Protein AF-A0A3C1XW50-F1 (afdb_monomer)

Foldseek 3Di:
DAAALLLLLQDPLNVLLLLLLLLLLLLLLLLVLLPPQLDCQPPCPCLHSVNLVVLLVVLLVLLLVLLVVLQVVQFLVVLLVLLVVLLVLLVVLLVCVPPPPNDPVNSVSSSVSSSSSSSSSNSSLSNSLSLQVVHHNDPLSSVLSVVLSVLSVVCCVVVVPCVPPVNVVCSVVSNSSVSSSVSSVVSSVSSVVSRHGCPDDRDDDADADADDQDQLVVLLVLLCLQVVLVVVVVVCPVVDDPVVVVVLCVPVVSVVVNVVSVVSNVSSLVSNLVLQLNLLRNLCVLFVDSLGHHSVSSSVSCVSRVLCQLVSLLSLVVSLVVSCVVVVNPPCPDPVVLSVCSNPPSSNSSSVSSVSSNVSSVVVVVVVVVVVVVD

Sequence (375 aa):
MRWTFADLASTYRFWALIVVWMLTAFAFAVFMESTPRIRPFPYAMLFSSDSAEQLAQAGTISGFLLGMLIASTRTIPRMILLSAICMAGYLAVWLSVDAPVDNLLEALTLSFMKFSGSMMRTAFLFALTLMVASVAVDRYAFGSAFVVVSVSEMIHYYAGLSQAGFVYEFITAGYGVLVSAIAMGIALVLLLTVRTGFDAPPKARYCPLKPEHRRGKNVRWVGVLLWSAAGVGMALGSIWPPQIFLIALGIPVLFLVLVGLTAAFAVGLIASTRWFYRIFGEMAFVHPSSKLFTPRAGALFFLLAPVSAPLLLWSLGSAVRDASSQRGSSSRRSMKRFNMWCVVFPPIAMGMVQDQLNDLAESRSRSDGVHLQTT

Structure (mmCIF, N/CA/C/O backbone):
data_AF-A0A3C1XW50-F1
#
_entry.id   AF-A0A3C1XW50-F1
#
loop_
_atom_site.group_PDB
_atom_site.id
_atom_site.type_symbol
_atom_site.label_atom_id
_atom_site.label_alt_id
_atom_site.label_comp_id
_atom_site.label_asym_id
_atom_site.label_entity_id
_atom_site.label_seq_id
_atom_site.pdbx_PDB_ins_code
_atom_site.Cartn_x
_atom_site.Cartn_y
_atom_site.Cartn_z
_atom_site.occupancy
_atom_site.B_iso_or_equiv
_atom_site.auth_seq_id
_atom_site.auth_comp_id
_atom_site.auth_asym_id
_atom_site.auth_atom_id
_atom_site.pdbx_PDB_model_num
ATOM 1 N N . MET A 1 1 ? -10.339 22.371 8.915 1.00 64.38 1 MET A N 1
ATOM 2 C CA . MET A 1 1 ? -11.151 21.132 8.888 1.00 64.38 1 MET A CA 1
ATOM 3 C C . MET A 1 1 ? -10.258 19.998 9.345 1.00 64.38 1 MET A C 1
ATOM 5 O O . MET A 1 1 ? -9.089 20.029 8.992 1.00 64.38 1 MET A O 1
ATOM 9 N N . ARG A 1 2 ? -10.738 19.083 10.188 1.00 83.44 2 ARG A N 1
ATOM 10 C CA . ARG A 1 2 ? -9.873 18.077 10.815 1.00 83.44 2 ARG A CA 1
ATOM 11 C C . ARG A 1 2 ? -10.425 16.677 10.526 1.00 83.44 2 ARG A C 1
ATOM 13 O O . ARG A 1 2 ? -11.553 16.385 10.905 1.00 83.44 2 ARG A O 1
ATOM 20 N N . TRP A 1 3 ? -9.635 15.849 9.849 1.00 85.75 3 TRP A N 1
ATOM 21 C CA . TRP A 1 3 ? -9.907 14.449 9.522 1.00 85.75 3 TRP A CA 1
ATOM 22 C C . TRP A 1 3 ? -9.192 13.510 10.494 1.00 85.75 3 TRP A C 1
ATOM 24 O O . TRP A 1 3 ? -7.978 13.609 10.686 1.00 85.75 3 TRP A O 1
ATOM 34 N N . THR A 1 4 ? -9.923 12.589 11.121 1.00 87.25 4 THR A N 1
ATOM 35 C CA . THR A 1 4 ? -9.284 11.517 11.896 1.00 87.25 4 THR A CA 1
ATOM 36 C C . THR A 1 4 ? -8.656 10.486 10.956 1.00 87.25 4 THR A C 1
ATOM 38 O O . THR A 1 4 ? -8.928 10.451 9.754 1.00 87.25 4 THR A O 1
ATOM 41 N N . PHE A 1 5 ? -7.825 9.591 11.489 1.00 85.44 5 PHE A N 1
ATOM 42 C CA . PHE A 1 5 ? -7.286 8.506 10.672 1.00 85.44 5 PHE A CA 1
ATOM 43 C C . PHE A 1 5 ? -8.369 7.575 10.133 1.00 85.44 5 PHE A C 1
ATOM 45 O O . PHE A 1 5 ? -8.352 7.204 8.960 1.00 85.44 5 PHE A O 1
ATOM 52 N N . ALA A 1 6 ? -9.329 7.235 10.996 1.00 84.88 6 ALA A N 1
ATOM 53 C CA . ALA A 1 6 ? -10.491 6.451 10.622 1.00 84.88 6 ALA A CA 1
ATOM 54 C C . ALA A 1 6 ? -11.245 7.136 9.481 1.00 84.88 6 ALA A C 1
ATOM 56 O O . ALA A 1 6 ? -11.671 6.466 8.541 1.00 84.88 6 ALA A O 1
ATOM 57 N N . ASP A 1 7 ? -11.328 8.471 9.507 1.00 87.69 7 ASP A N 1
ATOM 58 C CA . ASP A 1 7 ? -11.945 9.232 8.434 1.00 87.69 7 ASP A CA 1
ATOM 59 C C . ASP A 1 7 ? -11.196 9.107 7.104 1.00 87.69 7 ASP A C 1
ATOM 61 O O . ASP A 1 7 ? -11.828 8.939 6.061 1.00 87.69 7 ASP A O 1
ATOM 65 N N . LEU A 1 8 ? -9.868 9.175 7.118 1.00 87.88 8 LEU A N 1
ATOM 66 C CA . LEU A 1 8 ? -9.053 9.029 5.913 1.00 87.88 8 LEU A CA 1
ATOM 67 C C . LEU A 1 8 ? -9.172 7.611 5.350 1.00 87.88 8 LEU A C 1
ATOM 69 O O . LEU A 1 8 ? -9.637 7.429 4.223 1.00 87.88 8 LEU A O 1
ATOM 73 N N . ALA A 1 9 ? -8.870 6.607 6.174 1.00 86.88 9 ALA A N 1
ATOM 74 C CA . ALA A 1 9 ? -8.838 5.197 5.795 1.00 86.88 9 ALA A CA 1
ATOM 75 C C . ALA A 1 9 ? -10.199 4.629 5.371 1.00 86.88 9 ALA A C 1
ATOM 77 O O . ALA A 1 9 ? -10.267 3.572 4.751 1.00 86.88 9 ALA A O 1
ATOM 78 N N . SER A 1 10 ? -11.308 5.298 5.686 1.00 84.69 10 SER A N 1
ATOM 79 C CA . SER A 1 10 ? -12.630 4.888 5.213 1.00 84.69 10 SER A CA 1
ATOM 80 C C . SER A 1 10 ? -13.052 5.514 3.883 1.00 84.69 10 SER A C 1
ATOM 82 O O . SER A 1 10 ? -14.118 5.163 3.369 1.00 84.69 10 SER A O 1
ATOM 84 N N . THR A 1 11 ? -12.264 6.423 3.316 1.00 88.00 11 THR A N 1
ATOM 85 C CA . THR A 1 11 ? -12.569 6.987 2.001 1.00 88.00 11 THR A CA 1
ATOM 86 C C . THR A 1 11 ? -11.895 6.204 0.891 1.00 88.00 11 THR A C 1
ATOM 88 O O . THR A 1 11 ? -10.723 5.848 0.984 1.00 88.00 11 THR A O 1
ATOM 91 N N . TYR A 1 12 ? -12.620 6.009 -0.213 1.00 87.44 12 TYR A N 1
ATOM 92 C CA . TYR A 1 12 ? -12.018 5.479 -1.436 1.00 87.44 12 TYR A CA 1
ATOM 93 C C . TYR A 1 12 ? -10.884 6.387 -1.937 1.00 87.44 12 TYR A C 1
ATOM 95 O O . TYR A 1 12 ? -9.936 5.890 -2.521 1.00 87.44 12 TYR A O 1
ATOM 103 N N . ARG A 1 13 ? -10.958 7.703 -1.670 1.00 89.62 13 ARG A N 1
ATOM 104 C CA . ARG A 1 13 ? -9.961 8.702 -2.088 1.00 89.62 13 ARG A CA 1
ATOM 105 C C . ARG A 1 13 ? -8.582 8.405 -1.510 1.00 89.62 13 ARG A C 1
ATOM 107 O O . ARG A 1 13 ? -7.607 8.397 -2.247 1.00 89.62 13 ARG A O 1
ATOM 114 N N . PHE A 1 14 ? -8.514 8.126 -0.209 1.00 89.94 14 PHE A N 1
ATOM 115 C CA . PHE A 1 14 ? -7.265 7.776 0.464 1.00 89.94 14 PHE A CA 1
ATOM 116 C C . PHE A 1 14 ? -6.620 6.530 -0.153 1.00 89.94 14 PHE A C 1
ATOM 118 O O . PHE A 1 14 ? -5.454 6.567 -0.536 1.00 89.94 14 PHE A O 1
ATOM 125 N N . TRP A 1 15 ? -7.399 5.461 -0.329 1.00 89.56 15 TRP A N 1
ATOM 126 C CA . TRP A 1 15 ? -6.904 4.222 -0.929 1.00 89.56 15 TRP A CA 1
ATOM 127 C C . TRP A 1 15 ? -6.530 4.372 -2.397 1.00 89.56 15 TRP A C 1
ATOM 129 O O . TRP A 1 15 ? -5.490 3.876 -2.808 1.00 89.56 15 TRP A O 1
ATOM 139 N N . ALA A 1 16 ? -7.334 5.091 -3.176 1.00 91.62 16 ALA A N 1
ATOM 140 C CA . ALA A 1 16 ? -7.037 5.363 -4.572 1.00 91.62 16 ALA A CA 1
ATOM 141 C C . ALA A 1 16 ? -5.723 6.139 -4.715 1.00 91.62 16 ALA A C 1
ATOM 143 O O . ALA A 1 16 ? -4.919 5.783 -5.564 1.00 91.62 16 ALA A O 1
ATOM 144 N N . LEU A 1 17 ? -5.451 7.131 -3.860 1.00 91.94 17 LEU A N 1
ATOM 145 C CA . LEU A 1 17 ? -4.178 7.857 -3.891 1.00 91.94 17 LEU A CA 1
ATOM 146 C C . LEU A 1 17 ? -2.977 6.974 -3.514 1.00 91.94 17 LEU A C 1
ATOM 148 O O . LEU A 1 17 ? -1.924 7.103 -4.134 1.00 91.94 17 LEU A O 1
ATOM 152 N N . ILE A 1 18 ? -3.131 6.058 -2.549 1.00 90.81 18 ILE A N 1
ATOM 153 C CA . ILE A 1 18 ? -2.092 5.062 -2.233 1.00 90.81 18 ILE A CA 1
ATOM 154 C C . ILE A 1 18 ? -1.843 4.156 -3.442 1.00 90.81 18 ILE A C 1
ATOM 156 O O . ILE A 1 18 ? -0.698 3.989 -3.850 1.00 90.81 18 ILE A O 1
ATOM 160 N N . VAL A 1 19 ? -2.902 3.614 -4.051 1.00 91.38 19 VAL A N 1
ATOM 161 C CA . VAL A 1 19 ? -2.796 2.731 -5.223 1.00 91.38 19 VAL A CA 1
ATOM 162 C C . VAL A 1 19 ? -2.178 3.461 -6.414 1.00 91.38 19 VAL A C 1
ATOM 164 O O . VAL A 1 19 ? -1.321 2.903 -7.085 1.00 91.38 19 VAL A O 1
ATOM 167 N N . VAL A 1 20 ? -2.552 4.718 -6.656 1.00 93.44 20 VAL A N 1
ATOM 168 C CA . VAL A 1 20 ? -1.946 5.568 -7.690 1.00 93.44 20 VAL A CA 1
ATOM 169 C C . VAL A 1 20 ? -0.446 5.700 -7.468 1.00 93.44 20 VAL A C 1
ATOM 171 O O . VAL A 1 20 ? 0.331 5.520 -8.399 1.00 93.44 20 VAL A O 1
ATOM 174 N N . TRP A 1 21 ? -0.024 5.994 -6.239 1.00 92.69 21 TRP A N 1
ATOM 175 C CA . TRP A 1 21 ? 1.393 6.088 -5.922 1.00 92.69 21 TRP A CA 1
ATOM 176 C C . TRP A 1 21 ? 2.112 4.735 -6.100 1.00 92.69 21 TRP A C 1
ATOM 178 O O . TRP A 1 21 ? 3.180 4.706 -6.711 1.00 92.69 21 TRP A O 1
ATOM 188 N N . MET A 1 22 ? 1.504 3.619 -5.677 1.00 91.56 22 MET A N 1
ATOM 189 C CA . MET A 1 22 ? 2.055 2.271 -5.889 1.00 91.56 22 MET A CA 1
ATOM 190 C C . MET A 1 22 ? 2.200 1.933 -7.377 1.00 91.56 22 MET A C 1
ATOM 192 O O . MET A 1 22 ? 3.230 1.404 -7.782 1.00 91.56 22 MET A O 1
ATOM 196 N N . LEU A 1 23 ? 1.197 2.256 -8.197 1.00 93.25 23 LEU A N 1
ATOM 197 C CA . LEU A 1 23 ? 1.228 2.047 -9.646 1.00 93.25 23 LEU A CA 1
ATOM 198 C C . LEU A 1 23 ? 2.298 2.907 -10.318 1.00 93.25 23 LEU A C 1
ATOM 200 O O . LEU A 1 23 ? 2.995 2.417 -11.197 1.00 93.25 23 LEU A O 1
ATOM 204 N N . THR A 1 24 ? 2.474 4.155 -9.880 1.00 93.06 24 THR A N 1
ATOM 205 C CA . THR A 1 24 ? 3.562 5.021 -10.350 1.00 93.06 24 THR A CA 1
ATOM 206 C C . THR A 1 24 ? 4.930 4.442 -9.998 1.00 93.06 24 THR A C 1
ATOM 208 O O . THR A 1 24 ? 5.820 4.413 -10.846 1.00 93.06 24 THR A O 1
ATOM 211 N N . ALA A 1 25 ? 5.109 3.969 -8.761 1.00 91.94 25 ALA A N 1
ATOM 212 C CA . ALA A 1 25 ? 6.355 3.347 -8.325 1.00 91.94 25 ALA A CA 1
ATOM 213 C C . ALA A 1 25 ? 6.644 2.061 -9.115 1.00 91.94 25 ALA A C 1
ATOM 215 O O . ALA A 1 25 ? 7.746 1.892 -9.630 1.00 91.94 25 ALA A O 1
ATOM 216 N N . PHE A 1 26 ? 5.631 1.211 -9.301 1.00 92.38 26 PHE A N 1
ATOM 217 C CA . PHE A 1 26 ? 5.703 0.011 -10.132 1.00 92.38 26 PHE A CA 1
ATOM 218 C C . PHE A 1 26 ? 6.049 0.329 -11.592 1.00 92.38 26 PHE A C 1
ATOM 220 O O . PHE A 1 26 ? 6.988 -0.252 -12.128 1.00 92.38 26 PHE A O 1
ATOM 227 N N . ALA A 1 27 ? 5.354 1.284 -12.216 1.00 92.81 27 ALA A N 1
ATOM 228 C CA . ALA A 1 27 ? 5.617 1.703 -13.589 1.00 92.81 27 ALA A CA 1
ATOM 229 C C . ALA A 1 27 ? 7.068 2.164 -13.763 1.00 92.81 27 ALA A C 1
ATOM 231 O O . ALA A 1 27 ? 7.733 1.761 -14.716 1.00 92.81 27 ALA A O 1
ATOM 232 N N . PHE A 1 28 ? 7.575 2.962 -12.820 1.00 92.12 28 PHE A N 1
ATOM 233 C CA . PHE A 1 28 ? 8.959 3.418 -12.837 1.00 92.12 28 PHE A CA 1
ATOM 234 C C . PHE A 1 28 ? 9.959 2.270 -12.640 1.00 92.12 28 PHE A C 1
ATOM 236 O O . PHE A 1 28 ? 10.947 2.207 -13.365 1.00 92.12 28 PHE A O 1
ATOM 243 N N . ALA A 1 29 ? 9.707 1.345 -11.711 1.00 90.62 29 ALA A N 1
ATOM 244 C CA . ALA A 1 29 ? 10.581 0.194 -11.479 1.00 90.62 29 ALA A CA 1
ATOM 245 C C . ALA A 1 29 ? 10.678 -0.710 -12.718 1.00 90.62 29 ALA A C 1
ATOM 247 O O . ALA A 1 29 ? 11.777 -1.002 -13.184 1.00 90.62 29 ALA A O 1
ATOM 248 N N . VAL A 1 30 ? 9.535 -1.068 -13.313 1.00 90.50 30 VAL A N 1
ATOM 249 C CA . VAL A 1 30 ? 9.487 -1.854 -14.557 1.00 90.50 30 VAL A CA 1
ATOM 250 C C . VAL A 1 30 ? 10.167 -1.107 -15.706 1.00 90.50 30 VAL A C 1
ATOM 252 O O . VAL A 1 30 ? 10.869 -1.716 -16.511 1.00 90.50 30 VAL A O 1
ATOM 255 N N . PHE A 1 31 ? 10.028 0.220 -15.769 1.00 89.88 31 PHE A N 1
ATOM 256 C CA . PHE A 1 31 ? 10.698 1.031 -16.783 1.00 89.88 31 PHE A CA 1
ATOM 257 C C . PHE A 1 31 ? 12.219 0.951 -16.616 1.00 89.88 31 PHE A C 1
ATOM 259 O O . PHE A 1 31 ? 12.936 0.662 -17.568 1.00 89.88 31 PHE A O 1
ATOM 266 N N . MET A 1 32 ? 12.716 1.130 -15.391 1.00 87.19 32 MET A N 1
ATOM 267 C CA . MET A 1 32 ? 14.145 1.043 -15.089 1.00 87.19 32 MET A CA 1
ATOM 268 C C . MET A 1 32 ? 14.735 -0.330 -15.432 1.00 87.19 32 MET A C 1
ATOM 270 O O . MET A 1 32 ? 15.839 -0.383 -15.969 1.00 87.19 32 MET A O 1
ATOM 274 N N . GLU A 1 33 ? 14.004 -1.414 -15.161 1.00 86.06 33 GLU A N 1
ATOM 275 C CA . GLU A 1 33 ? 14.441 -2.784 -15.462 1.00 86.06 33 GLU A CA 1
ATOM 276 C C . GLU A 1 33 ? 14.361 -3.142 -16.951 1.00 86.06 33 GLU A C 1
ATOM 278 O O . GLU A 1 33 ? 15.174 -3.927 -17.433 1.00 86.06 33 GLU A O 1
ATOM 283 N N . SER A 1 34 ? 13.400 -2.574 -17.684 1.00 83.75 34 SER A N 1
ATOM 284 C CA . SER A 1 34 ? 13.183 -2.870 -19.106 1.00 83.75 34 SER A CA 1
ATOM 285 C C . SER A 1 34 ? 14.018 -2.025 -20.056 1.00 83.75 34 SER A C 1
ATOM 287 O O . SER A 1 34 ? 14.274 -2.449 -21.181 1.00 83.75 34 SER A O 1
ATOM 289 N N . THR A 1 35 ? 14.478 -0.848 -19.626 1.00 76.12 35 THR A N 1
ATOM 290 C CA . THR A 1 35 ? 15.424 -0.077 -20.434 1.00 76.12 35 THR A CA 1
ATOM 291 C C . THR A 1 35 ? 16.778 -0.787 -20.463 1.00 76.12 35 THR A C 1
ATOM 293 O O . THR A 1 35 ? 17.328 -1.064 -19.390 1.00 76.12 35 THR A O 1
ATOM 296 N N . PRO A 1 36 ? 17.353 -1.071 -21.650 1.00 66.25 36 PRO A N 1
ATOM 297 C CA . PRO A 1 36 ? 18.674 -1.673 -21.728 1.00 66.25 36 PRO A CA 1
ATOM 298 C C . PRO A 1 36 ? 19.662 -0.818 -20.934 1.00 66.25 36 PRO A C 1
ATOM 300 O O . PRO A 1 36 ? 19.581 0.416 -20.930 1.00 66.25 36 PRO A O 1
ATOM 303 N N . ARG A 1 37 ? 20.606 -1.470 -20.240 1.00 61.44 37 ARG A N 1
ATOM 304 C CA . ARG A 1 37 ? 21.750 -0.754 -19.667 1.00 61.44 37 ARG A CA 1
ATOM 305 C C . ARG A 1 37 ? 22.404 -0.026 -20.829 1.00 61.44 37 ARG A C 1
ATOM 307 O O . ARG A 1 37 ? 22.918 -0.691 -21.727 1.00 61.44 37 ARG A O 1
ATOM 314 N N . ILE A 1 38 ? 22.290 1.304 -20.833 1.00 56.38 38 ILE A N 1
ATOM 315 C CA . ILE A 1 38 ? 22.822 2.171 -21.883 1.00 56.38 38 ILE A CA 1
ATOM 316 C C . ILE A 1 38 ? 24.270 1.731 -22.069 1.00 56.38 38 ILE A C 1
ATOM 318 O O . ILE A 1 38 ? 25.074 1.857 -21.141 1.00 56.38 38 ILE A O 1
ATOM 322 N N . ARG A 1 39 ? 24.572 1.093 -23.209 1.00 49.12 39 ARG A N 1
ATOM 323 C CA . ARG A 1 39 ? 25.948 0.693 -23.493 1.00 49.12 39 ARG A CA 1
ATOM 324 C C . ARG A 1 39 ? 26.755 1.985 -23.493 1.00 49.12 39 ARG A C 1
ATOM 326 O O . ARG A 1 39 ? 26.267 2.967 -24.053 1.00 49.12 39 ARG A O 1
ATOM 333 N N . PRO A 1 40 ? 27.938 2.019 -22.859 1.00 51.41 40 PRO A N 1
ATOM 334 C CA . PRO A 1 40 ? 28.776 3.202 -22.912 1.00 51.41 40 PRO A CA 1
ATOM 335 C C . PRO A 1 40 ? 29.010 3.524 -24.386 1.00 51.41 40 PRO A C 1
ATOM 337 O O . PRO A 1 40 ? 29.658 2.762 -25.103 1.00 51.41 40 PRO A O 1
ATOM 340 N N . PHE A 1 41 ? 28.398 4.610 -24.852 1.00 54.34 41 PHE A N 1
ATOM 341 C CA . PHE A 1 41 ? 28.606 5.094 -26.202 1.00 54.34 41 PHE A CA 1
ATOM 342 C C . PHE A 1 41 ? 30.099 5.403 -26.325 1.00 54.34 41 PHE A C 1
ATOM 344 O O . PHE A 1 41 ? 30.595 6.218 -25.540 1.00 54.34 41 PHE A O 1
ATOM 351 N N . PRO A 1 42 ? 30.821 4.820 -27.297 1.00 52.66 42 PRO A N 1
ATOM 352 C CA . PRO A 1 42 ? 32.258 5.052 -27.441 1.00 52.66 42 PRO A CA 1
ATOM 353 C C . PRO A 1 42 ? 32.608 6.537 -27.649 1.00 52.66 42 PRO A C 1
ATOM 355 O O . PRO A 1 42 ? 33.743 6.934 -27.406 1.00 52.66 42 PRO A O 1
ATOM 358 N N . TYR A 1 43 ? 31.626 7.369 -28.023 1.00 52.41 43 TYR A N 1
ATOM 359 C CA . TYR A 1 43 ? 31.786 8.806 -28.261 1.00 52.41 43 TYR A CA 1
ATOM 360 C C . TYR A 1 43 ? 30.954 9.716 -27.341 1.00 52.41 43 TYR A C 1
ATOM 362 O O . TYR A 1 43 ? 31.107 10.932 -27.407 1.00 52.41 43 TYR A O 1
ATOM 370 N N . ALA A 1 44 ? 30.100 9.171 -26.464 1.00 52.41 44 ALA A N 1
ATOM 371 C CA . ALA A 1 44 ? 29.290 9.971 -25.541 1.00 52.41 44 ALA A CA 1
ATOM 372 C C . ALA A 1 44 ? 29.596 9.594 -24.086 1.00 52.41 44 ALA A C 1
ATOM 374 O O . ALA A 1 44 ? 28.785 8.978 -23.398 1.00 52.41 44 ALA A O 1
ATOM 375 N N . MET A 1 45 ? 30.766 10.030 -23.600 1.00 52.66 45 MET A N 1
ATOM 376 C CA . MET A 1 45 ? 31.144 9.937 -22.177 1.00 52.66 45 MET A CA 1
ATOM 377 C C . MET A 1 45 ? 30.095 10.557 -21.232 1.00 52.66 45 MET A C 1
ATOM 379 O O . MET A 1 45 ? 30.043 10.202 -20.060 1.00 52.66 45 MET A O 1
ATOM 383 N N . LEU A 1 46 ? 29.248 11.464 -21.738 1.00 54.59 46 LEU A N 1
ATOM 384 C CA . LEU A 1 46 ? 28.178 12.124 -20.984 1.00 54.59 46 LEU A CA 1
ATOM 385 C C . LEU A 1 46 ? 26.958 11.238 -20.677 1.00 54.59 46 LEU A C 1
ATOM 387 O O . LEU A 1 46 ? 26.198 11.603 -19.788 1.00 54.59 46 LEU A O 1
ATOM 391 N N . PHE A 1 47 ? 26.766 10.109 -21.372 1.00 61.66 47 PHE A N 1
ATOM 392 C CA . PHE A 1 47 ? 25.602 9.225 -21.196 1.00 61.66 47 PHE A CA 1
ATOM 393 C C . PHE A 1 47 ? 26.021 7.808 -20.783 1.00 61.66 47 PHE A C 1
ATOM 395 O O . PHE A 1 47 ? 25.635 6.815 -21.399 1.00 61.66 47 PHE A O 1
ATOM 402 N N . SER A 1 48 ? 26.8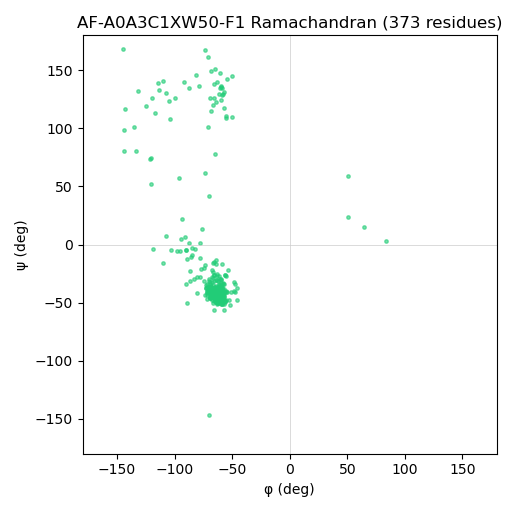42 7.708 -19.735 1.00 69.06 48 SER A N 1
ATOM 403 C CA . SER A 1 48 ? 27.119 6.435 -19.060 1.00 69.06 48 SER A CA 1
ATOM 404 C C . SER A 1 48 ? 25.896 5.944 -18.271 1.00 69.06 48 SER A C 1
ATOM 406 O O . SER A 1 48 ? 25.014 6.733 -17.917 1.00 69.06 48 SER A O 1
ATOM 408 N N . SER A 1 49 ? 25.852 4.652 -17.926 1.00 70.44 49 SER A N 1
ATOM 409 C CA . SER A 1 49 ? 24.882 4.112 -16.956 1.00 70.44 49 SER A CA 1
ATOM 410 C C . SER A 1 49 ? 24.808 4.961 -15.685 1.00 70.44 49 SER A C 1
ATOM 412 O O . SER A 1 49 ? 23.719 5.269 -15.206 1.00 70.44 49 SER A O 1
ATOM 414 N N . ASP A 1 50 ? 25.967 5.412 -15.213 1.00 78.38 50 ASP A N 1
ATOM 415 C CA . ASP A 1 50 ? 26.120 6.166 -13.973 1.00 78.38 50 ASP A CA 1
ATOM 416 C C . ASP A 1 50 ? 25.495 7.558 -14.095 1.00 78.38 50 ASP A C 1
ATOM 418 O O . ASP A 1 50 ? 24.824 8.025 -13.179 1.00 78.38 50 ASP A O 1
ATOM 422 N N . SER A 1 51 ? 25.644 8.214 -15.252 1.00 78.00 51 SER A N 1
ATOM 423 C CA . SER A 1 51 ? 24.998 9.505 -15.519 1.00 78.00 51 SER A CA 1
ATOM 424 C C . SER A 1 51 ? 23.468 9.392 -15.532 1.00 78.00 51 SER A C 1
ATOM 426 O O . SER A 1 51 ? 22.774 10.262 -15.007 1.00 78.00 51 SER A O 1
ATOM 428 N N . ALA A 1 52 ? 22.926 8.291 -16.060 1.00 76.75 52 ALA A N 1
ATOM 429 C CA . ALA A 1 52 ? 21.489 8.042 -16.077 1.00 76.75 52 ALA A CA 1
ATOM 430 C C . ALA A 1 52 ? 20.940 7.772 -14.665 1.00 76.75 52 ALA A C 1
ATOM 432 O O . ALA A 1 52 ? 19.833 8.207 -14.338 1.00 76.75 52 ALA A O 1
ATOM 433 N N . GLU A 1 53 ? 21.714 7.102 -13.810 1.00 82.19 53 GLU A N 1
ATOM 434 C CA . GLU A 1 53 ? 21.392 6.938 -12.389 1.00 82.19 53 GLU A CA 1
ATOM 435 C C . GLU A 1 53 ? 21.468 8.263 -11.624 1.00 82.19 53 GLU A C 1
ATOM 437 O O . GLU A 1 53 ? 20.539 8.596 -10.886 1.00 82.19 53 GLU A O 1
ATOM 442 N N . GLN A 1 54 ? 22.512 9.069 -11.843 1.00 87.38 54 GLN A N 1
ATOM 443 C CA . GLN A 1 54 ? 22.619 10.419 -11.276 1.00 87.38 54 GLN A CA 1
ATOM 444 C C . GLN A 1 54 ? 21.444 11.299 -11.705 1.00 87.38 54 GLN A C 1
ATOM 446 O O . GLN A 1 54 ? 20.895 12.050 -10.898 1.00 87.38 54 GLN A O 1
ATOM 451 N N . LEU A 1 55 ? 20.993 11.172 -12.953 1.00 87.69 55 LEU A N 1
ATOM 452 C CA . LEU A 1 55 ? 19.835 11.904 -13.439 1.00 87.69 55 LEU A CA 1
ATOM 453 C C . LEU A 1 55 ? 18.532 11.402 -12.793 1.00 87.69 55 LEU A C 1
ATOM 455 O O . LEU A 1 55 ? 17.670 12.207 -12.443 1.00 87.69 55 LEU A O 1
ATOM 459 N N . ALA A 1 56 ? 18.391 10.100 -12.533 1.00 89.56 56 ALA A N 1
ATOM 460 C CA . ALA A 1 56 ? 17.281 9.585 -11.731 1.00 89.56 56 ALA A CA 1
ATOM 461 C C . ALA A 1 56 ? 17.320 10.115 -10.281 1.00 89.56 56 ALA A C 1
ATOM 463 O O . ALA A 1 56 ? 16.273 10.448 -9.717 1.00 89.56 56 ALA A O 1
ATOM 464 N N . GLN A 1 57 ? 18.502 10.265 -9.676 1.00 91.69 57 GLN A N 1
ATOM 465 C CA . GLN A 1 57 ? 18.663 10.885 -8.353 1.00 91.69 57 GLN A CA 1
ATOM 466 C C . GLN A 1 57 ? 18.296 12.378 -8.375 1.00 91.69 57 GLN A C 1
ATOM 468 O O . GLN A 1 57 ? 17.534 12.839 -7.522 1.00 91.69 57 GLN A O 1
ATOM 473 N N . ALA A 1 58 ? 18.743 13.124 -9.389 1.00 94.12 58 ALA A N 1
ATOM 474 C CA . ALA A 1 58 ? 18.339 14.514 -9.609 1.00 94.12 58 ALA A CA 1
ATOM 475 C C . ALA A 1 58 ? 16.816 14.637 -9.791 1.00 94.12 58 ALA A C 1
ATOM 477 O O . ALA A 1 58 ? 16.188 15.561 -9.264 1.00 94.12 58 ALA A O 1
ATOM 478 N N . GLY A 1 59 ? 16.210 13.659 -10.472 1.00 94.31 59 GLY A N 1
ATOM 479 C CA . GLY A 1 59 ? 14.765 13.495 -10.571 1.00 94.31 59 GLY A CA 1
ATOM 480 C C . GLY A 1 59 ? 14.116 13.361 -9.196 1.00 94.31 59 GLY A C 1
ATOM 481 O O . GLY A 1 59 ? 13.186 14.100 -8.896 1.00 94.31 59 GLY A O 1
ATOM 482 N N . THR A 1 60 ? 14.648 12.508 -8.315 1.00 94.00 60 THR A N 1
ATOM 483 C CA . THR A 1 60 ? 14.144 12.336 -6.934 1.00 94.00 60 THR A CA 1
ATOM 484 C C . THR A 1 60 ? 14.137 13.663 -6.166 1.00 94.00 60 THR A C 1
ATOM 486 O O . THR A 1 60 ? 13.112 14.043 -5.596 1.00 94.00 60 THR A O 1
ATOM 489 N N . ILE A 1 61 ? 15.246 14.412 -6.199 1.00 95.19 61 ILE A N 1
ATOM 490 C CA . ILE A 1 61 ? 15.369 15.717 -5.522 1.00 95.19 61 ILE A CA 1
ATOM 491 C C . ILE A 1 61 ? 14.355 16.719 -6.089 1.00 95.19 61 ILE A C 1
ATOM 493 O O . ILE A 1 61 ? 13.634 17.381 -5.341 1.00 95.19 61 ILE A O 1
ATOM 497 N N . SER A 1 62 ? 14.247 16.791 -7.415 1.00 94.94 62 SER A N 1
ATOM 498 C CA . SER A 1 62 ? 13.270 17.651 -8.096 1.00 94.94 62 SER A CA 1
ATOM 499 C C . SER A 1 62 ? 11.833 17.257 -7.740 1.00 94.94 62 SER A C 1
ATOM 501 O O . SER A 1 62 ? 10.967 18.110 -7.546 1.00 94.94 62 SER A O 1
ATOM 503 N N . GLY A 1 63 ? 11.589 15.957 -7.584 1.00 94.94 63 GLY A N 1
ATOM 504 C CA . GLY A 1 63 ? 10.302 15.393 -7.210 1.00 94.94 63 GLY A CA 1
ATOM 505 C C . GLY A 1 63 ? 9.857 15.819 -5.819 1.00 94.94 63 GLY A C 1
ATOM 506 O O . GLY A 1 63 ? 8.679 16.099 -5.628 1.00 94.94 63 GLY A O 1
ATOM 507 N N . PHE A 1 64 ? 10.776 15.961 -4.862 1.00 94.31 64 PHE A N 1
ATOM 508 C CA . PHE A 1 64 ? 10.460 16.520 -3.544 1.00 94.31 64 PHE A CA 1
ATOM 509 C C . PHE A 1 64 ? 9.882 17.941 -3.651 1.00 94.31 64 PHE A C 1
ATOM 511 O O . PHE A 1 64 ? 8.795 18.214 -3.134 1.00 94.31 64 PHE A O 1
ATOM 518 N N . LEU A 1 65 ? 10.572 18.828 -4.379 1.00 94.94 65 LEU A N 1
ATOM 519 C CA . LEU A 1 65 ? 10.131 20.210 -4.599 1.00 94.94 65 LEU A CA 1
ATOM 520 C C . LEU A 1 65 ? 8.778 20.254 -5.317 1.00 94.94 65 LEU A C 1
ATOM 522 O O . LEU A 1 65 ? 7.861 20.960 -4.892 1.00 94.94 65 LEU A O 1
ATOM 526 N N . LEU A 1 66 ? 8.626 19.448 -6.368 1.00 94.06 66 LEU A N 1
ATOM 527 C CA . LEU A 1 66 ? 7.385 19.356 -7.126 1.00 94.06 66 LEU A CA 1
ATOM 528 C C . LEU A 1 66 ? 6.231 18.816 -6.269 1.00 94.06 66 LEU A C 1
ATOM 530 O O . LEU A 1 66 ? 5.127 19.355 -6.316 1.00 94.06 66 LEU A O 1
ATOM 534 N N . GLY A 1 67 ? 6.479 17.805 -5.437 1.00 93.00 67 GLY A N 1
ATOM 535 C CA . GLY A 1 67 ? 5.501 17.254 -4.501 1.00 93.00 67 GLY A CA 1
ATOM 536 C C . GLY A 1 67 ? 5.001 18.294 -3.498 1.00 93.00 67 GLY A C 1
ATOM 537 O O . GLY A 1 67 ? 3.795 18.388 -3.262 1.00 93.00 67 GLY A O 1
ATOM 538 N N . MET A 1 68 ? 5.897 19.136 -2.971 1.00 93.69 68 MET A N 1
ATOM 539 C CA . MET A 1 68 ? 5.520 20.267 -2.115 1.00 93.69 68 MET A CA 1
ATOM 540 C C . MET A 1 68 ? 4.651 21.293 -2.852 1.00 93.69 68 MET A C 1
ATOM 542 O O . MET A 1 68 ? 3.649 21.750 -2.302 1.00 93.69 68 MET A O 1
ATOM 546 N N . LEU A 1 69 ? 4.992 21.631 -4.100 1.00 93.06 69 LEU A N 1
ATOM 547 C CA . LEU A 1 69 ? 4.208 22.556 -4.929 1.00 93.06 69 LEU A CA 1
ATOM 548 C C . LEU A 1 69 ? 2.821 22.000 -5.278 1.00 93.06 69 LEU A C 1
ATOM 550 O O . LEU A 1 69 ? 1.835 22.736 -5.305 1.00 93.06 69 LEU A O 1
ATOM 554 N N . ILE A 1 70 ? 2.710 20.698 -5.536 1.00 91.62 70 ILE A N 1
ATOM 555 C CA . ILE A 1 70 ? 1.413 20.047 -5.746 1.00 91.62 70 ILE A CA 1
ATOM 556 C C . ILE A 1 70 ? 0.592 20.126 -4.456 1.00 91.62 70 ILE A C 1
ATOM 558 O O . ILE A 1 70 ? -0.554 20.580 -4.485 1.00 91.62 70 ILE A O 1
ATOM 562 N N . ALA A 1 71 ? 1.187 19.747 -3.322 1.00 89.44 71 ALA A N 1
ATOM 563 C CA . ALA A 1 71 ? 0.512 19.746 -2.030 1.00 89.44 71 ALA A CA 1
ATOM 564 C C . ALA A 1 71 ? 0.029 21.140 -1.606 1.00 89.44 71 ALA A C 1
ATOM 566 O O . ALA A 1 71 ? -1.089 21.269 -1.104 1.00 89.44 71 ALA A O 1
ATOM 567 N N . SER A 1 72 ? 0.830 22.187 -1.839 1.00 88.62 72 SER A N 1
ATOM 568 C CA . SER A 1 72 ? 0.480 23.565 -1.464 1.00 88.62 72 SER A CA 1
ATOM 569 C C . SER A 1 72 ? -0.773 24.061 -2.181 1.00 88.62 72 SER A C 1
ATOM 571 O O . SER A 1 72 ? -1.564 24.814 -1.618 1.00 88.62 72 SER A O 1
ATOM 573 N N . THR A 1 73 ? -0.996 23.584 -3.402 1.00 85.25 73 THR A N 1
ATOM 574 C CA . THR A 1 73 ? -2.139 23.996 -4.221 1.00 85.25 73 THR A CA 1
ATOM 575 C C . THR A 1 73 ? -3.380 23.145 -4.040 1.00 85.25 73 THR A C 1
ATOM 577 O O . THR A 1 73 ? -4.408 23.478 -4.621 1.00 85.25 73 THR A O 1
ATOM 580 N N . ARG A 1 74 ? -3.303 22.069 -3.242 1.00 80.31 74 ARG A N 1
ATOM 581 C CA . ARG A 1 74 ? -4.432 21.200 -2.856 1.00 80.31 74 ARG A CA 1
ATOM 582 C C . ARG A 1 74 ? -5.287 20.699 -4.031 1.00 80.31 74 ARG A C 1
ATOM 584 O O . ARG A 1 74 ? -6.446 20.341 -3.851 1.00 80.31 74 ARG A O 1
ATOM 591 N N . THR A 1 75 ? -4.733 20.656 -5.243 1.00 82.00 75 THR A N 1
ATOM 592 C CA . THR A 1 75 ? -5.483 20.349 -6.468 1.00 82.00 75 THR A CA 1
ATOM 593 C C . THR A 1 75 ? -4.971 19.069 -7.121 1.00 82.00 75 THR A C 1
ATOM 595 O O . THR A 1 75 ? -3.874 19.012 -7.674 1.00 82.00 75 THR A O 1
ATOM 598 N N . ILE A 1 76 ? -5.821 18.038 -7.121 1.00 87.75 76 ILE A N 1
ATOM 599 C CA . ILE A 1 76 ? -5.579 16.762 -7.815 1.00 87.75 76 ILE A CA 1
ATOM 600 C C . ILE A 1 76 ? -5.380 16.913 -9.341 1.00 87.75 76 ILE A C 1
ATOM 602 O O . ILE A 1 76 ? -4.569 16.163 -9.888 1.00 87.75 76 ILE A O 1
ATOM 606 N N . PRO A 1 77 ? -5.989 17.894 -10.048 1.00 91.06 77 PRO A N 1
ATOM 607 C CA . PRO A 1 77 ? -5.710 18.139 -11.469 1.00 91.06 77 PRO A CA 1
ATOM 608 C C . PRO A 1 77 ? -4.226 18.207 -11.855 1.00 91.06 77 PRO A C 1
ATOM 610 O O . PRO A 1 77 ? -3.859 17.768 -12.941 1.00 91.06 77 PRO A O 1
ATOM 613 N N . ARG A 1 78 ? -3.347 18.691 -10.969 1.00 89.50 78 ARG A N 1
ATOM 614 C CA . ARG A 1 78 ? -1.903 18.754 -11.247 1.00 89.50 78 ARG A CA 1
ATOM 615 C C . ARG A 1 78 ? -1.243 17.378 -11.240 1.00 89.50 78 ARG A C 1
ATOM 617 O O . ARG A 1 78 ? -0.376 17.116 -12.066 1.00 89.50 78 ARG A O 1
ATOM 624 N N . MET A 1 79 ? -1.683 16.485 -10.353 1.00 90.50 79 MET A N 1
ATOM 625 C CA . MET A 1 79 ? -1.234 15.089 -10.354 1.00 90.50 79 MET A CA 1
ATOM 626 C C . MET A 1 79 ? -1.718 14.357 -11.608 1.00 90.50 79 MET A C 1
ATOM 628 O O . MET A 1 79 ? -0.955 13.598 -12.194 1.00 90.50 79 MET A O 1
ATOM 632 N N . ILE A 1 80 ? -2.954 14.630 -12.050 1.00 92.81 80 ILE A N 1
ATOM 633 C CA . ILE A 1 80 ? -3.507 14.093 -13.305 1.00 92.81 80 ILE A CA 1
ATOM 634 C C . ILE A 1 80 ? -2.635 14.518 -14.492 1.00 92.81 80 ILE A C 1
ATOM 636 O O . ILE A 1 80 ? -2.213 13.667 -15.269 1.00 92.81 80 ILE A O 1
ATOM 640 N N . LEU A 1 81 ? -2.321 15.813 -14.603 1.00 92.44 81 LEU A N 1
ATOM 641 C CA . LEU A 1 81 ? -1.480 16.336 -15.683 1.00 92.44 81 LEU A CA 1
ATOM 642 C C . LEU A 1 81 ? -0.095 15.673 -15.701 1.00 92.44 81 LEU A C 1
ATOM 644 O O . LEU A 1 81 ? 0.361 15.240 -16.754 1.00 92.44 81 LEU A O 1
ATOM 648 N N . LEU A 1 82 ? 0.556 15.550 -14.542 1.00 90.31 82 LEU A N 1
ATOM 649 C CA . LEU A 1 82 ? 1.874 14.914 -14.443 1.00 90.31 82 LEU A CA 1
ATOM 650 C C . LEU A 1 82 ? 1.842 13.431 -14.825 1.00 90.31 82 LEU A C 1
ATOM 652 O O . LEU A 1 82 ? 2.720 12.972 -15.553 1.00 90.31 82 LEU A O 1
ATOM 656 N N . SER A 1 83 ? 0.813 12.702 -14.382 1.00 91.44 83 SER A N 1
ATOM 657 C CA . SER A 1 83 ? 0.612 11.301 -14.760 1.00 91.44 83 SER A CA 1
ATOM 658 C C . SER A 1 83 ? 0.372 11.149 -16.263 1.00 91.44 83 SER A C 1
ATOM 660 O O . SER A 1 83 ? 0.956 10.260 -16.877 1.00 91.44 83 SER A O 1
ATOM 662 N N . ALA A 1 84 ? -0.396 12.053 -16.882 1.00 93.50 84 ALA A N 1
ATOM 663 C CA . ALA A 1 84 ? -0.620 12.059 -18.326 1.00 93.50 84 ALA A CA 1
ATOM 664 C C . ALA A 1 84 ? 0.669 12.337 -19.120 1.00 93.50 84 ALA A C 1
ATOM 666 O O . ALA A 1 84 ? 0.938 11.640 -20.096 1.00 93.50 84 ALA A O 1
ATOM 667 N N . ILE A 1 85 ? 1.490 13.300 -18.679 1.00 92.06 85 ILE A N 1
ATOM 668 C CA . ILE A 1 85 ? 2.790 13.604 -19.301 1.00 92.06 85 ILE A CA 1
ATOM 669 C C . ILE A 1 85 ? 3.723 12.389 -19.222 1.00 92.06 85 ILE A C 1
ATOM 671 O O . ILE A 1 85 ? 4.315 12.013 -20.231 1.00 92.06 85 ILE A O 1
ATOM 675 N N . CYS A 1 86 ? 3.831 11.739 -18.059 1.00 89.94 86 CYS A N 1
ATOM 676 C CA . CYS A 1 86 ? 4.696 10.564 -17.912 1.00 89.94 86 CYS A CA 1
ATOM 677 C C . CYS A 1 86 ? 4.178 9.358 -18.702 1.00 89.94 86 CYS A C 1
ATOM 679 O O . CYS A 1 86 ? 4.969 8.656 -19.323 1.00 89.94 86 CYS A O 1
ATOM 681 N N . MET A 1 87 ? 2.859 9.138 -18.739 1.00 93.06 87 MET A N 1
ATOM 682 C CA . MET A 1 87 ? 2.251 8.096 -19.572 1.00 93.06 87 MET A CA 1
ATOM 683 C C . MET A 1 87 ? 2.579 8.311 -21.053 1.00 93.06 87 MET A C 1
ATOM 685 O O . MET A 1 87 ? 3.011 7.378 -21.726 1.00 93.06 87 MET A O 1
ATOM 689 N N . ALA A 1 88 ? 2.411 9.540 -21.552 1.00 92.56 88 ALA A N 1
ATOM 690 C CA . ALA A 1 88 ? 2.756 9.895 -22.925 1.00 92.56 88 ALA A CA 1
ATOM 691 C C . ALA A 1 88 ? 4.254 9.700 -23.199 1.00 92.56 88 ALA A C 1
ATOM 693 O O . ALA A 1 88 ? 4.618 9.183 -24.250 1.00 92.56 88 ALA A O 1
ATOM 694 N N . GLY A 1 89 ? 5.111 10.043 -22.235 1.00 88.81 89 GLY A N 1
ATOM 695 C CA . GLY A 1 89 ? 6.550 9.807 -22.304 1.00 88.81 89 GLY A CA 1
ATOM 696 C C . GLY A 1 89 ? 6.919 8.324 -22.416 1.00 88.81 89 GLY A C 1
ATOM 697 O O . GLY A 1 89 ? 7.687 7.954 -23.299 1.00 88.81 89 GLY A O 1
ATOM 698 N N . TYR A 1 90 ? 6.327 7.455 -21.590 1.00 90.00 90 TYR A N 1
ATOM 699 C CA . TYR A 1 90 ? 6.548 6.006 -21.681 1.00 90.00 90 TYR A CA 1
ATOM 700 C C . TYR A 1 90 ? 6.046 5.416 -22.999 1.00 90.00 90 TYR A C 1
ATOM 702 O O . TYR A 1 90 ? 6.733 4.588 -23.590 1.00 90.00 90 TYR A O 1
ATOM 710 N N . LEU A 1 91 ? 4.894 5.871 -23.499 1.00 90.06 91 LEU A N 1
ATOM 711 C CA . LEU A 1 91 ? 4.395 5.463 -24.814 1.00 90.06 91 LEU A CA 1
ATOM 712 C C . LEU A 1 91 ? 5.322 5.922 -25.943 1.00 90.06 91 LEU A C 1
ATOM 714 O O . LEU A 1 91 ? 5.591 5.145 -26.852 1.00 90.06 91 LEU A O 1
ATOM 718 N N . ALA A 1 92 ? 5.841 7.150 -25.874 1.00 87.56 92 ALA A N 1
ATOM 719 C CA . ALA A 1 92 ? 6.783 7.667 -26.860 1.00 87.56 92 ALA A CA 1
ATOM 720 C C . ALA A 1 92 ? 8.088 6.860 -26.880 1.00 87.56 92 ALA A C 1
ATOM 722 O O . ALA A 1 92 ? 8.565 6.515 -27.959 1.00 87.56 92 ALA A O 1
ATOM 723 N N . VAL A 1 93 ? 8.630 6.504 -25.704 1.00 85.75 93 VAL A N 1
ATOM 724 C CA . VAL A 1 93 ? 9.786 5.597 -25.619 1.00 85.75 93 VAL A CA 1
ATOM 725 C C . VAL A 1 93 ? 9.446 4.257 -26.240 1.00 85.75 93 VAL A C 1
ATOM 727 O O . VAL A 1 93 ? 10.181 3.815 -27.109 1.00 85.75 93 VAL A O 1
ATOM 730 N N . TRP A 1 94 ? 8.332 3.636 -25.841 1.00 86.19 94 TRP A N 1
ATOM 731 C CA . TRP A 1 94 ? 7.938 2.318 -26.338 1.00 86.19 94 TRP A CA 1
ATOM 732 C C . TRP A 1 94 ? 7.813 2.278 -27.867 1.00 86.19 94 TRP A C 1
ATOM 734 O O . TRP A 1 94 ? 8.360 1.379 -28.494 1.00 86.19 94 TRP A O 1
ATOM 744 N N . LEU A 1 95 ? 7.176 3.286 -28.471 1.00 84.94 95 LEU A N 1
ATOM 745 C CA . LEU A 1 95 ? 7.049 3.413 -29.929 1.00 84.94 95 LEU A CA 1
ATOM 746 C C . LEU A 1 95 ? 8.389 3.640 -30.648 1.00 84.94 95 LEU A C 1
ATOM 748 O O . LEU A 1 95 ? 8.452 3.500 -31.866 1.00 84.94 95 LEU A O 1
ATOM 752 N N . SER A 1 96 ? 9.439 4.005 -29.911 1.00 79.44 96 SER A N 1
ATOM 753 C CA . SER A 1 96 ? 10.775 4.283 -30.443 1.00 79.44 96 SER A CA 1
ATOM 754 C C . SER A 1 96 ? 11.773 3.139 -30.209 1.00 79.44 96 SER A C 1
ATOM 756 O O . SER A 1 96 ? 12.889 3.234 -30.703 1.00 79.44 96 SER A O 1
ATOM 758 N N . VAL A 1 97 ? 11.396 2.071 -29.486 1.00 69.56 97 VAL A N 1
ATOM 759 C CA . VAL A 1 97 ? 12.303 0.969 -29.076 1.00 69.56 97 VAL A CA 1
ATOM 760 C C . VAL A 1 97 ? 12.880 0.180 -30.260 1.00 69.56 97 VAL A C 1
ATOM 762 O O . VAL A 1 97 ? 13.977 -0.359 -30.146 1.00 69.56 97 VAL A O 1
ATOM 765 N N . ASP A 1 98 ? 12.187 0.130 -31.401 1.00 64.06 98 ASP A N 1
ATOM 766 C CA . ASP A 1 98 ? 12.664 -0.589 -32.594 1.00 64.06 98 ASP A CA 1
ATOM 767 C C . ASP A 1 98 ? 13.658 0.225 -33.447 1.00 64.06 98 ASP A C 1
ATOM 769 O O . ASP A 1 98 ? 14.194 -0.280 -34.437 1.00 64.06 98 ASP A O 1
ATOM 773 N N . ALA A 1 99 ? 13.926 1.485 -33.089 1.00 60.19 99 ALA A N 1
ATOM 774 C CA . ALA A 1 99 ? 14.981 2.258 -33.728 1.00 60.19 99 ALA A CA 1
ATOM 775 C C . ALA A 1 99 ? 16.349 1.836 -33.155 1.00 60.19 99 ALA A C 1
ATOM 777 O O . ALA A 1 99 ? 16.480 1.667 -31.945 1.00 60.19 99 ALA A O 1
ATOM 778 N N . PRO A 1 100 ? 17.392 1.650 -33.984 1.00 58.62 100 PRO A N 1
ATOM 779 C CA . PRO A 1 100 ? 18.721 1.340 -33.472 1.00 58.62 100 PRO A CA 1
ATOM 780 C C . PRO A 1 100 ? 19.216 2.453 -32.532 1.00 58.62 100 PRO A C 1
ATOM 782 O O . PRO A 1 100 ? 19.231 3.629 -32.912 1.00 58.62 100 PRO A O 1
ATOM 785 N N . VAL A 1 101 ? 19.658 2.049 -31.331 1.00 57.56 101 VAL A N 1
ATOM 786 C CA . VAL A 1 101 ? 20.170 2.882 -30.216 1.00 57.56 101 VAL A CA 1
ATOM 787 C C . VAL A 1 101 ? 21.535 3.503 -30.512 1.00 57.56 101 VAL A C 1
ATOM 789 O O . VAL A 1 101 ? 22.428 3.548 -29.672 1.00 57.56 101 VAL A O 1
ATOM 792 N N . ASP A 1 102 ? 21.714 3.998 -31.728 1.00 62.12 102 ASP A N 1
ATOM 793 C CA . ASP A 1 102 ? 22.955 4.616 -32.185 1.00 62.12 102 ASP A CA 1
ATOM 794 C C . ASP A 1 102 ? 22.885 6.150 -32.096 1.00 62.12 102 ASP A C 1
ATOM 796 O O . ASP A 1 102 ? 23.882 6.847 -32.290 1.00 62.12 102 ASP A O 1
ATOM 800 N N . ASN A 1 103 ? 21.714 6.696 -31.748 1.00 69.00 103 ASN A N 1
ATOM 801 C CA . ASN A 1 103 ? 21.433 8.124 -31.811 1.00 69.00 103 ASN A CA 1
ATOM 802 C C . ASN A 1 103 ? 21.372 8.772 -30.419 1.00 69.00 103 ASN A C 1
ATOM 804 O O . ASN A 1 103 ? 20.617 8.355 -29.542 1.00 69.00 103 ASN A O 1
ATOM 808 N N . LEU A 1 104 ? 22.098 9.886 -30.254 1.00 75.62 104 LEU A N 1
ATOM 809 C CA . LEU A 1 104 ? 22.098 10.749 -29.059 1.00 75.62 104 LEU A CA 1
ATOM 810 C C . LEU A 1 104 ? 20.682 11.089 -28.554 1.00 75.62 104 LEU A C 1
ATOM 812 O O . LEU A 1 104 ? 20.457 11.208 -27.350 1.00 75.62 104 LEU A O 1
ATOM 816 N N . LEU A 1 105 ? 19.727 11.234 -29.476 1.00 78.50 105 LEU A N 1
ATOM 817 C CA . LEU A 1 105 ? 18.332 11.541 -29.172 1.00 78.50 105 LEU A CA 1
ATOM 818 C C . LEU A 1 105 ? 17.662 10.458 -28.314 1.00 78.50 105 LEU A C 1
ATOM 820 O O . LEU A 1 105 ? 16.886 10.788 -27.419 1.00 78.50 105 LEU A O 1
ATOM 824 N N . GLU A 1 106 ? 17.973 9.182 -28.535 1.00 76.06 106 GLU A N 1
ATOM 825 C CA . GLU A 1 106 ? 17.393 8.089 -27.754 1.00 76.06 106 GLU A CA 1
ATOM 826 C C . GLU A 1 106 ? 17.986 8.042 -26.345 1.00 76.06 106 GLU A C 1
ATOM 828 O O . GLU A 1 106 ? 17.245 7.975 -25.365 1.00 76.06 106 GLU A O 1
ATOM 833 N N . ALA A 1 107 ? 19.309 8.199 -26.224 1.00 77.12 107 ALA A N 1
ATOM 834 C CA . ALA A 1 107 ? 19.982 8.301 -24.930 1.00 77.12 107 ALA A CA 1
ATOM 835 C C . ALA A 1 107 ? 19.434 9.474 -24.096 1.00 77.12 107 ALA A C 1
ATOM 837 O O . ALA A 1 107 ? 19.162 9.317 -22.901 1.00 77.12 107 ALA A O 1
ATOM 838 N N . LEU A 1 108 ? 19.206 10.629 -24.733 1.00 81.12 108 LEU A N 1
ATOM 839 C CA . LEU A 1 108 ? 18.555 11.789 -24.121 1.00 81.12 108 LEU A CA 1
ATOM 840 C C . LEU A 1 108 ? 17.118 11.481 -23.696 1.00 81.12 108 LEU A C 1
ATOM 842 O O . LEU A 1 108 ? 16.734 11.807 -22.574 1.00 81.12 108 LEU A O 1
ATOM 846 N N . THR A 1 109 ? 16.337 10.833 -24.560 1.00 82.88 109 THR A N 1
ATOM 847 C CA . THR A 1 109 ? 14.933 10.496 -24.288 1.00 82.88 109 THR A CA 1
ATOM 848 C C . THR A 1 109 ? 14.822 9.527 -23.113 1.00 82.88 109 THR A C 1
ATOM 850 O O . THR A 1 109 ? 14.077 9.787 -22.168 1.00 82.88 109 THR A O 1
ATOM 853 N N . LEU A 1 110 ? 15.615 8.453 -23.108 1.00 83.31 110 LEU A N 1
ATOM 854 C CA . LEU A 1 110 ? 15.671 7.485 -22.014 1.00 83.31 110 LEU A CA 1
ATOM 855 C C . LEU A 1 110 ? 16.110 8.144 -20.705 1.00 83.31 110 LEU A C 1
ATOM 857 O O . LEU A 1 110 ? 15.467 7.952 -19.673 1.00 83.31 110 LEU A O 1
ATOM 861 N N . SER A 1 111 ? 17.161 8.965 -20.739 1.00 85.19 111 SER A N 1
ATOM 862 C CA . SER A 1 111 ? 17.653 9.679 -19.557 1.00 85.19 111 SER A CA 1
ATOM 863 C C . SER A 1 111 ? 16.589 10.634 -19.005 1.00 85.19 111 SER A C 1
ATOM 865 O O . SER A 1 111 ? 16.272 10.602 -17.815 1.00 85.19 111 SER A O 1
ATOM 867 N N . PHE A 1 112 ? 15.950 11.422 -19.869 1.00 87.12 112 PHE A N 1
ATOM 868 C CA . PHE A 1 112 ? 14.859 12.316 -19.486 1.00 87.12 112 PHE A CA 1
ATOM 869 C C . PHE A 1 112 ? 13.647 11.557 -18.913 1.00 87.12 112 PHE A C 1
ATOM 871 O O . PHE A 1 112 ? 12.999 12.023 -17.972 1.00 87.12 112 PHE A O 1
ATOM 878 N N . MET A 1 113 ? 13.357 10.353 -19.407 1.00 89.81 113 MET A N 1
ATOM 879 C CA . MET A 1 113 ? 12.297 9.499 -18.861 1.00 89.81 113 MET A CA 1
ATOM 880 C C . MET A 1 113 ? 12.659 8.890 -17.504 1.00 89.81 113 MET A C 1
ATOM 882 O O . MET A 1 113 ? 11.804 8.809 -16.621 1.00 89.81 113 MET A O 1
ATOM 886 N N . LYS A 1 114 ? 13.934 8.552 -17.274 1.00 89.94 114 LYS A N 1
ATOM 887 C CA . LYS A 1 114 ? 14.426 8.157 -15.943 1.00 89.94 114 LYS A CA 1
ATOM 888 C C . LYS A 1 114 ? 14.317 9.308 -14.942 1.00 89.94 114 LYS A C 1
ATOM 890 O O . LYS A 1 114 ? 13.815 9.112 -13.834 1.00 89.94 114 LYS A O 1
ATOM 895 N N . PHE A 1 115 ? 14.711 10.516 -15.349 1.00 92.44 115 PHE A N 1
ATOM 896 C CA . PHE A 1 115 ? 14.539 11.738 -14.560 1.00 92.44 115 PHE A CA 1
ATOM 897 C C . PHE A 1 115 ? 13.070 11.973 -14.195 1.00 92.44 115 PHE A C 1
ATOM 899 O O . PHE A 1 115 ? 12.727 12.077 -13.017 1.00 92.44 115 PHE A O 1
ATOM 906 N N . SER A 1 116 ? 12.197 12.043 -15.203 1.00 90.94 116 SER A N 1
ATOM 907 C CA . SER A 1 116 ? 10.786 12.394 -15.028 1.00 90.94 116 SER A CA 1
ATOM 908 C C . SER A 1 116 ? 10.007 11.323 -14.267 1.00 90.94 116 SER A C 1
ATOM 910 O O . SER A 1 116 ? 9.239 11.668 -13.371 1.00 90.94 116 SER A O 1
ATOM 912 N N . GLY A 1 117 ? 10.260 10.038 -14.529 1.00 90.94 117 GLY A N 1
ATOM 913 C CA . GLY A 1 117 ? 9.665 8.933 -13.777 1.00 90.94 117 GLY A CA 1
ATOM 914 C C . GLY A 1 117 ? 10.045 8.962 -12.294 1.00 90.94 117 GLY A C 1
ATOM 915 O O . GLY A 1 117 ? 9.176 8.884 -11.422 1.00 90.94 117 GLY A O 1
ATOM 916 N N . SER A 1 118 ? 11.330 9.174 -11.994 1.00 93.00 118 SER A N 1
ATOM 917 C CA . SER A 1 118 ? 11.835 9.301 -10.622 1.00 93.00 118 SER A CA 1
ATOM 918 C C . SER A 1 118 ? 11.274 10.537 -9.904 1.00 93.00 118 SER A C 1
ATOM 920 O O . SER A 1 118 ? 10.815 10.466 -8.754 1.00 93.00 118 SER A O 1
ATOM 922 N N . MET A 1 119 ? 11.230 11.669 -10.615 1.00 94.81 119 MET A N 1
ATOM 923 C CA . MET A 1 119 ? 10.608 12.909 -10.159 1.00 94.81 119 MET A CA 1
ATOM 924 C C . MET A 1 119 ? 9.134 12.703 -9.830 1.00 94.81 119 MET A C 1
ATOM 926 O O . MET A 1 119 ? 8.688 13.118 -8.763 1.00 94.81 119 MET A O 1
ATOM 930 N N . MET A 1 120 ? 8.378 12.028 -10.694 1.00 93.06 120 MET A N 1
ATOM 931 C CA . MET A 1 120 ? 6.952 11.804 -10.490 1.00 93.06 120 MET A CA 1
ATOM 932 C C . MET A 1 120 ? 6.675 10.865 -9.314 1.00 93.06 120 MET A C 1
ATOM 934 O O . MET A 1 120 ? 5.827 11.178 -8.475 1.00 93.06 120 MET A O 1
ATOM 938 N N . ARG A 1 121 ? 7.413 9.751 -9.210 1.00 92.75 121 ARG A N 1
ATOM 939 C CA . ARG A 1 121 ? 7.320 8.811 -8.080 1.00 92.75 121 ARG A CA 1
ATOM 940 C C . ARG A 1 121 ? 7.482 9.536 -6.749 1.00 92.75 121 ARG A C 1
ATOM 942 O O . ARG A 1 121 ? 6.656 9.388 -5.845 1.00 92.75 121 ARG A O 1
ATOM 949 N N . THR A 1 122 ? 8.510 10.374 -6.663 1.00 93.38 122 THR A N 1
ATOM 950 C CA . THR A 1 122 ? 8.827 11.135 -5.453 1.00 93.38 122 THR A CA 1
ATOM 951 C C . THR A 1 122 ? 7.815 12.256 -5.214 1.00 93.38 122 THR A C 1
ATOM 953 O O . THR A 1 122 ? 7.326 12.421 -4.097 1.00 93.38 122 THR A O 1
ATOM 956 N N . ALA A 1 123 ? 7.406 12.975 -6.262 1.00 94.50 123 ALA A N 1
ATOM 957 C CA . ALA A 1 123 ? 6.393 14.020 -6.163 1.00 94.50 123 ALA A CA 1
ATOM 958 C C . ALA A 1 123 ? 5.060 13.483 -5.640 1.00 94.50 123 ALA A C 1
ATOM 960 O O . ALA A 1 123 ? 4.446 14.117 -4.787 1.00 94.50 123 ALA A O 1
ATOM 961 N N . PHE A 1 124 ? 4.625 12.304 -6.090 1.00 93.31 124 PHE A N 1
ATOM 962 C CA . PHE A 1 124 ? 3.372 11.696 -5.640 1.00 93.31 124 PHE A CA 1
ATOM 963 C C . PHE A 1 124 ? 3.451 11.249 -4.182 1.00 93.31 124 PHE A C 1
ATOM 965 O O . PHE A 1 124 ? 2.508 11.490 -3.429 1.00 93.31 124 PHE A O 1
ATOM 972 N N . LEU A 1 125 ? 4.584 10.670 -3.769 1.00 92.94 125 LEU A N 1
ATOM 973 C CA . LEU A 1 125 ? 4.831 10.280 -2.381 1.00 92.94 125 LEU A CA 1
ATOM 974 C C . LEU A 1 125 ? 4.699 11.480 -1.431 1.00 92.94 125 LEU A C 1
ATOM 976 O O . LEU A 1 125 ? 3.961 11.436 -0.441 1.00 92.94 125 LEU A O 1
ATOM 980 N N . PHE A 1 126 ? 5.395 12.573 -1.751 1.00 92.06 126 PHE A N 1
ATOM 981 C CA . PHE A 1 126 ? 5.385 13.782 -0.930 1.00 92.06 126 PHE A CA 1
ATOM 982 C C . PHE A 1 126 ? 4.057 14.525 -1.011 1.00 92.06 126 PHE A C 1
ATOM 984 O O . PHE A 1 126 ? 3.547 14.955 0.022 1.00 92.06 126 PHE A O 1
ATOM 991 N N . ALA A 1 127 ? 3.453 14.624 -2.197 1.00 92.56 127 ALA A N 1
ATOM 992 C CA . ALA A 1 127 ? 2.145 15.241 -2.358 1.00 92.56 127 ALA A CA 1
ATOM 993 C C . ALA A 1 127 ? 1.087 14.514 -1.516 1.00 92.56 127 ALA A C 1
ATOM 995 O O . ALA A 1 127 ? 0.355 15.163 -0.772 1.00 92.56 127 ALA A O 1
ATOM 996 N N . LEU A 1 128 ? 1.051 13.177 -1.561 1.00 91.50 128 LEU A N 1
ATOM 997 C CA . LEU A 1 128 ? 0.166 12.355 -0.732 1.00 91.50 128 LEU A CA 1
ATOM 998 C C . LEU A 1 128 ? 0.408 12.597 0.762 1.00 91.50 128 LEU A C 1
ATOM 1000 O O . LEU A 1 128 ? -0.531 12.894 1.502 1.00 91.50 128 LEU A O 1
ATOM 1004 N N . THR A 1 129 ? 1.666 12.514 1.196 1.00 91.56 129 THR A N 1
ATOM 1005 C CA . THR A 1 129 ? 2.042 12.659 2.609 1.00 91.56 129 THR A CA 1
ATOM 1006 C C . THR A 1 129 ? 1.666 14.038 3.152 1.00 91.56 129 THR A C 1
ATOM 1008 O O . THR A 1 129 ? 1.067 14.141 4.223 1.00 91.56 129 THR A O 1
ATOM 1011 N N . LEU A 1 130 ? 1.950 15.104 2.399 1.00 91.31 130 LEU A N 1
ATOM 1012 C CA . LEU A 1 130 ? 1.640 16.481 2.785 1.00 91.31 130 LEU A CA 1
ATOM 1013 C C . LEU A 1 130 ? 0.143 16.788 2.707 1.00 91.31 130 LEU A C 1
ATOM 1015 O O . LEU A 1 130 ? -0.380 17.474 3.585 1.00 91.31 130 LEU A O 1
ATOM 1019 N N . MET A 1 131 ? -0.573 16.252 1.712 1.00 89.88 131 MET A N 1
ATOM 1020 C CA . MET A 1 131 ? -2.032 16.369 1.653 1.00 89.88 131 MET A CA 1
ATOM 1021 C C . MET A 1 131 ? -2.673 15.737 2.888 1.00 89.88 131 MET A C 1
ATOM 1023 O O . MET A 1 131 ? -3.503 16.380 3.528 1.00 89.88 131 MET A O 1
ATOM 1027 N N . VAL A 1 132 ? -2.241 14.535 3.281 1.00 89.12 132 VAL A N 1
ATOM 1028 C CA . VAL A 1 132 ? -2.723 13.878 4.503 1.00 89.12 132 VAL A CA 1
ATOM 1029 C C . VAL A 1 132 ? -2.338 14.664 5.759 1.00 89.12 132 VAL A C 1
ATOM 1031 O O . VAL A 1 132 ? -3.189 14.884 6.621 1.00 89.12 132 VAL A O 1
ATOM 1034 N N . ALA A 1 133 ? -1.095 15.147 5.851 1.00 89.56 133 ALA A N 1
ATOM 1035 C CA . ALA A 1 133 ? -0.640 15.977 6.968 1.00 89.56 133 ALA A CA 1
ATOM 1036 C C . ALA A 1 133 ? -1.492 17.243 7.136 1.00 89.56 133 ALA A C 1
ATOM 1038 O O . ALA A 1 133 ? -1.827 17.618 8.256 1.00 89.56 133 ALA A O 1
ATOM 1039 N N . SER A 1 134 ? -1.879 17.875 6.024 1.00 87.88 134 SER A N 1
ATOM 1040 C CA . SER A 1 134 ? -2.637 19.129 6.032 1.00 87.88 134 SER A CA 1
ATOM 1041 C C . SER A 1 134 ? -4.066 18.992 6.566 1.00 87.88 134 SER A C 1
ATOM 1043 O O . SER A 1 134 ? -4.650 19.984 7.005 1.00 87.88 134 SER A O 1
ATOM 1045 N N . VAL A 1 135 ? -4.629 17.779 6.541 1.00 87.88 135 VAL A N 1
ATOM 1046 C CA . VAL A 1 135 ? -6.009 17.516 6.970 1.00 87.88 135 VAL A CA 1
ATOM 1047 C C . VAL A 1 135 ? -6.116 16.713 8.263 1.00 87.88 135 VAL A C 1
ATOM 1049 O O . VAL A 1 135 ? -7.185 16.710 8.872 1.00 87.88 135 VAL A O 1
ATOM 1052 N N . ALA A 1 136 ? -5.044 16.056 8.709 1.00 88.06 136 ALA A N 1
ATOM 1053 C CA . ALA A 1 136 ? -5.035 15.231 9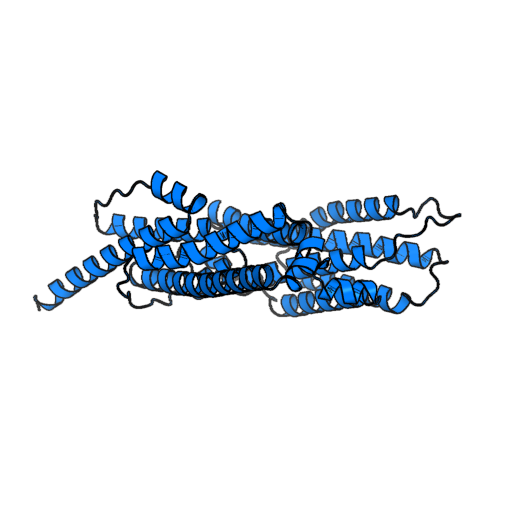.914 1.00 88.06 136 ALA A CA 1
ATOM 1054 C C . ALA A 1 136 ? -5.391 16.031 11.189 1.00 88.06 136 ALA A C 1
ATOM 1056 O O . ALA A 1 136 ? -4.873 17.120 11.427 1.00 88.06 136 ALA A O 1
ATOM 1057 N N . VAL A 1 137 ? -6.269 15.477 12.038 1.00 87.88 137 VAL A N 1
ATOM 1058 C CA . VAL A 1 137 ? -6.644 16.074 13.342 1.00 87.88 137 VAL A CA 1
ATOM 1059 C C . VAL A 1 137 ? -5.462 16.100 14.305 1.00 87.88 137 VAL A C 1
ATOM 1061 O O . VAL A 1 137 ? -5.306 17.055 15.066 1.00 87.88 137 VAL A O 1
ATOM 1064 N N . ASP A 1 138 ? -4.686 15.018 14.326 1.00 85.44 138 ASP A N 1
ATOM 1065 C CA . ASP A 1 138 ? -3.673 14.747 15.333 1.00 85.44 138 ASP A CA 1
ATOM 1066 C C . ASP A 1 138 ? -2.441 14.036 14.751 1.00 85.44 138 ASP A C 1
ATOM 1068 O O . ASP A 1 138 ? -2.423 13.544 13.619 1.00 85.44 138 ASP A O 1
ATOM 1072 N N . ARG A 1 139 ? -1.379 13.978 15.566 1.00 85.69 139 ARG A N 1
ATOM 1073 C CA . ARG A 1 139 ? -0.119 13.302 15.215 1.00 85.69 139 ARG A CA 1
ATOM 1074 C C . ARG A 1 139 ? -0.324 11.811 14.941 1.00 85.69 139 ARG A C 1
ATOM 1076 O O . ARG A 1 139 ? 0.410 11.241 14.142 1.00 85.69 139 ARG A O 1
ATOM 1083 N N . TYR A 1 140 ? -1.320 11.192 15.576 1.00 81.12 140 TYR A N 1
ATOM 1084 C CA . TYR A 1 140 ? -1.650 9.785 15.364 1.00 81.12 140 TYR A CA 1
ATOM 1085 C C . TYR A 1 140 ? -2.252 9.539 13.981 1.00 81.12 140 TYR A C 1
ATOM 1087 O O . TYR A 1 140 ? -1.886 8.556 13.339 1.00 81.12 140 TYR A O 1
ATOM 1095 N N . ALA A 1 141 ? -3.124 10.425 13.492 1.00 82.38 141 ALA A N 1
ATOM 1096 C CA . ALA A 1 141 ? -3.704 10.301 12.163 1.00 82.38 141 ALA A CA 1
ATOM 1097 C C . ALA A 1 141 ? -2.676 10.475 11.054 1.00 82.38 141 ALA A C 1
ATOM 1099 O O . ALA A 1 141 ? -2.648 9.667 10.125 1.00 82.38 141 ALA A O 1
ATOM 1100 N N . PHE A 1 142 ? -1.786 11.457 11.195 1.00 87.19 142 PHE A N 1
ATOM 1101 C CA . PHE A 1 142 ? -0.658 11.595 10.284 1.00 87.19 142 PHE A CA 1
ATOM 1102 C C . PHE A 1 142 ? 0.288 10.389 10.370 1.00 87.19 142 PHE A C 1
ATOM 1104 O O . PHE A 1 142 ? 0.568 9.762 9.354 1.00 87.19 142 PHE A O 1
ATOM 1111 N N . GLY A 1 143 ? 0.726 10.020 11.579 1.00 85.56 143 GLY A N 1
ATOM 1112 C CA . GLY A 1 143 ? 1.668 8.920 11.786 1.00 85.56 143 GLY A CA 1
ATOM 1113 C C . GLY A 1 143 ? 1.148 7.586 11.253 1.00 85.56 143 GLY A C 1
ATOM 1114 O O . GLY A 1 143 ? 1.889 6.853 10.611 1.00 85.56 143 GLY A O 1
ATOM 1115 N N . SER A 1 144 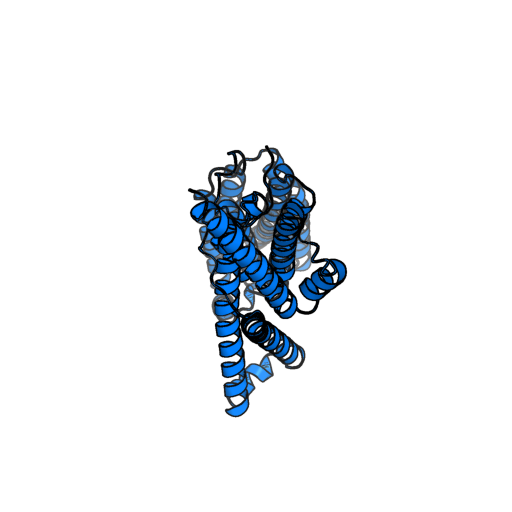? -0.140 7.292 11.436 1.00 81.94 144 SER A N 1
ATOM 1116 C CA . SER A 1 144 ? -0.732 6.047 10.935 1.00 81.94 144 SER A CA 1
ATOM 1117 C C . SER A 1 144 ? -0.826 6.028 9.408 1.00 81.94 144 SER A C 1
ATOM 1119 O O . SER A 1 144 ? -0.544 5.002 8.797 1.00 81.94 144 SER A O 1
ATOM 1121 N N . ALA A 1 145 ? -1.170 7.152 8.773 1.00 85.56 145 ALA A N 1
ATOM 1122 C CA . ALA A 1 145 ? -1.159 7.250 7.316 1.00 85.56 145 ALA A CA 1
ATOM 1123 C C . ALA A 1 145 ? 0.260 7.161 6.743 1.00 85.56 145 ALA A C 1
ATOM 1125 O O . ALA A 1 145 ? 0.469 6.495 5.733 1.00 85.56 145 ALA A O 1
ATOM 1126 N N . PHE A 1 146 ? 1.236 7.768 7.419 1.00 86.75 146 PHE A N 1
ATOM 1127 C CA . PHE A 1 146 ? 2.642 7.659 7.055 1.00 86.75 146 PHE A CA 1
ATOM 1128 C C . PHE A 1 146 ? 3.124 6.208 7.127 1.00 86.75 146 PHE A C 1
ATOM 1130 O O . PHE A 1 146 ? 3.716 5.730 6.170 1.00 86.75 146 PHE A O 1
ATOM 1137 N N . VAL A 1 147 ? 2.780 5.465 8.189 1.00 86.50 147 VAL A N 1
ATOM 1138 C CA . VAL A 1 147 ? 3.109 4.032 8.294 1.00 86.50 147 VAL A CA 1
ATOM 1139 C C . VAL A 1 147 ? 2.541 3.235 7.119 1.00 86.50 147 VAL A C 1
ATOM 1141 O O . VAL A 1 147 ? 3.238 2.377 6.592 1.00 86.50 147 VAL A O 1
ATOM 1144 N N . VAL A 1 148 ? 1.315 3.517 6.667 1.00 84.62 148 VAL A N 1
ATOM 1145 C CA . VAL A 1 148 ? 0.731 2.828 5.498 1.00 84.62 148 VAL A CA 1
ATOM 1146 C C . VAL A 1 148 ? 1.561 3.075 4.247 1.00 84.62 148 VAL A C 1
ATOM 1148 O O . VAL A 1 148 ? 1.884 2.132 3.529 1.00 84.62 148 VAL A O 1
ATOM 1151 N N . VAL A 1 149 ? 1.924 4.332 4.003 1.00 86.06 149 VAL A N 1
ATOM 1152 C CA . VAL A 1 149 ? 2.751 4.719 2.859 1.00 86.06 149 VAL A CA 1
ATOM 1153 C C . VAL A 1 149 ? 4.138 4.070 2.952 1.00 86.06 149 VAL A C 1
ATOM 1155 O O . VAL A 1 149 ? 4.585 3.459 1.987 1.00 86.06 149 VAL A O 1
ATOM 1158 N N . SER A 1 150 ? 4.784 4.099 4.122 1.00 86.19 150 SER A N 1
ATOM 1159 C CA . SER A 1 150 ? 6.092 3.468 4.346 1.00 86.19 150 SER A CA 1
ATOM 1160 C C . SER A 1 150 ? 6.058 1.950 4.183 1.00 86.19 150 SER A C 1
ATOM 1162 O O . SER A 1 150 ? 6.958 1.386 3.573 1.00 86.19 150 SER A O 1
ATOM 1164 N N . VAL A 1 151 ? 5.027 1.273 4.698 1.00 83.75 151 VAL A N 1
ATOM 1165 C CA . VAL A 1 151 ? 4.846 -0.175 4.506 1.00 83.75 151 VAL A CA 1
ATOM 1166 C C . VAL A 1 151 ? 4.627 -0.487 3.032 1.00 83.75 151 VAL A C 1
ATOM 1168 O O . VAL A 1 151 ? 5.173 -1.464 2.535 1.00 83.75 151 VAL A O 1
ATOM 1171 N N . SER A 1 152 ? 3.874 0.349 2.321 1.00 83.31 152 SER A N 1
ATOM 1172 C CA . SER A 1 152 ? 3.655 0.163 0.887 1.00 83.31 152 SER A CA 1
ATOM 1173 C C . SER A 1 152 ? 4.955 0.357 0.088 1.00 83.31 152 SER A C 1
ATOM 1175 O O . SER A 1 152 ? 5.194 -0.390 -0.856 1.00 83.31 152 SER A O 1
ATOM 1177 N N . GLU A 1 153 ? 5.836 1.278 0.504 1.00 83.88 153 GLU A N 1
ATOM 1178 C CA . GLU A 1 153 ? 7.175 1.469 -0.097 1.00 83.88 153 GLU A CA 1
ATOM 1179 C C . GLU A 1 153 ? 8.100 0.305 0.224 1.00 83.88 153 GLU A C 1
ATOM 1181 O O . GLU A 1 153 ? 8.789 -0.201 -0.655 1.00 83.88 153 GLU A O 1
ATOM 1186 N N . MET A 1 154 ? 8.056 -0.186 1.461 1.00 81.56 154 MET A N 1
ATOM 1187 C CA . MET A 1 154 ? 8.782 -1.383 1.860 1.00 81.56 154 MET A CA 1
ATOM 1188 C C . MET A 1 154 ? 8.336 -2.592 1.028 1.00 81.56 154 MET A C 1
ATOM 1190 O O . MET A 1 154 ? 9.178 -3.321 0.523 1.00 81.56 154 MET A O 1
ATOM 1194 N N . ILE A 1 155 ? 7.029 -2.793 0.832 1.00 77.50 155 ILE A N 1
ATOM 1195 C CA . ILE A 1 155 ? 6.510 -3.868 -0.025 1.00 77.50 155 ILE A CA 1
ATOM 1196 C C . ILE A 1 155 ? 7.002 -3.679 -1.458 1.00 77.50 155 ILE A C 1
ATOM 1198 O O . ILE A 1 155 ? 7.490 -4.630 -2.052 1.00 77.50 155 ILE A O 1
ATOM 1202 N N . HIS A 1 156 ? 6.925 -2.471 -2.009 1.00 78.56 156 HIS A N 1
ATOM 1203 C CA . HIS A 1 156 ? 7.411 -2.210 -3.359 1.00 78.56 156 HIS A CA 1
ATOM 1204 C C . HIS A 1 156 ? 8.908 -2.536 -3.514 1.00 78.56 156 HIS A C 1
ATOM 1206 O O . HIS A 1 156 ? 9.278 -3.235 -4.456 1.00 78.56 156 HIS A O 1
ATOM 1212 N N . TYR A 1 157 ? 9.740 -2.090 -2.569 1.00 77.50 157 TYR A N 1
ATOM 1213 C CA . TYR A 1 157 ? 11.191 -2.271 -2.604 1.00 77.50 157 TYR A CA 1
ATOM 1214 C C . TYR A 1 157 ? 11.625 -3.720 -2.337 1.00 77.50 157 TYR A C 1
ATOM 1216 O O . TYR A 1 157 ? 12.445 -4.261 -3.070 1.00 77.50 157 TYR A O 1
ATOM 1224 N N . TYR A 1 158 ? 11.075 -4.364 -1.304 1.00 70.25 158 TYR A N 1
ATOM 1225 C CA . TYR A 1 158 ? 11.508 -5.698 -0.872 1.00 70.25 158 TYR A CA 1
ATOM 1226 C C . TYR A 1 158 ? 10.758 -6.841 -1.545 1.00 70.25 158 TYR A C 1
ATOM 1228 O O . TYR A 1 158 ? 11.346 -7.895 -1.760 1.00 70.25 158 TYR A O 1
ATOM 1236 N N . ALA A 1 159 ? 9.471 -6.671 -1.861 1.00 67.31 159 ALA A N 1
ATOM 1237 C CA . ALA A 1 159 ? 8.736 -7.711 -2.578 1.00 67.31 159 ALA A CA 1
ATOM 1238 C C . ALA A 1 159 ? 9.073 -7.719 -4.073 1.00 67.31 159 ALA A C 1
ATOM 1240 O O . ALA A 1 159 ? 8.682 -8.662 -4.753 1.00 67.31 159 ALA A O 1
ATOM 1241 N N . GLY A 1 160 ? 9.761 -6.679 -4.572 1.00 66.12 160 GLY A N 1
ATOM 1242 C CA . GLY A 1 160 ? 10.226 -6.594 -5.951 1.00 66.12 160 GLY A CA 1
ATOM 1243 C C . GLY A 1 160 ? 9.095 -6.883 -6.925 1.00 66.12 160 GLY A C 1
ATOM 1244 O O . GLY A 1 160 ? 9.176 -7.837 -7.682 1.00 66.12 160 GLY A O 1
ATOM 1245 N N . LEU A 1 161 ? 8.001 -6.114 -6.888 1.00 67.38 161 LEU A N 1
ATOM 1246 C CA . LEU A 1 161 ? 6.834 -6.388 -7.746 1.00 67.38 161 LEU A CA 1
ATOM 1247 C C . LEU A 1 161 ? 7.195 -6.447 -9.243 1.00 67.38 161 LEU A C 1
ATOM 1249 O O . LEU A 1 161 ? 6.528 -7.146 -9.999 1.00 67.38 161 LEU A O 1
ATOM 1253 N N . SER A 1 162 ? 8.252 -5.748 -9.660 1.00 63.91 162 SER A N 1
ATOM 1254 C CA . SER A 1 162 ? 8.846 -5.835 -11.000 1.00 63.91 162 SER A CA 1
ATOM 1255 C C . SER A 1 162 ? 9.493 -7.199 -11.299 1.00 63.91 162 SER A C 1
ATOM 1257 O O . SER A 1 162 ? 9.462 -7.664 -12.432 1.00 63.91 162 SER A O 1
ATOM 1259 N N . GLN A 1 163 ? 9.973 -7.891 -10.267 1.00 66.88 163 GLN A N 1
ATOM 1260 C CA . GLN A 1 163 ? 10.554 -9.236 -10.305 1.00 66.88 163 GLN A CA 1
ATOM 1261 C C . GLN A 1 163 ? 9.512 -10.353 -10.166 1.00 66.88 163 GLN A C 1
ATOM 1263 O O . GLN A 1 163 ? 9.870 -11.533 -10.151 1.00 66.88 163 GLN A O 1
ATOM 1268 N N . ALA A 1 164 ? 8.220 -10.025 -10.052 1.00 73.56 164 ALA A N 1
ATOM 1269 C CA . ALA A 1 164 ? 7.177 -11.040 -10.118 1.00 73.56 164 ALA A CA 1
ATOM 1270 C C . ALA A 1 164 ? 7.302 -11.793 -11.454 1.00 73.56 164 ALA A C 1
ATOM 1272 O O . ALA A 1 164 ? 7.399 -11.161 -12.502 1.00 73.56 164 ALA A O 1
ATOM 1273 N N . GLY A 1 165 ? 7.288 -13.132 -11.426 1.00 73.62 165 GLY A N 1
ATOM 1274 C CA . GLY A 1 165 ? 7.652 -13.959 -12.589 1.00 73.62 165 GLY A CA 1
ATOM 1275 C C . GLY A 1 165 ? 6.927 -13.585 -13.887 1.00 73.62 165 GLY A C 1
ATOM 1276 O O . GLY A 1 165 ? 7.563 -13.463 -14.926 1.00 73.62 165 GLY A O 1
ATOM 1277 N N . PHE A 1 166 ? 5.627 -13.281 -13.814 1.00 75.50 166 PHE A N 1
ATOM 1278 C CA . PHE A 1 166 ? 4.864 -12.839 -14.987 1.00 75.50 166 PHE A CA 1
ATOM 1279 C C . PHE A 1 166 ? 5.331 -11.474 -15.527 1.00 75.50 166 PHE A C 1
ATOM 1281 O O . PHE A 1 166 ? 5.372 -11.272 -16.735 1.00 75.50 166 PHE A O 1
ATOM 1288 N N . VAL A 1 167 ? 5.695 -10.526 -14.654 1.00 81.31 167 VAL A N 1
ATOM 1289 C CA . VAL A 1 167 ? 6.224 -9.211 -15.060 1.00 81.31 167 VAL A CA 1
ATOM 1290 C C . VAL A 1 167 ? 7.598 -9.389 -15.692 1.00 81.31 167 VAL A C 1
ATOM 1292 O O . VAL A 1 167 ? 7.872 -8.804 -16.736 1.00 81.31 167 VAL A O 1
ATOM 1295 N N . TYR A 1 168 ? 8.424 -10.252 -15.105 1.00 82.62 168 TYR A N 1
ATOM 1296 C CA . TYR A 1 168 ? 9.741 -10.588 -15.626 1.00 82.62 168 TYR A CA 1
ATOM 1297 C C . TYR A 1 168 ? 9.677 -11.214 -17.029 1.00 82.62 168 TYR A C 1
ATOM 1299 O O . TYR A 1 168 ? 10.476 -10.861 -17.896 1.00 82.62 168 TYR A O 1
ATOM 1307 N N . GLU A 1 169 ? 8.690 -12.069 -17.307 1.00 84.62 169 GLU A N 1
ATOM 1308 C CA . GLU A 1 169 ? 8.446 -12.601 -18.656 1.00 84.62 169 GLU A CA 1
ATOM 1309 C C . GLU A 1 169 ? 8.126 -11.486 -19.663 1.00 84.62 169 GLU A C 1
ATOM 1311 O O . GLU A 1 169 ? 8.720 -11.434 -20.738 1.00 84.62 169 GLU A O 1
ATOM 1316 N N . PHE A 1 170 ? 7.265 -10.525 -19.308 1.00 85.12 170 PHE A N 1
ATOM 1317 C CA . PHE A 1 170 ? 6.995 -9.376 -20.182 1.00 85.12 170 PHE A CA 1
ATOM 1318 C C . PHE A 1 170 ? 8.220 -8.479 -20.380 1.00 85.12 170 PHE A C 1
ATOM 1320 O O . PHE A 1 170 ? 8.440 -7.981 -21.484 1.00 85.12 170 PHE A O 1
ATOM 1327 N N . ILE A 1 171 ? 9.020 -8.268 -19.331 1.00 85.44 171 ILE A N 1
ATOM 1328 C CA . ILE A 1 171 ? 10.261 -7.489 -19.412 1.00 85.44 171 ILE A CA 1
ATOM 1329 C C . ILE A 1 171 ? 11.249 -8.172 -20.361 1.00 85.44 171 ILE A C 1
ATOM 1331 O O . ILE A 1 171 ? 11.767 -7.525 -21.268 1.00 85.44 171 ILE A O 1
ATOM 1335 N N . THR A 1 172 ? 11.475 -9.477 -20.195 1.00 83.25 172 THR A N 1
ATOM 1336 C CA . THR A 1 172 ? 12.404 -10.252 -21.035 1.00 83.25 172 THR A CA 1
ATOM 1337 C C . THR A 1 172 ? 11.926 -10.394 -22.480 1.00 83.25 172 THR A C 1
ATOM 1339 O O . THR A 1 172 ? 12.753 -10.444 -23.385 1.00 83.25 172 THR A O 1
ATOM 1342 N N . ALA A 1 173 ? 10.613 -10.362 -22.717 1.00 85.94 173 ALA A N 1
ATOM 1343 C CA . ALA A 1 173 ? 10.015 -10.294 -24.049 1.00 85.94 173 ALA A CA 1
ATOM 1344 C C . ALA A 1 173 ? 10.048 -8.886 -24.691 1.00 85.94 173 ALA A C 1
ATOM 1346 O O . ALA A 1 173 ? 9.526 -8.712 -25.788 1.00 85.94 173 ALA A O 1
ATOM 1347 N N . GLY A 1 174 ? 10.627 -7.874 -24.031 1.00 84.56 174 GLY A N 1
ATOM 1348 C CA . GLY A 1 174 ? 10.742 -6.506 -24.561 1.00 84.56 174 GLY A CA 1
ATOM 1349 C C . GLY A 1 174 ? 9.501 -5.624 -24.360 1.00 84.56 174 GLY A C 1
ATOM 1350 O O . GLY A 1 174 ? 9.489 -4.463 -24.762 1.00 84.56 174 GLY A O 1
ATOM 1351 N N . TYR A 1 175 ? 8.464 -6.120 -23.681 1.00 88.19 175 TYR A N 1
ATOM 1352 C CA . TYR A 1 175 ? 7.217 -5.386 -23.431 1.00 88.19 175 TYR A CA 1
ATOM 1353 C C . TYR A 1 175 ? 7.216 -4.588 -22.120 1.00 88.19 175 TYR A C 1
ATOM 1355 O O . TYR A 1 175 ? 6.193 -4.011 -21.751 1.00 88.19 175 TYR A O 1
ATOM 1363 N N . GLY A 1 176 ? 8.337 -4.515 -21.398 1.00 89.06 176 GLY A N 1
ATOM 1364 C CA . GLY A 1 176 ? 8.382 -3.850 -20.092 1.00 89.06 176 GLY A CA 1
ATOM 1365 C C . GLY A 1 176 ? 7.972 -2.370 -20.132 1.00 89.06 176 GLY A C 1
ATOM 1366 O O . GLY A 1 176 ? 7.164 -1.942 -19.311 1.00 89.06 176 GLY A O 1
ATOM 1367 N N . VAL A 1 177 ? 8.406 -1.601 -21.139 1.00 89.75 177 VAL A N 1
ATOM 1368 C CA . VAL A 1 177 ? 8.004 -0.184 -21.279 1.00 89.75 177 VAL A CA 1
ATOM 1369 C C . VAL A 1 177 ? 6.491 -0.047 -21.512 1.00 89.75 177 VAL A C 1
ATOM 1371 O O . VAL A 1 177 ? 5.857 0.857 -20.963 1.00 89.75 177 VAL A O 1
ATOM 1374 N N . LEU A 1 178 ? 5.881 -0.977 -22.258 1.00 90.56 178 LEU A N 1
ATOM 1375 C CA . LEU A 1 178 ? 4.429 -1.023 -22.442 1.00 90.56 178 LEU A CA 1
ATOM 1376 C C . LEU A 1 178 ? 3.712 -1.323 -21.119 1.00 90.56 178 LEU A C 1
ATOM 1378 O O . LEU A 1 178 ? 2.728 -0.661 -20.794 1.00 90.56 178 LEU A O 1
ATOM 1382 N N . VAL A 1 179 ? 4.223 -2.266 -20.321 1.00 91.94 179 VAL A N 1
ATOM 1383 C CA . VAL A 1 179 ? 3.695 -2.560 -18.977 1.00 91.94 179 VAL A CA 1
ATOM 1384 C C . VAL A 1 179 ? 3.759 -1.316 -18.084 1.00 91.94 179 VAL A C 1
ATOM 1386 O O . VAL A 1 179 ? 2.776 -0.997 -17.409 1.00 91.94 179 VAL A O 1
ATOM 1389 N N . SER A 1 180 ? 4.858 -0.557 -18.127 1.00 92.19 180 SER A N 1
ATOM 1390 C CA . SER A 1 180 ? 4.984 0.726 -17.425 1.00 92.19 180 SER A CA 1
ATOM 1391 C C . SER A 1 180 ? 3.950 1.754 -17.886 1.00 92.19 180 SER A C 1
ATOM 1393 O O . SER A 1 180 ? 3.319 2.408 -17.052 1.00 92.19 180 SER A O 1
ATOM 1395 N N . ALA A 1 181 ? 3.733 1.882 -19.197 1.00 93.75 181 ALA A N 1
ATOM 1396 C CA . ALA A 1 181 ? 2.726 2.781 -19.755 1.00 93.75 181 ALA A CA 1
ATOM 1397 C C . ALA A 1 181 ? 1.301 2.388 -19.329 1.00 93.75 181 ALA A C 1
ATOM 1399 O O . ALA A 1 181 ? 0.524 3.253 -18.926 1.00 93.75 181 ALA A O 1
ATOM 1400 N N . ILE A 1 182 ? 0.971 1.091 -19.341 1.00 94.69 182 ILE A N 1
ATOM 1401 C CA . ILE A 1 182 ? -0.327 0.570 -18.885 1.00 94.69 182 ILE A CA 1
ATOM 1402 C C . ILE A 1 182 ? -0.529 0.858 -17.396 1.00 94.69 182 ILE A C 1
ATOM 1404 O O . ILE A 1 182 ? -1.571 1.390 -17.012 1.00 94.69 182 ILE A O 1
ATOM 1408 N N . ALA A 1 183 ? 0.464 0.563 -16.552 1.00 94.94 183 ALA A N 1
ATOM 1409 C CA . ALA A 1 183 ? 0.392 0.840 -15.119 1.00 94.94 183 ALA A CA 1
ATOM 1410 C C . ALA A 1 183 ? 0.172 2.336 -14.840 1.00 94.94 183 ALA A C 1
ATOM 1412 O O . ALA A 1 183 ? -0.673 2.701 -14.017 1.00 94.94 183 ALA A O 1
ATOM 1413 N N . MET A 1 184 ? 0.864 3.203 -15.585 1.00 95.31 184 MET A N 1
ATOM 1414 C CA . MET A 1 184 ? 0.666 4.648 -15.514 1.00 95.31 184 MET A CA 1
ATOM 1415 C C . MET A 1 184 ? -0.727 5.075 -15.991 1.00 95.31 184 MET A C 1
ATOM 1417 O O . MET A 1 184 ? -1.355 5.929 -15.370 1.00 95.31 184 MET A O 1
ATOM 1421 N N . GLY A 1 185 ? -1.243 4.459 -17.055 1.00 96.19 185 GLY A N 1
ATOM 1422 C CA . GLY A 1 185 ? -2.595 4.697 -17.553 1.00 96.19 185 GLY A CA 1
ATOM 1423 C C . GLY A 1 185 ? -3.670 4.319 -16.533 1.00 96.19 185 GLY A C 1
ATOM 1424 O O . GLY A 1 185 ? -4.611 5.082 -16.319 1.00 96.19 185 GLY A O 1
ATOM 1425 N N . ILE A 1 186 ? -3.504 3.200 -15.822 1.00 96.31 186 ILE A N 1
ATOM 1426 C CA . ILE A 1 186 ? -4.399 2.818 -14.719 1.00 96.31 186 ILE A CA 1
ATOM 1427 C C . ILE A 1 186 ? -4.319 3.853 -13.587 1.00 96.31 186 ILE A C 1
ATOM 1429 O O . ILE A 1 186 ? -5.357 4.270 -13.067 1.00 96.31 186 ILE A O 1
ATOM 1433 N N . ALA A 1 187 ? -3.116 4.318 -13.231 1.00 95.31 187 ALA A N 1
ATOM 1434 C CA . ALA A 1 187 ? -2.935 5.372 -12.230 1.00 95.31 187 ALA A CA 1
ATOM 1435 C C . ALA A 1 187 ? -3.640 6.678 -12.644 1.00 95.31 187 ALA A C 1
ATOM 1437 O O . ALA A 1 187 ? -4.336 7.293 -11.833 1.00 95.31 187 ALA A O 1
ATOM 1438 N N . LEU A 1 188 ? -3.535 7.064 -13.918 1.00 95.44 188 LEU A N 1
ATOM 1439 C CA . LEU A 1 188 ? -4.219 8.223 -14.486 1.00 95.44 188 LEU A CA 1
ATOM 1440 C C . LEU A 1 188 ? -5.744 8.076 -14.405 1.00 95.44 188 LEU A C 1
ATOM 1442 O O . LEU A 1 188 ? -6.423 8.983 -13.923 1.00 95.44 188 LEU A O 1
ATOM 1446 N N . VAL A 1 189 ? -6.289 6.929 -14.826 1.00 95.88 189 VAL A N 1
ATOM 1447 C CA . VAL A 1 189 ? -7.731 6.643 -14.751 1.00 95.88 189 VAL A CA 1
ATOM 1448 C C . VAL A 1 189 ? -8.220 6.714 -13.306 1.00 95.88 189 VAL A C 1
ATOM 1450 O O . VAL A 1 189 ? -9.238 7.350 -13.036 1.00 95.88 189 VAL A O 1
ATOM 1453 N N . LEU A 1 190 ? -7.477 6.143 -12.354 1.00 94.25 190 LEU A N 1
ATOM 1454 C CA . LEU A 1 190 ? -7.808 6.237 -10.932 1.00 94.25 190 LEU A CA 1
ATOM 1455 C C . LEU A 1 190 ? -7.785 7.684 -10.434 1.00 94.25 190 LEU A C 1
ATOM 1457 O O . LEU A 1 190 ? -8.737 8.107 -9.777 1.00 94.25 190 LEU A O 1
ATOM 1461 N N . LEU A 1 191 ? -6.770 8.477 -10.785 1.00 93.19 191 LEU A N 1
ATOM 1462 C CA . LEU A 1 191 ? -6.719 9.900 -10.437 1.00 93.19 191 LEU A CA 1
ATOM 1463 C C . LEU A 1 191 ? -7.914 10.681 -10.999 1.00 93.19 191 LEU A C 1
ATOM 1465 O O . LEU A 1 191 ? -8.472 11.526 -10.299 1.00 93.19 191 LEU A O 1
ATOM 1469 N N . LEU A 1 192 ? -8.365 10.364 -12.217 1.00 92.75 192 LEU A N 1
ATOM 1470 C CA . LEU A 1 192 ? -9.557 10.972 -12.816 1.00 92.75 192 LEU A CA 1
ATOM 1471 C C . LEU A 1 192 ? -10.843 10.671 -12.030 1.00 92.75 192 LEU A C 1
ATOM 1473 O O . LEU A 1 192 ? -11.779 11.473 -12.098 1.00 92.75 192 LEU A O 1
ATOM 1477 N N . THR A 1 193 ? -10.899 9.569 -11.269 1.00 91.31 193 THR A N 1
ATOM 1478 C CA . THR A 1 193 ? -12.025 9.269 -10.361 1.00 91.31 193 THR A CA 1
ATOM 1479 C C . THR A 1 193 ? -11.963 10.065 -9.054 1.00 91.31 193 THR A C 1
ATOM 1481 O O . THR A 1 193 ? -12.997 10.397 -8.473 1.00 91.31 193 THR A O 1
ATOM 1484 N N . VAL A 1 194 ? -10.763 10.442 -8.604 1.00 88.19 194 VAL A N 1
ATOM 1485 C CA . VAL A 1 194 ? -10.524 11.204 -7.371 1.00 88.19 194 VAL A CA 1
ATOM 1486 C C . VAL A 1 194 ? -10.402 12.694 -7.712 1.00 88.19 194 VAL A C 1
ATOM 1488 O O . VAL A 1 194 ? -9.395 13.322 -7.438 1.00 88.19 194 VAL A O 1
ATOM 1491 N N . ARG A 1 195 ? -11.412 13.311 -8.343 1.00 77.12 195 ARG A N 1
ATOM 1492 C CA . ARG A 1 195 ? -11.298 14.727 -8.781 1.00 77.12 195 ARG A CA 1
ATOM 1493 C C . ARG A 1 195 ? -11.193 15.737 -7.635 1.00 77.12 195 ARG A C 1
ATOM 1495 O O . ARG A 1 195 ? -10.664 16.828 -7.819 1.00 77.12 195 ARG A O 1
ATOM 1502 N N . THR A 1 196 ? -11.720 15.390 -6.465 1.00 79.88 196 THR A N 1
ATOM 1503 C CA . THR A 1 196 ? -11.761 16.258 -5.281 1.00 79.88 196 THR A CA 1
ATOM 1504 C C . THR A 1 196 ? -10.876 15.687 -4.183 1.00 79.88 196 THR A C 1
ATOM 1506 O O . THR A 1 196 ? -11.011 14.500 -3.871 1.00 79.88 196 THR A O 1
ATOM 1509 N N . GLY A 1 197 ? -10.043 16.528 -3.567 1.00 77.69 197 GLY A N 1
ATOM 1510 C CA . GLY A 1 197 ? -9.204 16.159 -2.430 1.00 77.69 197 GLY A CA 1
ATOM 1511 C C . GLY A 1 197 ? -9.992 15.922 -1.138 1.00 77.69 197 GLY A C 1
ATOM 1512 O O . GLY A 1 197 ? -11.132 15.442 -1.130 1.00 77.69 197 GLY A O 1
ATOM 1513 N N . PHE A 1 198 ? -9.373 16.265 -0.014 1.00 82.75 198 PHE A N 1
ATOM 1514 C CA . PHE A 1 198 ? -9.951 16.126 1.327 1.00 82.75 198 PHE A CA 1
ATOM 1515 C C . PHE A 1 198 ? -10.652 17.413 1.813 1.00 82.75 198 PHE A C 1
ATOM 1517 O O . PHE A 1 198 ? -10.839 17.605 3.013 1.00 82.75 198 PHE A O 1
ATOM 1524 N N . ASP A 1 199 ? -11.062 18.287 0.888 1.00 79.44 199 ASP A N 1
ATOM 1525 C CA . ASP A 1 199 ? -11.643 19.603 1.205 1.00 79.44 199 ASP A CA 1
ATOM 1526 C C . ASP A 1 199 ? -13.105 19.539 1.677 1.00 79.44 199 ASP A C 1
ATOM 1528 O O . ASP A 1 199 ? -13.590 20.450 2.341 1.00 79.44 199 ASP A O 1
ATOM 1532 N N . ALA A 1 200 ? -13.825 18.460 1.358 1.00 79.50 200 ALA A N 1
ATOM 1533 C CA . ALA A 1 200 ? -15.184 18.244 1.854 1.00 79.50 200 ALA A CA 1
ATOM 1534 C C . ALA A 1 200 ? -15.154 17.661 3.278 1.00 79.50 200 ALA A C 1
ATOM 1536 O O . ALA A 1 200 ? -14.281 16.845 3.567 1.00 79.50 200 ALA A O 1
ATOM 1537 N N . PRO A 1 201 ? -16.105 17.995 4.167 1.00 76.69 201 PRO A N 1
ATOM 1538 C CA . PRO A 1 201 ? -16.152 17.387 5.490 1.00 76.69 201 PRO A CA 1
ATOM 1539 C C . PRO A 1 201 ? -16.331 15.860 5.397 1.00 76.69 201 PRO A C 1
ATOM 1541 O O . PRO A 1 201 ? -16.997 15.363 4.477 1.00 76.69 201 PRO A O 1
ATOM 1544 N N . PRO A 1 202 ? -15.760 15.098 6.349 1.00 77.19 202 PRO A N 1
ATOM 1545 C CA . PRO 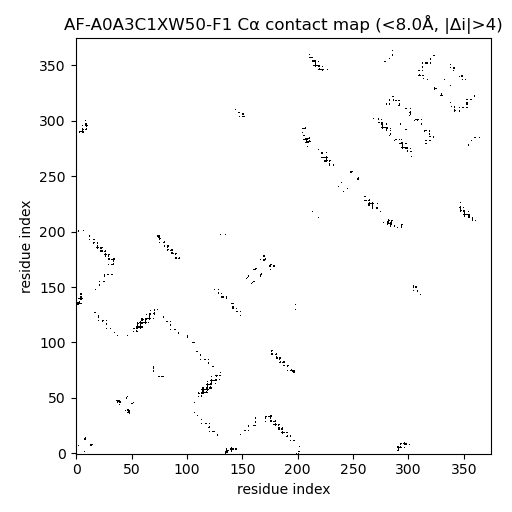A 1 202 ? -15.976 13.662 6.418 1.00 77.19 202 PRO A CA 1
ATOM 1546 C C . PRO A 1 202 ? -17.475 13.364 6.546 1.00 77.19 202 PRO A C 1
ATOM 1548 O O . PRO A 1 202 ? -18.161 13.932 7.396 1.00 77.19 202 PRO A O 1
ATOM 1551 N N . LYS A 1 203 ? -18.000 12.466 5.704 1.00 75.25 203 LYS A N 1
ATOM 1552 C CA . LYS A 1 203 ? -19.385 11.994 5.850 1.00 75.25 203 LYS A CA 1
ATOM 1553 C C . LYS A 1 203 ? -19.527 11.267 7.192 1.00 75.25 203 LYS A C 1
ATOM 1555 O O . LYS A 1 203 ? -18.627 10.519 7.577 1.00 75.25 203 LYS A O 1
ATOM 1560 N N . ALA A 1 204 ? -20.651 11.472 7.883 1.00 64.75 204 ALA A N 1
ATOM 1561 C CA . ALA A 1 204 ? -20.975 10.744 9.108 1.00 64.75 204 ALA A CA 1
ATOM 1562 C C . ALA A 1 204 ? -21.033 9.234 8.827 1.00 64.75 204 ALA A C 1
ATOM 1564 O O . ALA A 1 204 ? -21.548 8.801 7.793 1.00 64.75 204 ALA A O 1
ATOM 1565 N N . ARG A 1 205 ? -20.449 8.437 9.726 1.00 67.12 205 ARG A N 1
ATOM 1566 C CA . ARG A 1 205 ? -20.101 7.037 9.465 1.00 67.12 205 ARG A CA 1
ATOM 1567 C C . ARG A 1 205 ? -20.501 6.145 10.618 1.00 67.12 205 ARG A C 1
ATOM 1569 O O . ARG A 1 205 ? -19.757 6.031 11.580 1.00 67.12 205 ARG A O 1
ATOM 1576 N N . TYR A 1 206 ? -21.622 5.448 10.468 1.00 64.94 206 TYR A N 1
ATOM 1577 C CA . TYR A 1 206 ? -21.985 4.354 11.360 1.00 64.94 206 TYR A CA 1
ATOM 1578 C C . TYR A 1 206 ? -22.665 3.248 10.552 1.00 64.94 206 TYR A C 1
ATOM 1580 O O . TYR A 1 206 ? -23.725 3.446 9.967 1.00 64.94 206 TYR A O 1
ATOM 1588 N N . CYS A 1 207 ? -22.034 2.075 10.507 1.00 71.56 207 CYS A N 1
ATOM 1589 C CA . CYS A 1 207 ? -22.664 0.833 10.057 1.00 71.56 207 CYS A CA 1
ATOM 1590 C C . CYS A 1 207 ? -22.567 -0.168 11.211 1.00 71.56 207 CYS A C 1
ATOM 1592 O O . CYS A 1 207 ? -21.691 -1.039 11.187 1.00 71.56 207 CYS A O 1
ATOM 1594 N N . PRO A 1 208 ? -23.370 0.029 12.269 1.00 84.25 208 PRO A N 1
ATOM 1595 C CA . PRO A 1 208 ? -23.310 -0.823 13.440 1.00 84.25 208 PRO A CA 1
ATOM 1596 C C . PRO A 1 208 ? -23.761 -2.240 13.068 1.00 84.25 208 PRO A C 1
ATOM 1598 O O . PRO A 1 208 ? -24.731 -2.427 12.335 1.00 84.25 208 PRO A O 1
ATOM 1601 N N . LEU A 1 209 ? -23.048 -3.239 13.576 1.00 86.94 209 LEU A N 1
ATOM 1602 C CA . LEU A 1 209 ? -23.423 -4.647 13.472 1.00 86.94 209 LEU A CA 1
ATOM 1603 C C . LEU A 1 209 ? -23.836 -5.145 14.854 1.00 86.94 209 LEU A C 1
ATOM 1605 O O . LEU A 1 209 ? -23.211 -4.793 15.852 1.00 86.94 209 LEU A O 1
ATOM 1609 N N . LYS A 1 210 ? -24.880 -5.976 14.922 1.00 87.44 210 LYS A N 1
ATOM 1610 C CA . LYS A 1 210 ? -25.306 -6.571 16.191 1.00 87.44 210 LYS A CA 1
ATOM 1611 C C . LYS A 1 210 ? -24.164 -7.439 16.756 1.00 87.44 210 LYS A C 1
ATOM 1613 O O . LYS A 1 210 ? -23.649 -8.273 16.009 1.00 87.44 210 LYS A O 1
ATOM 1618 N N . PRO A 1 211 ? -23.777 -7.272 18.034 1.00 85.38 211 PRO A N 1
ATOM 1619 C CA . PRO A 1 211 ? -22.756 -8.098 18.666 1.00 85.38 211 PRO A CA 1
ATOM 1620 C C . PRO A 1 211 ? -23.149 -9.572 18.642 1.00 85.38 211 PRO A C 1
ATOM 1622 O O . PRO A 1 211 ? -24.281 -9.924 18.973 1.00 85.38 211 PRO A O 1
ATOM 1625 N N . GLU A 1 212 ? -22.201 -10.431 18.283 1.00 86.75 212 GLU A N 1
ATOM 1626 C CA . GLU A 1 212 ? -22.357 -11.880 18.349 1.00 86.75 212 GLU A CA 1
ATOM 1627 C C . GLU A 1 212 ? -21.295 -12.441 19.290 1.00 86.75 212 GLU A C 1
ATOM 1629 O O . GLU A 1 212 ? -20.100 -12.181 19.124 1.00 86.75 212 GLU A O 1
ATOM 1634 N N . HIS A 1 213 ? -21.730 -13.208 20.289 1.00 83.19 213 HIS A N 1
ATOM 1635 C CA . HIS A 1 213 ? -20.827 -13.739 21.297 1.00 83.19 213 HIS A CA 1
ATOM 1636 C C . HIS A 1 213 ? -19.865 -14.755 20.670 1.00 83.19 213 HIS A C 1
ATOM 1638 O O . HIS A 1 213 ? -20.280 -15.778 20.125 1.00 83.19 213 HIS A O 1
ATOM 1644 N N . ARG A 1 214 ? -18.559 -14.485 20.757 1.00 85.75 214 ARG A N 1
ATOM 1645 C CA . ARG A 1 214 ? -17.511 -15.368 20.227 1.00 85.75 214 ARG A CA 1
ATOM 1646 C C . ARG A 1 214 ? -16.428 -15.589 21.262 1.00 85.75 214 ARG A C 1
ATOM 1648 O O . ARG A 1 214 ? -15.886 -14.634 21.804 1.00 85.75 214 ARG A O 1
ATOM 1655 N N . ARG A 1 215 ? -16.038 -16.845 21.484 1.00 82.56 215 ARG A N 1
ATOM 1656 C CA . ARG A 1 215 ? -14.918 -17.167 22.381 1.00 82.56 215 ARG A CA 1
ATOM 1657 C C . ARG A 1 215 ? -13.615 -16.592 21.816 1.00 82.56 215 ARG A C 1
ATOM 1659 O O . ARG A 1 215 ? -13.211 -16.983 20.718 1.00 82.56 215 ARG A O 1
ATOM 1666 N N . GLY A 1 216 ? -12.910 -15.749 22.578 1.00 78.44 216 GLY A N 1
ATOM 1667 C CA . GLY A 1 216 ? -11.626 -15.167 22.164 1.00 78.44 216 GLY A CA 1
ATOM 1668 C C . GLY A 1 216 ? -10.564 -16.211 21.799 1.00 78.44 216 GLY A C 1
ATOM 1669 O O . GLY A 1 216 ? -9.723 -15.966 20.934 1.00 78.44 216 GLY A O 1
ATOM 1670 N N . LYS A 1 217 ? -10.655 -17.428 22.363 1.00 81.69 217 LYS A N 1
ATOM 1671 C CA . LYS A 1 217 ? -9.815 -18.581 21.989 1.00 81.69 217 LYS A CA 1
ATOM 1672 C C . LYS A 1 217 ? -9.915 -18.923 20.496 1.00 81.69 217 LYS A C 1
ATOM 1674 O O . LYS A 1 217 ? -8.887 -19.167 19.875 1.00 81.69 217 LYS A O 1
ATOM 1679 N N . ASN A 1 218 ? -11.113 -18.904 19.909 1.00 85.50 218 ASN A N 1
ATOM 1680 C CA . ASN A 1 218 ? -11.308 -19.257 18.497 1.00 85.50 218 ASN A CA 1
ATOM 1681 C C . ASN A 1 218 ? -10.720 -18.182 17.575 1.00 85.50 218 ASN A C 1
ATOM 1683 O O . ASN A 1 218 ? -10.056 -18.498 16.593 1.00 85.50 218 ASN A O 1
ATOM 1687 N N . VAL A 1 219 ? -10.898 -16.910 17.939 1.00 83.06 219 VAL A N 1
ATOM 1688 C CA . VAL A 1 219 ? -10.307 -15.770 17.222 1.00 83.06 219 VAL A CA 1
ATOM 1689 C C . VAL A 1 219 ? -8.780 -15.830 17.257 1.00 83.06 219 VAL A C 1
ATOM 1691 O O . VAL A 1 219 ? -8.128 -15.600 16.239 1.00 83.06 219 VAL A O 1
ATOM 1694 N N . ARG A 1 220 ? -8.201 -16.189 18.410 1.00 86.88 220 ARG A N 1
ATOM 1695 C CA . ARG A 1 220 ? -6.751 -16.355 18.545 1.00 86.88 220 ARG A CA 1
ATOM 1696 C C . ARG A 1 220 ? -6.222 -17.410 17.578 1.00 86.88 220 ARG A C 1
ATOM 1698 O O . ARG A 1 220 ? -5.229 -17.144 16.915 1.00 86.88 220 ARG A O 1
ATOM 1705 N N . TRP A 1 221 ? -6.871 -18.569 17.469 1.00 85.88 221 TRP A N 1
ATOM 1706 C CA . TRP A 1 221 ? -6.436 -19.626 16.546 1.00 85.88 221 TRP A CA 1
ATOM 1707 C C . TRP A 1 221 ? -6.463 -19.185 15.083 1.00 85.88 221 TRP A C 1
ATOM 1709 O O . TRP A 1 221 ? -5.512 -19.450 14.354 1.00 85.88 221 TRP A O 1
ATOM 1719 N N . VAL A 1 222 ? -7.501 -18.447 14.681 1.00 83.25 222 VAL A N 1
ATOM 1720 C CA . VAL A 1 222 ? -7.600 -17.872 13.332 1.00 83.25 222 VAL A CA 1
ATOM 1721 C C . VAL A 1 222 ? -6.434 -16.930 13.038 1.00 83.25 222 VAL A C 1
ATOM 1723 O O . VAL A 1 222 ? -5.800 -17.043 11.991 1.00 83.25 222 VAL A O 1
ATOM 1726 N N . GLY A 1 223 ? -6.121 -16.028 13.971 1.00 84.62 223 GLY A N 1
ATOM 1727 C CA . GLY A 1 223 ? -4.969 -15.146 13.823 1.00 84.62 223 GLY A CA 1
ATOM 1728 C C . GLY A 1 223 ? -3.661 -15.939 13.771 1.00 84.62 223 GLY A C 1
ATOM 1729 O O . GLY A 1 223 ? -2.843 -15.714 12.887 1.00 84.62 223 GLY A O 1
ATOM 1730 N N . VAL A 1 224 ? -3.464 -16.899 14.682 1.00 90.56 224 VAL A N 1
ATOM 1731 C CA . VAL A 1 224 ? -2.241 -17.720 14.736 1.00 90.56 224 VAL A CA 1
ATOM 1732 C C . VAL A 1 224 ? -1.984 -18.414 13.403 1.00 90.56 224 VAL A C 1
ATOM 1734 O O . VAL A 1 224 ? -0.837 -18.424 12.968 1.00 90.56 224 VAL A O 1
ATOM 1737 N N . LEU A 1 225 ? -3.017 -18.920 12.723 1.00 89.25 225 LEU A N 1
ATOM 1738 C CA . LEU A 1 225 ? -2.874 -19.552 11.409 1.00 89.25 225 LEU A CA 1
ATOM 1739 C C . LEU A 1 225 ? -2.204 -18.617 10.390 1.00 89.25 225 LEU A C 1
ATOM 1741 O O . LEU A 1 225 ? -1.219 -18.998 9.768 1.00 89.25 225 LEU A O 1
ATOM 1745 N N . LEU A 1 226 ? -2.685 -17.376 10.270 1.00 90.19 226 LEU A N 1
ATOM 1746 C CA . LEU A 1 226 ? -2.120 -16.399 9.337 1.00 90.19 226 LEU A CA 1
ATOM 1747 C C . LEU A 1 226 ? -0.668 -16.049 9.678 1.00 90.19 226 LEU A C 1
ATOM 1749 O O . LEU A 1 226 ? 0.199 -16.084 8.810 1.00 90.19 226 LEU A O 1
ATOM 1753 N N . TRP A 1 227 ? -0.406 -15.697 10.939 1.00 89.00 227 TRP A N 1
ATOM 1754 C CA . TRP A 1 227 ? 0.913 -15.216 11.359 1.00 89.00 227 TRP A CA 1
ATOM 1755 C C . TRP A 1 227 ? 1.958 -16.332 11.389 1.00 89.00 227 TRP A C 1
ATOM 1757 O O . TRP A 1 227 ? 3.114 -16.082 11.062 1.00 89.00 227 TRP A O 1
ATOM 1767 N N . SER A 1 228 ? 1.564 -17.562 11.731 1.00 89.88 228 SER A N 1
ATOM 1768 C CA . SER A 1 228 ? 2.452 -18.726 11.643 1.00 89.88 228 SER A CA 1
ATOM 1769 C C . SER A 1 228 ? 2.755 -19.086 10.192 1.00 89.88 228 SER A C 1
ATOM 1771 O O . SER A 1 228 ? 3.924 -19.257 9.868 1.00 89.88 228 SER A O 1
ATOM 1773 N N . ALA A 1 229 ? 1.755 -19.112 9.303 1.00 89.88 229 ALA A N 1
ATOM 1774 C CA . ALA A 1 229 ? 1.983 -19.358 7.880 1.00 89.88 229 ALA A CA 1
ATOM 1775 C C . ALA A 1 229 ? 2.886 -18.280 7.255 1.00 89.88 229 ALA A C 1
ATOM 1777 O O . ALA A 1 229 ? 3.835 -18.608 6.548 1.00 89.88 229 ALA A O 1
ATOM 1778 N N . ALA A 1 230 ? 2.650 -17.004 7.576 1.00 86.62 230 ALA A N 1
ATOM 1779 C CA . ALA A 1 230 ? 3.497 -15.901 7.127 1.00 86.62 230 ALA A CA 1
ATOM 1780 C C . ALA A 1 230 ? 4.928 -16.009 7.680 1.00 86.62 230 ALA A C 1
ATOM 1782 O O . ALA A 1 230 ? 5.884 -15.895 6.921 1.00 86.62 230 ALA A O 1
ATOM 1783 N N . GLY A 1 231 ? 5.085 -16.265 8.983 1.00 86.69 231 GLY A N 1
ATOM 1784 C CA . GLY A 1 231 ? 6.394 -16.375 9.629 1.00 86.69 231 GLY A CA 1
ATOM 1785 C C . GLY A 1 231 ? 7.208 -17.570 9.134 1.00 86.69 231 GLY A C 1
ATOM 1786 O O . GLY A 1 231 ? 8.387 -17.421 8.827 1.00 86.69 231 GLY A O 1
ATOM 1787 N N . VAL A 1 232 ? 6.576 -18.739 8.991 1.00 88.50 232 VAL A N 1
ATOM 1788 C CA . VAL A 1 232 ? 7.209 -19.931 8.408 1.00 88.50 232 VAL A CA 1
ATOM 1789 C C . VAL A 1 232 ? 7.561 -19.680 6.943 1.00 88.50 232 VAL A C 1
ATOM 1791 O O . VAL A 1 232 ? 8.673 -19.995 6.537 1.00 88.50 232 VAL A O 1
ATOM 1794 N N . GLY A 1 233 ? 6.674 -19.053 6.165 1.00 84.81 233 GLY A N 1
ATOM 1795 C CA . GLY A 1 233 ? 6.954 -18.688 4.775 1.00 84.81 233 GLY A CA 1
ATOM 1796 C C . GLY A 1 233 ? 8.140 -17.737 4.632 1.00 84.81 233 GLY A C 1
ATOM 1797 O O . GLY A 1 233 ? 9.018 -17.979 3.809 1.00 84.81 233 GLY A O 1
ATOM 1798 N N . MET A 1 234 ? 8.213 -16.701 5.473 1.00 82.38 234 MET A N 1
ATOM 1799 C CA . MET A 1 234 ? 9.350 -15.774 5.516 1.00 82.38 234 MET A CA 1
ATOM 1800 C C . MET A 1 234 ? 10.647 -16.473 5.928 1.00 82.38 234 MET A C 1
ATOM 1802 O O . MET A 1 234 ? 11.679 -16.244 5.304 1.00 82.38 234 MET A O 1
ATOM 1806 N N . ALA A 1 235 ? 10.614 -17.337 6.946 1.00 84.81 235 ALA A N 1
ATOM 1807 C CA . ALA A 1 235 ? 11.782 -18.105 7.372 1.00 84.81 235 ALA A CA 1
ATOM 1808 C C . ALA A 1 235 ? 12.285 -19.037 6.258 1.00 84.81 235 ALA A C 1
ATOM 1810 O O . ALA A 1 235 ? 13.470 -19.016 5.937 1.00 84.81 235 ALA A O 1
ATOM 1811 N N . LEU A 1 236 ? 11.386 -19.793 5.618 1.00 82.06 236 LEU A N 1
ATOM 1812 C CA . LEU A 1 236 ? 11.729 -20.658 4.486 1.00 82.06 236 LEU A CA 1
ATOM 1813 C C . LEU A 1 236 ? 12.296 -19.848 3.314 1.00 82.06 236 LEU A C 1
ATOM 1815 O O . LEU A 1 236 ? 13.342 -20.205 2.785 1.00 82.06 236 LEU A O 1
ATOM 1819 N N . GLY A 1 237 ? 11.666 -18.724 2.962 1.00 74.88 237 GLY A N 1
ATOM 1820 C CA . GLY A 1 237 ? 12.135 -17.838 1.893 1.00 74.88 237 GLY A CA 1
ATOM 1821 C C . GLY A 1 237 ? 13.471 -17.148 2.183 1.00 74.88 237 GLY A C 1
ATOM 1822 O O . GLY A 1 237 ? 14.195 -16.814 1.255 1.00 74.88 237 GLY A O 1
ATOM 1823 N N . SER A 1 238 ? 13.819 -16.956 3.459 1.00 76.88 238 SER A N 1
ATOM 1824 C CA . SER A 1 238 ? 15.095 -16.346 3.864 1.00 76.88 238 SER A CA 1
ATOM 1825 C C . SER A 1 238 ? 16.246 -17.354 3.887 1.00 76.88 238 SER A C 1
ATOM 1827 O O . SER A 1 238 ? 17.399 -16.978 3.702 1.00 76.88 238 SER A O 1
ATOM 1829 N N . ILE A 1 239 ? 15.945 -18.629 4.152 1.00 80.00 239 ILE A N 1
ATOM 1830 C CA . ILE A 1 239 ? 16.941 -19.708 4.228 1.00 80.00 239 ILE A CA 1
ATOM 1831 C C . ILE A 1 239 ? 17.194 -20.308 2.841 1.00 80.00 239 ILE A C 1
ATOM 1833 O O . ILE A 1 239 ? 18.298 -20.778 2.564 1.00 80.00 239 ILE A O 1
ATOM 1837 N N . TRP A 1 240 ? 16.188 -20.316 1.964 1.00 75.12 240 TRP A N 1
ATOM 1838 C CA . TRP A 1 240 ? 16.279 -20.980 0.670 1.00 75.12 240 TRP A CA 1
ATOM 1839 C C . TRP A 1 240 ? 16.463 -20.002 -0.488 1.00 75.12 240 TRP A C 1
ATOM 1841 O O . TRP A 1 240 ? 15.599 -19.156 -0.717 1.00 75.12 240 TRP A O 1
ATOM 1851 N N . PRO A 1 241 ? 17.539 -20.161 -1.283 1.00 71.56 241 PRO A N 1
ATOM 1852 C CA . PRO A 1 241 ? 17.648 -19.513 -2.576 1.00 71.56 241 PRO A CA 1
ATOM 1853 C C . PRO A 1 241 ? 16.393 -19.746 -3.435 1.00 71.56 241 PRO A C 1
ATOM 1855 O O . PRO A 1 241 ? 15.837 -20.849 -3.418 1.00 71.56 241 PRO A O 1
ATOM 1858 N N . PRO A 1 242 ? 15.972 -18.766 -4.253 1.00 67.75 242 PRO A N 1
ATOM 1859 C CA . PRO A 1 242 ? 14.813 -18.906 -5.135 1.00 67.75 242 PRO A CA 1
ATOM 1860 C C . PRO A 1 242 ? 14.925 -20.107 -6.092 1.00 67.75 242 PRO A C 1
ATOM 1862 O O . PRO A 1 242 ? 13.909 -20.695 -6.454 1.00 67.75 242 PRO A O 1
ATOM 1865 N N . GLN A 1 243 ? 16.142 -20.557 -6.433 1.00 67.62 243 GLN A N 1
ATOM 1866 C CA . GLN A 1 243 ? 16.343 -21.774 -7.230 1.00 67.62 243 GLN A CA 1
ATOM 1867 C C . GLN A 1 243 ? 15.840 -23.047 -6.526 1.00 67.62 243 GLN A C 1
ATOM 1869 O O . GLN A 1 243 ? 15.382 -23.978 -7.186 1.00 67.62 243 GLN A O 1
ATOM 1874 N N . ILE A 1 244 ? 15.871 -23.093 -5.191 1.00 68.81 244 ILE A N 1
ATOM 1875 C CA . ILE A 1 244 ? 15.378 -24.241 -4.419 1.00 68.81 244 ILE A CA 1
ATOM 1876 C C . ILE A 1 244 ? 13.853 -24.335 -4.500 1.00 68.81 244 ILE A C 1
ATOM 1878 O O . ILE A 1 244 ? 13.333 -25.444 -4.510 1.00 68.81 244 ILE A O 1
ATOM 1882 N N . PHE A 1 245 ? 13.125 -23.222 -4.652 1.00 66.94 245 PHE A N 1
ATOM 1883 C CA . PHE A 1 245 ? 11.671 -23.260 -4.869 1.00 66.94 245 PHE A CA 1
ATOM 1884 C C . PHE A 1 245 ? 11.290 -23.913 -6.206 1.00 66.94 245 PHE A C 1
ATOM 1886 O O . PHE A 1 245 ? 10.263 -24.584 -6.294 1.00 66.94 245 PHE A O 1
ATOM 1893 N N . LEU A 1 246 ? 12.132 -23.780 -7.232 1.00 70.44 246 LEU A N 1
ATOM 1894 C CA . LEU A 1 246 ? 11.931 -24.470 -8.510 1.00 70.44 246 LEU A CA 1
ATOM 1895 C C . LEU A 1 246 ? 12.187 -25.977 -8.382 1.00 70.44 246 LEU A C 1
ATOM 1897 O O . LEU A 1 246 ? 11.421 -26.778 -8.907 1.00 70.44 246 LEU A O 1
ATOM 1901 N N . ILE A 1 247 ? 13.207 -26.375 -7.617 1.00 74.00 247 ILE A N 1
ATOM 1902 C CA . ILE A 1 247 ? 13.480 -27.790 -7.311 1.00 74.00 247 ILE A CA 1
ATOM 1903 C C . ILE A 1 247 ? 12.381 -28.370 -6.404 1.00 74.00 247 ILE A C 1
ATOM 1905 O O . ILE A 1 247 ? 11.975 -29.520 -6.564 1.00 74.00 247 ILE A O 1
ATOM 1909 N N . ALA A 1 248 ? 11.851 -27.561 -5.486 1.00 67.56 248 ALA A N 1
ATOM 1910 C CA . ALA A 1 248 ? 10.785 -27.921 -4.561 1.00 67.56 248 ALA A CA 1
ATOM 1911 C C . ALA A 1 248 ? 9.495 -28.351 -5.261 1.00 67.56 248 ALA A C 1
ATOM 1913 O O . ALA A 1 248 ? 8.820 -29.255 -4.772 1.00 67.56 248 ALA A O 1
ATOM 1914 N N . LEU A 1 249 ? 9.178 -27.748 -6.411 1.00 71.94 249 LEU A N 1
ATOM 1915 C CA . LEU A 1 249 ? 8.053 -28.159 -7.258 1.00 71.94 249 LEU A CA 1
ATOM 1916 C C . LEU A 1 249 ? 8.208 -29.601 -7.771 1.00 71.94 249 LEU A C 1
ATOM 1918 O O . LEU A 1 249 ? 7.206 -30.273 -7.997 1.00 71.94 249 LEU A O 1
ATOM 1922 N N . GLY A 1 250 ? 9.443 -30.095 -7.905 1.00 77.00 250 GLY A N 1
ATOM 1923 C CA . GLY A 1 250 ? 9.749 -31.475 -8.286 1.00 77.00 250 GLY A CA 1
ATOM 1924 C C . GLY A 1 250 ? 9.789 -32.471 -7.120 1.00 77.00 250 GLY A C 1
ATOM 1925 O O . GLY A 1 250 ? 9.830 -33.676 -7.359 1.00 77.00 250 GLY A O 1
ATOM 1926 N N . ILE A 1 251 ? 9.765 -32.005 -5.864 1.00 86.06 251 ILE A N 1
ATOM 1927 C CA . ILE A 1 251 ? 9.779 -32.856 -4.666 1.00 86.06 251 ILE A CA 1
ATOM 1928 C C . ILE A 1 251 ? 8.361 -32.882 -4.072 1.00 86.06 251 ILE A C 1
ATOM 1930 O O . ILE 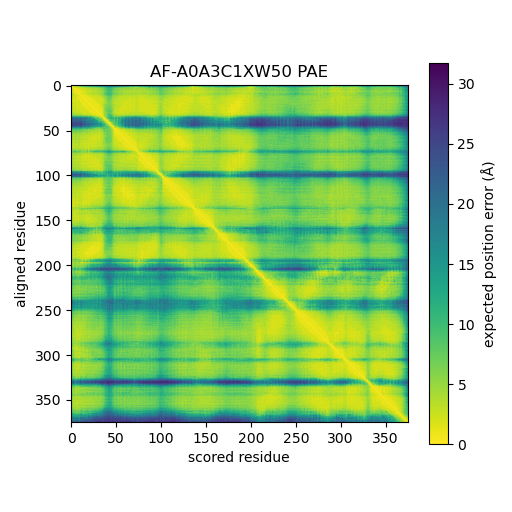A 1 251 ? 7.954 -31.900 -3.445 1.00 86.06 251 ILE A O 1
ATOM 1934 N N . PRO A 1 252 ? 7.606 -33.996 -4.180 1.00 84.69 252 PRO A N 1
ATOM 1935 C CA . PRO A 1 252 ? 6.184 -34.034 -3.820 1.00 84.69 252 PRO A CA 1
ATOM 1936 C C . PRO A 1 252 ? 5.883 -33.558 -2.395 1.00 84.69 252 PRO A C 1
ATOM 1938 O O . PRO A 1 252 ? 4.928 -32.820 -2.168 1.00 84.69 252 PRO A O 1
ATOM 1941 N N . VAL A 1 253 ? 6.725 -33.940 -1.429 1.00 86.81 253 VAL A N 1
ATOM 1942 C CA . VAL A 1 253 ? 6.566 -33.539 -0.023 1.00 86.81 253 VAL A CA 1
ATOM 1943 C C . VAL A 1 253 ? 6.706 -32.029 0.132 1.00 86.81 253 VAL A C 1
ATOM 1945 O O . VAL A 1 253 ? 5.901 -31.402 0.817 1.00 86.81 253 VAL A O 1
ATOM 1948 N N . LEU A 1 254 ? 7.709 -31.433 -0.513 1.00 83.38 254 LEU A N 1
ATOM 1949 C CA . LEU A 1 254 ? 7.976 -30.012 -0.361 1.00 83.38 254 LEU A CA 1
ATOM 1950 C C . LEU A 1 254 ? 6.926 -29.159 -1.080 1.00 83.38 254 LEU A C 1
ATO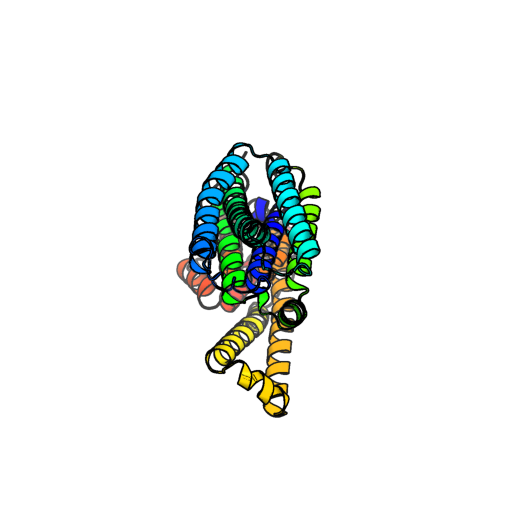M 1952 O O . LEU A 1 254 ? 6.472 -28.152 -0.537 1.00 83.38 254 LEU A O 1
ATOM 1956 N N . PHE A 1 255 ? 6.473 -29.617 -2.247 1.00 83.19 255 PHE A N 1
ATOM 1957 C CA . PHE A 1 255 ? 5.325 -29.048 -2.938 1.00 83.19 255 PHE A CA 1
ATOM 1958 C C . PHE A 1 255 ? 4.068 -29.052 -2.054 1.00 83.19 255 PHE A C 1
ATOM 1960 O O . PHE A 1 255 ? 3.432 -28.012 -1.892 1.00 83.19 255 PHE A O 1
ATOM 1967 N N . LEU A 1 256 ? 3.738 -30.182 -1.414 1.00 88.06 256 LEU A N 1
ATOM 1968 C CA . LEU A 1 256 ? 2.589 -30.270 -0.504 1.00 88.06 256 LEU A CA 1
ATOM 1969 C C . LEU A 1 256 ? 2.722 -29.336 0.707 1.00 88.06 256 LEU A C 1
ATOM 1971 O O . LEU A 1 256 ? 1.732 -28.727 1.109 1.00 88.06 256 LEU A O 1
ATOM 1975 N N . VAL A 1 257 ? 3.928 -29.180 1.266 1.00 87.94 257 VAL A N 1
ATOM 1976 C CA . VAL A 1 257 ? 4.191 -28.216 2.349 1.00 87.94 257 VAL A CA 1
ATOM 1977 C C . VAL A 1 257 ? 3.940 -26.786 1.874 1.00 87.94 257 VAL A C 1
ATOM 1979 O O . VAL A 1 257 ? 3.272 -26.030 2.578 1.00 87.94 257 VAL A O 1
ATOM 1982 N N . LEU A 1 258 ? 4.416 -26.420 0.681 1.00 86.19 258 LEU A N 1
ATOM 1983 C CA . LEU A 1 258 ? 4.214 -25.085 0.119 1.00 86.19 258 LEU A CA 1
ATOM 1984 C C . LEU A 1 258 ? 2.729 -24.809 -0.149 1.00 86.19 258 LEU A C 1
ATOM 1986 O O . LEU A 1 258 ? 2.211 -23.785 0.287 1.00 86.19 258 LEU A O 1
ATOM 1990 N N . VAL A 1 259 ? 2.021 -25.754 -0.777 1.00 89.38 259 VAL A N 1
ATOM 1991 C CA . VAL A 1 259 ? 0.570 -25.668 -1.012 1.00 89.38 259 VAL A CA 1
ATOM 1992 C C . VAL A 1 259 ? -0.189 -25.542 0.309 1.00 89.38 259 VAL A C 1
ATOM 1994 O O . VAL A 1 259 ? -1.059 -24.680 0.440 1.00 89.38 259 VAL A O 1
ATOM 1997 N N . GLY A 1 260 ? 0.158 -26.357 1.308 1.00 92.56 260 GLY A N 1
ATOM 1998 C CA . GLY A 1 260 ? -0.436 -26.300 2.640 1.00 92.56 260 GLY A CA 1
ATOM 1999 C C . GLY A 1 260 ? -0.203 -24.954 3.328 1.00 92.56 260 GLY A C 1
ATOM 2000 O O . GLY A 1 260 ? -1.134 -24.388 3.900 1.00 92.56 260 GLY A O 1
ATOM 2001 N N . LEU A 1 261 ? 1.008 -24.401 3.220 1.00 91.12 261 LEU A N 1
ATOM 2002 C CA . LEU A 1 261 ? 1.361 -23.090 3.759 1.00 91.12 261 LEU A CA 1
ATOM 2003 C C . LEU A 1 261 ? 0.573 -21.965 3.072 1.00 91.12 261 LEU A C 1
ATOM 2005 O O . LEU A 1 261 ? 0.003 -21.112 3.752 1.00 91.12 261 LEU A O 1
ATOM 2009 N N . THR A 1 262 ? 0.493 -21.977 1.739 1.00 88.31 262 THR A N 1
ATOM 2010 C CA . THR A 1 262 ? -0.277 -20.996 0.961 1.00 88.31 262 THR A CA 1
ATOM 2011 C C . THR A 1 262 ? -1.766 -21.080 1.286 1.00 88.31 262 THR A C 1
ATOM 2013 O O . THR A 1 262 ? -2.404 -20.049 1.504 1.00 88.31 262 THR A O 1
ATOM 2016 N N . ALA A 1 263 ? -2.324 -22.289 1.389 1.00 92.88 263 ALA A N 1
ATOM 2017 C CA . ALA A 1 263 ? -3.714 -22.495 1.783 1.00 92.88 263 ALA A CA 1
ATOM 2018 C C . ALA A 1 263 ? -3.975 -21.994 3.214 1.00 92.88 263 ALA A C 1
ATOM 2020 O O . ALA A 1 263 ? -4.943 -21.267 3.442 1.00 92.88 263 ALA A O 1
ATOM 2021 N N . ALA A 1 264 ? -3.093 -22.310 4.168 1.00 92.62 264 ALA A N 1
ATOM 2022 C CA . ALA A 1 264 ? -3.182 -21.825 5.545 1.00 92.62 264 ALA A CA 1
ATOM 2023 C C . ALA A 1 264 ? -3.108 -20.292 5.618 1.00 92.62 264 ALA A C 1
ATOM 2025 O O . ALA A 1 264 ? -3.911 -19.670 6.318 1.00 92.62 264 ALA A O 1
ATOM 2026 N N . PHE A 1 265 ? -2.203 -19.675 4.853 1.00 91.19 265 PHE A N 1
ATOM 2027 C CA . PHE A 1 265 ? -2.096 -18.223 4.739 1.00 91.19 265 PHE A CA 1
ATOM 2028 C C . PHE A 1 265 ? -3.381 -17.611 4.170 1.00 91.19 265 PHE A C 1
ATOM 2030 O O . PHE A 1 265 ? -3.939 -16.703 4.780 1.00 91.19 265 PHE A O 1
ATOM 2037 N N . ALA A 1 266 ? -3.900 -18.133 3.055 1.00 90.69 266 ALA A N 1
ATOM 2038 C CA . ALA A 1 266 ? -5.117 -17.629 2.421 1.00 90.69 266 ALA A CA 1
ATOM 2039 C C . ALA A 1 266 ? -6.343 -17.748 3.342 1.00 90.69 266 ALA A C 1
ATOM 2041 O O . ALA A 1 266 ? -7.071 -16.773 3.541 1.00 90.69 266 ALA A O 1
ATOM 2042 N N . VAL A 1 267 ? -6.545 -18.913 3.968 1.00 93.31 267 VAL A N 1
ATOM 2043 C CA . VAL A 1 267 ? -7.632 -19.135 4.935 1.00 93.31 267 VAL A CA 1
ATOM 2044 C C . VAL A 1 267 ? -7.482 -18.204 6.138 1.00 93.31 267 VAL A C 1
ATOM 2046 O O . VAL A 1 267 ? -8.451 -17.554 6.539 1.00 93.31 267 VAL A O 1
ATOM 2049 N N . GLY A 1 268 ? -6.271 -18.086 6.687 1.00 91.94 268 GLY A N 1
ATOM 2050 C CA . GLY A 1 268 ? -5.964 -17.188 7.797 1.00 91.94 268 GLY A CA 1
ATOM 2051 C C . GLY A 1 268 ? -6.210 -15.718 7.452 1.00 91.94 268 GLY A C 1
ATOM 2052 O O . GLY A 1 268 ? -6.761 -14.981 8.274 1.00 91.94 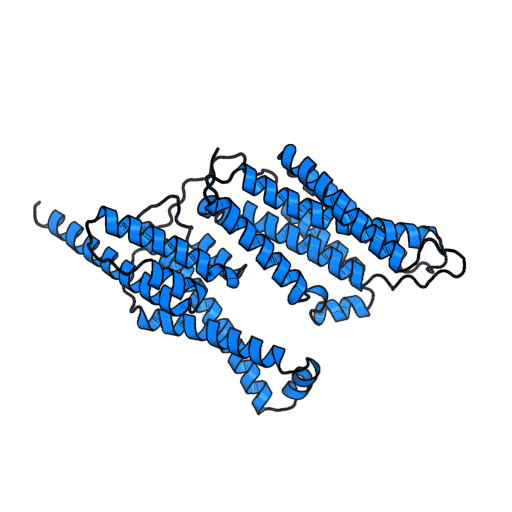268 GLY A O 1
ATOM 2053 N N . LEU A 1 269 ? -5.869 -15.296 6.232 1.00 91.19 269 LEU A N 1
ATOM 2054 C CA . LEU A 1 269 ? -6.060 -13.935 5.733 1.00 91.19 269 LEU A CA 1
ATOM 2055 C C . LEU A 1 269 ? -7.548 -13.614 5.599 1.00 91.19 269 LEU A C 1
ATOM 2057 O O . LEU A 1 269 ? -8.009 -12.609 6.144 1.00 91.19 269 LEU A O 1
ATOM 2061 N N . ILE A 1 270 ? -8.317 -14.487 4.943 1.00 92.50 270 ILE A N 1
ATOM 2062 C CA . ILE A 1 270 ? -9.770 -14.343 4.777 1.00 92.50 270 ILE A CA 1
ATOM 2063 C C . ILE A 1 270 ? -10.460 -14.288 6.143 1.00 92.50 270 ILE A C 1
ATOM 2065 O O . ILE A 1 270 ? -11.268 -13.394 6.411 1.00 92.50 270 ILE A O 1
ATOM 2069 N N . ALA A 1 271 ? -10.126 -15.219 7.035 1.00 92.06 271 ALA A N 1
ATOM 2070 C CA . ALA A 1 271 ? -10.749 -15.313 8.345 1.00 92.06 271 ALA A CA 1
ATOM 2071 C C . ALA A 1 271 ? -10.382 -14.121 9.251 1.00 92.06 271 ALA A C 1
ATOM 2073 O O . ALA A 1 271 ? -11.263 -13.565 9.912 1.00 92.06 271 ALA A O 1
ATOM 2074 N N . SER A 1 272 ? -9.128 -13.657 9.222 1.00 92.00 272 SER A N 1
ATOM 2075 C CA . SER A 1 272 ? -8.693 -12.457 9.954 1.00 92.00 272 SER A CA 1
ATOM 2076 C C . SER A 1 272 ? -9.348 -11.189 9.403 1.00 92.00 272 SER A C 1
ATOM 2078 O O . SER A 1 272 ? -9.816 -10.352 10.172 1.00 92.00 272 SER A O 1
ATOM 2080 N N . THR A 1 273 ? -9.479 -11.075 8.080 1.00 93.06 273 THR A N 1
ATOM 2081 C CA . THR A 1 273 ? -10.166 -9.953 7.420 1.00 93.06 273 THR A CA 1
ATOM 2082 C C . THR A 1 273 ? -11.638 -9.904 7.814 1.00 93.06 273 THR A C 1
ATOM 2084 O O . THR A 1 273 ? -12.148 -8.853 8.207 1.00 93.06 273 THR A O 1
ATOM 2087 N N . ARG A 1 274 ? -12.326 -11.053 7.775 1.00 93.06 274 ARG A N 1
ATOM 2088 C CA . ARG A 1 274 ? -13.716 -11.181 8.231 1.00 93.06 274 ARG A CA 1
ATOM 2089 C C . ARG A 1 274 ? -13.855 -10.813 9.706 1.00 93.06 274 ARG A C 1
ATOM 2091 O O . ARG A 1 274 ? -14.844 -10.179 10.081 1.00 93.06 274 ARG A O 1
ATOM 2098 N N . TRP A 1 275 ? -12.883 -11.193 10.535 1.00 94.38 275 TRP A N 1
ATOM 2099 C CA . TRP A 1 275 ? -12.865 -10.816 11.943 1.00 94.38 275 TRP A CA 1
ATOM 2100 C C . TRP A 1 275 ? -12.724 -9.302 12.123 1.00 94.38 275 TRP A C 1
ATOM 2102 O O . TRP A 1 275 ? -13.555 -8.714 12.812 1.00 94.38 275 TRP A O 1
ATOM 2112 N N . PHE A 1 276 ? -11.758 -8.656 11.457 1.00 93.38 276 PHE A N 1
ATOM 2113 C CA . PHE A 1 276 ? -11.596 -7.199 11.512 1.00 93.38 276 PHE A CA 1
ATOM 2114 C C . PHE A 1 276 ? -12.855 -6.477 11.033 1.00 93.38 276 PHE A C 1
ATOM 2116 O O . PHE A 1 276 ? -13.349 -5.580 11.712 1.00 93.38 276 PHE A O 1
ATOM 2123 N N . TYR A 1 277 ? -13.431 -6.910 9.910 1.00 92.94 277 TYR A N 1
ATOM 2124 C CA . TYR A 1 277 ? -14.689 -6.362 9.412 1.00 92.94 277 TYR A CA 1
ATOM 2125 C C . TYR A 1 277 ? -15.780 -6.381 10.494 1.00 92.94 277 TYR A C 1
ATOM 2127 O O . TYR A 1 277 ? -16.393 -5.355 10.791 1.00 92.94 277 TYR A O 1
ATOM 2135 N N . ARG A 1 278 ? -16.005 -7.541 11.124 1.00 92.12 278 ARG A N 1
ATOM 2136 C CA . ARG A 1 278 ? -17.054 -7.680 12.138 1.00 92.12 278 ARG A CA 1
ATOM 2137 C C . ARG A 1 278 ? -16.753 -6.929 13.426 1.00 92.12 278 ARG A C 1
ATOM 2139 O O . ARG A 1 278 ? -17.643 -6.241 13.914 1.00 92.12 278 ARG A O 1
ATOM 2146 N N . ILE A 1 279 ? -15.538 -7.024 13.966 1.00 92.69 279 ILE A N 1
ATOM 2147 C CA . ILE A 1 279 ? -15.212 -6.429 15.269 1.00 92.69 279 ILE A CA 1
ATOM 2148 C C . ILE A 1 279 ? -15.358 -4.903 15.238 1.00 92.69 279 ILE A C 1
ATOM 2150 O O . ILE A 1 279 ? -15.881 -4.323 16.185 1.00 92.69 279 ILE A O 1
ATOM 2154 N N . PHE A 1 280 ? -14.993 -4.253 14.126 1.00 91.69 280 PHE A N 1
ATOM 2155 C CA . PHE A 1 280 ? -15.214 -2.817 13.952 1.00 91.69 280 PHE A CA 1
ATOM 2156 C C . PHE A 1 280 ? -16.708 -2.466 13.891 1.00 91.69 280 PHE A C 1
ATOM 2158 O O . PHE A 1 280 ? -17.119 -1.454 14.452 1.00 91.69 280 PHE A O 1
ATOM 2165 N N . GLY A 1 281 ? -17.542 -3.305 13.270 1.00 90.19 281 GLY A N 1
ATOM 2166 C CA . GLY A 1 281 ? -18.991 -3.076 13.216 1.00 90.19 281 GLY A CA 1
ATOM 2167 C C . GLY A 1 281 ? -19.691 -3.294 14.555 1.00 90.19 281 GLY A C 1
ATOM 2168 O O . GLY A 1 281 ? -20.561 -2.512 14.931 1.00 90.19 281 GLY A O 1
ATOM 2169 N N . GLU A 1 282 ? -19.293 -4.321 15.299 1.00 92.62 282 GLU A N 1
ATOM 2170 C CA . GLU A 1 282 ? -19.835 -4.606 16.631 1.00 92.62 282 GLU A CA 1
ATOM 2171 C C . GLU A 1 282 ? -19.379 -3.566 17.659 1.00 92.62 282 GLU A C 1
ATOM 2173 O O . GLU A 1 282 ? -20.176 -3.104 18.475 1.00 92.62 282 GLU A O 1
ATOM 2178 N N . MET A 1 283 ? -18.124 -3.116 17.576 1.00 90.69 283 MET A N 1
ATOM 2179 C CA . MET A 1 283 ? -17.636 -2.006 18.392 1.00 90.69 283 MET A CA 1
ATOM 2180 C C . MET A 1 283 ? -18.413 -0.719 18.091 1.00 90.69 283 MET A C 1
ATOM 2182 O O . MET A 1 283 ? -18.798 -0.021 19.024 1.00 90.69 283 MET A O 1
ATOM 2186 N N . ALA A 1 284 ? -18.722 -0.442 16.818 1.00 89.12 284 ALA A N 1
ATOM 2187 C CA . ALA A 1 284 ? -19.530 0.716 16.431 1.00 89.12 284 ALA A CA 1
ATOM 2188 C C . ALA A 1 284 ? -20.964 0.645 16.979 1.00 89.12 284 ALA A C 1
ATOM 2190 O O . ALA A 1 284 ? -21.559 1.683 17.261 1.00 89.12 284 ALA A O 1
ATOM 2191 N N . PHE A 1 285 ? -21.518 -0.562 17.146 1.00 87.62 285 PHE A N 1
ATOM 2192 C CA . PHE A 1 285 ? -22.808 -0.756 17.808 1.00 87.62 285 PHE A CA 1
ATOM 2193 C C . PHE A 1 285 ? -22.720 -0.437 19.302 1.00 87.62 285 PHE A C 1
ATOM 2195 O O . PHE A 1 285 ? -23.591 0.251 19.829 1.00 87.62 285 PHE A O 1
ATOM 2202 N N . VAL A 1 286 ? -21.685 -0.928 19.990 1.00 86.75 286 VAL A N 1
ATOM 2203 C CA . VAL A 1 286 ? -21.508 -0.762 21.444 1.00 86.75 286 VAL A CA 1
ATOM 2204 C C . VAL A 1 286 ? -21.130 0.670 21.828 1.00 86.75 286 VAL A C 1
ATOM 2206 O O . VAL A 1 286 ? -21.675 1.194 22.800 1.00 86.75 286 VAL A O 1
ATOM 2209 N N . HIS A 1 287 ? -20.215 1.293 21.086 1.00 86.25 287 HIS A N 1
ATOM 2210 C CA . HIS A 1 287 ? -19.715 2.644 21.328 1.00 86.25 287 HIS A CA 1
ATOM 2211 C C . HIS A 1 287 ? -19.458 3.363 19.993 1.00 86.25 287 HIS A C 1
ATOM 2213 O O . HIS A 1 287 ? -18.420 3.147 19.355 1.00 86.25 287 HIS A O 1
ATOM 2219 N N . PRO A 1 288 ? -20.394 4.208 19.531 1.00 82.38 288 PRO A N 1
ATOM 2220 C CA . PRO A 1 288 ? -20.194 4.986 18.319 1.00 82.38 288 PRO A CA 1
ATOM 2221 C C . PRO A 1 288 ? -19.141 6.076 18.572 1.00 82.38 288 PRO A C 1
ATOM 2223 O O . PRO A 1 288 ? -19.427 7.125 19.141 1.00 82.38 288 PRO A O 1
ATOM 2226 N N . SER A 1 289 ? -17.909 5.836 18.122 1.00 82.94 289 SER A N 1
ATOM 2227 C CA . SER A 1 289 ? -16.797 6.790 18.207 1.00 82.94 289 SER A CA 1
ATOM 2228 C C . SER A 1 289 ? -16.356 7.241 16.819 1.00 82.94 289 SER A C 1
ATOM 2230 O O . SER A 1 289 ? -16.219 6.425 15.910 1.00 82.94 289 SER A O 1
ATOM 2232 N N . SER A 1 290 ? -16.066 8.534 16.661 1.00 76.88 290 SER A N 1
ATOM 2233 C CA . SER A 1 290 ? -15.490 9.093 15.428 1.00 76.88 290 SER A CA 1
ATOM 2234 C C . SER A 1 290 ? -14.064 8.602 15.148 1.00 76.88 290 SER A C 1
ATOM 2236 O O . SER A 1 290 ? -13.579 8.723 14.029 1.00 76.88 290 SER A O 1
ATOM 2238 N N . LYS A 1 291 ? -13.387 8.024 16.150 1.00 80.00 291 LYS A N 1
ATOM 2239 C CA . LYS A 1 291 ? -12.041 7.443 16.012 1.00 80.00 291 LYS A CA 1
ATOM 2240 C C . LYS A 1 291 ? -12.057 5.998 15.511 1.00 80.00 291 LYS A C 1
ATOM 2242 O O . LYS A 1 291 ? -10.993 5.437 15.249 1.00 80.00 291 LYS A O 1
ATOM 2247 N N . LEU A 1 292 ? -13.234 5.379 15.433 1.00 86.00 292 LEU A N 1
ATOM 2248 C CA . LEU A 1 292 ? -13.389 3.985 15.051 1.00 86.00 292 LEU A CA 1
ATOM 2249 C C . LEU A 1 292 ? -13.506 3.863 13.529 1.00 86.00 292 LEU A C 1
ATOM 2251 O O . LEU A 1 292 ? -14.246 4.600 12.880 1.00 86.00 292 LEU A O 1
ATOM 2255 N N . PHE A 1 293 ? -12.791 2.904 12.949 1.00 86.38 293 PHE A N 1
ATOM 2256 C CA . PHE A 1 293 ? -12.905 2.620 11.525 1.00 86.38 293 PHE A CA 1
ATOM 2257 C C . PHE A 1 293 ? -14.273 2.031 11.189 1.00 86.38 293 PHE A C 1
ATOM 2259 O O . PHE A 1 293 ? -14.854 1.267 11.958 1.00 86.38 293 PHE A O 1
ATOM 2266 N N . THR A 1 294 ? -14.750 2.307 9.975 1.00 87.69 294 THR A N 1
ATOM 2267 C CA . THR A 1 294 ? -15.855 1.516 9.419 1.00 87.69 294 THR A CA 1
ATOM 2268 C C . THR A 1 294 ? -15.406 0.062 9.202 1.00 87.69 294 THR A C 1
ATOM 2270 O O . THR A 1 294 ? -14.234 -0.163 8.886 1.00 87.69 294 THR A O 1
ATOM 2273 N N . PRO A 1 295 ? -16.324 -0.920 9.269 1.00 88.44 295 PRO A N 1
ATOM 2274 C CA . PRO A 1 295 ? -16.038 -2.330 8.981 1.00 88.44 295 PRO A CA 1
ATOM 2275 C C . PRO A 1 295 ? -15.221 -2.550 7.703 1.00 88.44 295 PRO A C 1
ATOM 2277 O O . PRO A 1 295 ? -14.210 -3.250 7.698 1.00 88.44 295 PRO A O 1
ATOM 2280 N N . ARG A 1 296 ? -15.638 -1.894 6.612 1.00 86.88 296 ARG A N 1
ATOM 2281 C CA . ARG A 1 296 ? -14.982 -1.991 5.300 1.00 86.88 296 ARG A CA 1
ATOM 2282 C C . ARG A 1 296 ? -13.574 -1.410 5.328 1.00 86.88 296 ARG A C 1
ATOM 2284 O O . ARG A 1 296 ? -12.665 -2.009 4.772 1.00 86.88 296 ARG A O 1
ATOM 2291 N N . ALA A 1 297 ? -13.398 -0.270 5.989 1.00 85.81 297 ALA A N 1
ATOM 2292 C CA . ALA A 1 297 ? -12.101 0.380 6.102 1.00 85.81 297 ALA A CA 1
ATOM 2293 C C . ALA A 1 297 ? -11.113 -0.454 6.908 1.00 85.81 297 ALA A C 1
ATOM 2295 O O . ALA A 1 297 ? -10.003 -0.657 6.444 1.00 85.81 297 ALA A O 1
ATOM 2296 N N . GLY A 1 298 ? -11.527 -0.985 8.064 1.00 88.75 298 GLY A N 1
ATOM 2297 C CA . GLY A 1 298 ? -10.677 -1.864 8.867 1.00 88.75 298 GLY A CA 1
ATOM 2298 C C . GLY A 1 298 ? -10.253 -3.119 8.098 1.00 88.75 298 GLY A C 1
ATOM 2299 O O . GLY A 1 298 ? -9.089 -3.505 8.147 1.00 88.75 298 GLY A O 1
ATOM 2300 N N . ALA A 1 299 ? -11.171 -3.713 7.328 1.00 89.75 299 ALA A N 1
ATOM 2301 C CA . ALA A 1 299 ? -10.878 -4.866 6.479 1.00 89.75 299 ALA A CA 1
ATOM 2302 C C . ALA A 1 299 ? -9.909 -4.536 5.330 1.00 89.75 299 ALA A C 1
ATOM 2304 O O . ALA A 1 299 ? -8.921 -5.242 5.148 1.00 89.75 299 ALA A O 1
ATOM 2305 N N . LEU A 1 300 ? -10.159 -3.454 4.582 1.00 84.06 300 LEU A N 1
ATOM 2306 C CA . LEU A 1 300 ? -9.265 -3.002 3.509 1.00 84.06 300 LEU A CA 1
ATOM 2307 C C . LEU A 1 300 ? -7.883 -2.641 4.047 1.00 84.06 300 LEU A C 1
ATOM 2309 O O . LEU A 1 300 ? -6.879 -2.994 3.443 1.00 84.06 300 LEU A O 1
ATOM 2313 N N . PHE A 1 301 ? -7.834 -1.990 5.206 1.00 85.75 301 PHE A N 1
ATOM 2314 C CA . PHE A 1 301 ? -6.592 -1.612 5.859 1.00 85.75 301 PHE A CA 1
ATOM 2315 C C . PHE A 1 301 ? -5.742 -2.823 6.225 1.00 85.75 301 PHE A C 1
ATOM 2317 O O . PHE A 1 301 ? -4.544 -2.852 5.952 1.00 85.75 301 PHE A O 1
ATOM 2324 N N . PHE A 1 302 ? -6.384 -3.854 6.769 1.00 89.00 302 PHE A N 1
ATOM 2325 C CA . PHE A 1 302 ? -5.729 -5.114 7.073 1.00 89.00 302 PHE A CA 1
ATOM 2326 C C . PHE A 1 302 ? -5.240 -5.849 5.815 1.00 89.00 302 PHE A C 1
ATOM 2328 O O . PHE A 1 302 ? -4.135 -6.381 5.819 1.00 89.00 302 PHE A O 1
ATOM 2335 N N . LEU A 1 303 ? -6.032 -5.862 4.736 1.00 85.94 303 LEU A N 1
ATOM 2336 C CA . LEU A 1 303 ? -5.663 -6.527 3.481 1.00 85.94 303 LEU A CA 1
ATOM 2337 C C . LEU A 1 303 ? -4.513 -5.827 2.750 1.00 85.94 303 LEU A C 1
ATOM 2339 O O . LEU A 1 303 ? -3.598 -6.489 2.274 1.00 85.94 303 LEU A O 1
ATOM 2343 N N . LEU A 1 304 ? -4.575 -4.499 2.641 1.00 77.31 304 LEU A N 1
ATOM 2344 C CA . LEU A 1 304 ? -3.626 -3.709 1.852 1.00 77.31 304 LEU A CA 1
ATOM 2345 C C . LEU A 1 304 ? -2.313 -3.467 2.593 1.00 77.31 304 LEU A C 1
ATOM 2347 O O . LEU A 1 304 ? -1.266 -3.340 1.968 1.00 77.31 304 LEU A O 1
ATOM 2351 N N . ALA A 1 305 ? -2.354 -3.436 3.923 1.00 76.75 305 ALA A N 1
ATOM 2352 C CA . ALA A 1 305 ? -1.166 -3.327 4.750 1.00 76.75 305 ALA A CA 1
ATOM 2353 C C . ALA A 1 305 ? -1.238 -4.356 5.888 1.00 76.75 305 ALA A C 1
ATOM 2355 O O . ALA A 1 305 ? -1.567 -3.990 7.011 1.00 76.75 305 ALA A O 1
ATOM 2356 N N . PRO A 1 306 ? -0.907 -5.640 5.670 1.00 68.81 306 PRO A N 1
ATOM 2357 C CA . PRO A 1 306 ? -0.992 -6.665 6.721 1.00 68.81 306 PRO A CA 1
ATOM 2358 C C . PRO A 1 306 ? -0.154 -6.337 7.968 1.00 68.81 306 PRO A C 1
ATOM 2360 O O . PRO A 1 306 ? -0.571 -6.585 9.101 1.00 68.81 306 PRO A O 1
ATOM 2363 N N . VAL A 1 307 ? 0.986 -5.663 7.770 1.00 73.00 307 VAL A N 1
ATOM 2364 C CA . VAL A 1 307 ? 1.869 -5.155 8.839 1.00 73.00 307 VAL A CA 1
ATOM 2365 C C . VAL A 1 307 ? 1.182 -4.086 9.705 1.00 73.00 307 VAL A C 1
ATOM 2367 O O . VAL A 1 307 ? 1.640 -3.771 10.797 1.00 73.00 307 VAL A O 1
ATOM 2370 N N . SER A 1 308 ? 0.045 -3.547 9.265 1.00 79.31 308 SER A N 1
ATOM 2371 C CA . SER A 1 308 ? -0.729 -2.532 9.977 1.00 79.31 308 SER A CA 1
ATOM 2372 C C . SER A 1 308 ? -1.711 -3.099 11.014 1.00 79.31 308 SER A C 1
ATOM 2374 O O . SER A 1 308 ? -2.339 -2.333 11.749 1.00 79.31 308 SER A O 1
ATOM 2376 N N . ALA A 1 309 ? -1.820 -4.428 11.142 1.00 87.69 309 ALA A N 1
ATOM 2377 C CA . ALA A 1 309 ? -2.638 -5.072 12.174 1.00 87.69 309 ALA A CA 1
ATOM 2378 C C . ALA A 1 309 ? -2.410 -4.519 13.602 1.00 87.69 309 ALA A C 1
ATOM 2380 O O . ALA A 1 309 ? -3.404 -4.308 14.304 1.00 87.69 309 ALA A O 1
ATOM 2381 N N . PRO A 1 310 ? -1.172 -4.199 14.042 1.00 88.56 310 PRO A N 1
ATOM 2382 C CA . PRO A 1 310 ? -0.936 -3.561 15.336 1.00 88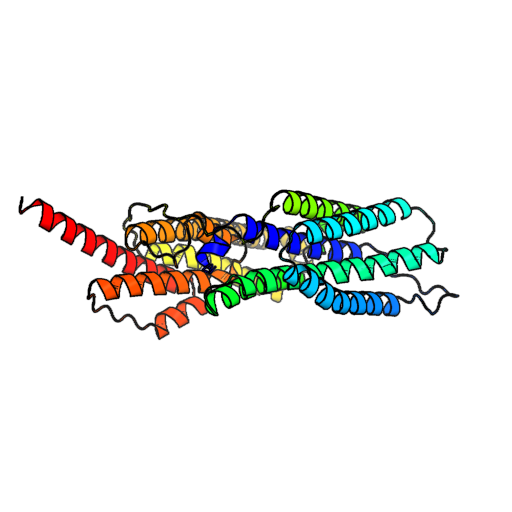.56 310 PRO A CA 1
ATOM 2383 C C . PRO A 1 310 ? -1.646 -2.208 15.478 1.00 88.56 310 PRO A C 1
ATOM 2385 O O . PRO A 1 310 ? -2.164 -1.909 16.552 1.00 88.56 310 PRO A O 1
ATOM 2388 N N . LEU A 1 311 ? -1.726 -1.407 14.407 1.00 87.38 311 LEU A N 1
ATOM 2389 C CA . LEU A 1 311 ? -2.414 -0.110 14.413 1.00 87.38 311 LEU A CA 1
ATOM 2390 C C . LEU A 1 311 ? -3.932 -0.279 14.537 1.00 87.38 311 LEU A C 1
ATOM 2392 O O . LEU A 1 311 ? -4.569 0.430 15.319 1.00 87.38 311 LEU A O 1
ATOM 2396 N N . LEU A 1 312 ? -4.515 -1.245 13.818 1.00 90.25 312 LEU A N 1
ATOM 2397 C CA . LEU A 1 312 ? -5.943 -1.564 13.937 1.00 90.25 312 LEU A CA 1
ATOM 2398 C C . LEU A 1 312 ? -6.293 -2.047 15.342 1.00 90.25 312 LEU A C 1
ATOM 2400 O O . LEU A 1 312 ? -7.284 -1.606 15.923 1.00 90.25 312 LEU A O 1
ATOM 2404 N N . LEU A 1 313 ? -5.465 -2.928 15.904 1.00 92.44 313 LEU A N 1
ATOM 2405 C CA . LEU A 1 313 ? -5.652 -3.444 17.255 1.00 92.44 313 LEU A CA 1
ATOM 2406 C C . LEU A 1 313 ? -5.466 -2.355 18.307 1.00 92.44 313 LEU A C 1
ATOM 2408 O O . LEU A 1 313 ? -6.246 -2.296 19.254 1.00 92.44 313 LEU A O 1
ATOM 2412 N N . TRP A 1 314 ? -4.505 -1.448 18.126 1.00 89.88 314 TRP A N 1
ATOM 2413 C CA . TRP A 1 314 ? -4.360 -0.279 18.991 1.00 89.88 314 TRP A CA 1
ATOM 2414 C C . TRP A 1 314 ? -5.624 0.587 18.953 1.00 89.88 314 TRP A C 1
ATOM 2416 O O . TRP A 1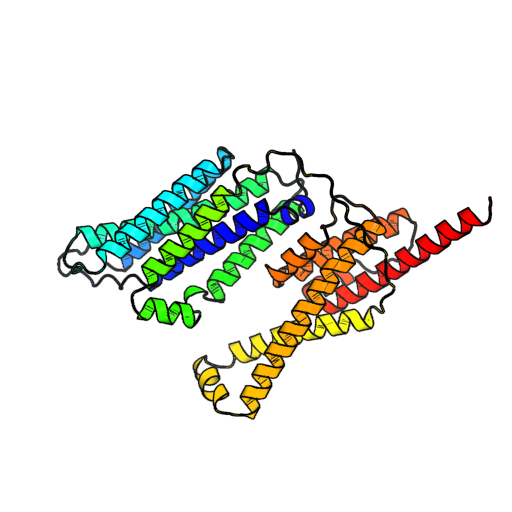 314 ? -6.171 0.914 20.008 1.00 89.88 314 TRP A O 1
ATOM 2426 N N . SER A 1 315 ? -6.129 0.916 17.759 1.00 89.12 315 SER A N 1
ATOM 2427 C CA . SER A 1 315 ? -7.365 1.691 17.597 1.00 89.12 315 SER A CA 1
ATOM 2428 C C . SER A 1 315 ? -8.550 1.019 18.300 1.00 89.12 315 SER A C 1
ATOM 2430 O O . SER A 1 315 ? -9.205 1.655 19.129 1.00 89.12 315 SER A O 1
ATOM 2432 N N . LEU A 1 316 ? -8.760 -0.283 18.079 1.00 90.69 316 LEU A N 1
ATOM 2433 C CA . LEU A 1 316 ? -9.801 -1.060 18.761 1.00 90.69 316 LEU A CA 1
ATOM 2434 C C . LEU A 1 316 ? -9.626 -1.058 20.280 1.00 90.69 316 LEU A C 1
ATOM 2436 O O . LEU A 1 316 ? -10.577 -0.778 21.002 1.00 90.69 316 LEU A O 1
ATOM 2440 N N . GLY A 1 317 ? -8.415 -1.309 20.779 1.00 90.19 317 GLY A N 1
ATOM 2441 C CA . GLY A 1 317 ? -8.131 -1.308 22.213 1.00 90.19 317 GLY A CA 1
ATOM 2442 C C . GLY A 1 317 ? -8.379 0.052 22.866 1.00 90.19 317 GLY A C 1
ATOM 2443 O O . GLY A 1 317 ? -8.861 0.117 23.997 1.00 90.19 317 GLY A O 1
ATOM 2444 N N . SER A 1 318 ? -8.107 1.147 22.149 1.00 88.44 318 SER A N 1
ATOM 2445 C CA . SER A 1 318 ? -8.445 2.492 22.619 1.00 88.44 318 SER A CA 1
ATOM 2446 C C . SER A 1 318 ? -9.958 2.704 22.704 1.00 88.44 318 SER A C 1
ATOM 2448 O O . SER A 1 318 ? -10.434 3.128 23.752 1.00 88.44 318 SER A O 1
ATOM 2450 N N . ALA A 1 319 ? -10.716 2.302 21.678 1.00 89.06 319 ALA A N 1
ATOM 2451 C CA . ALA A 1 319 ? -12.172 2.432 21.652 1.00 89.06 319 ALA A CA 1
ATOM 2452 C C . ALA A 1 319 ? -12.859 1.575 22.729 1.00 89.06 319 ALA A C 1
ATOM 2454 O O . ALA A 1 319 ? -13.745 2.053 23.433 1.00 89.06 319 ALA A O 1
ATOM 2455 N N . VAL A 1 320 ? -12.417 0.326 22.907 1.00 89.69 320 VAL A N 1
ATOM 2456 C CA . VAL A 1 320 ? -12.922 -0.582 23.951 1.00 89.69 320 VAL A CA 1
ATOM 2457 C C . VAL A 1 320 ? -12.684 -0.009 25.344 1.00 89.69 320 VAL A C 1
ATOM 2459 O O . VAL A 1 320 ? -13.554 -0.073 26.210 1.00 89.69 320 VAL A O 1
ATOM 2462 N N . ARG A 1 321 ? -11.508 0.570 25.585 1.00 87.94 321 ARG A N 1
ATOM 2463 C CA . ARG A 1 321 ? -11.190 1.177 26.878 1.00 87.94 321 ARG A CA 1
ATOM 2464 C C . ARG A 1 321 ? -11.994 2.445 27.133 1.00 87.94 321 ARG A C 1
ATOM 2466 O O . ARG A 1 321 ? -12.478 2.612 28.250 1.00 87.94 321 ARG A O 1
ATOM 2473 N N . ASP A 1 322 ? -12.140 3.304 26.130 1.00 88.75 322 ASP A N 1
ATOM 2474 C CA . ASP A 1 322 ? -12.957 4.512 26.241 1.00 88.75 322 ASP A CA 1
ATOM 2475 C C . ASP A 1 322 ? -14.403 4.117 26.602 1.00 88.75 322 ASP A C 1
ATOM 2477 O O . ASP A 1 322 ? -14.964 4.645 27.563 1.00 88.75 322 ASP A O 1
ATOM 2481 N N . ALA A 1 323 ? -14.949 3.083 25.950 1.00 87.25 323 ALA A N 1
ATOM 2482 C CA . ALA A 1 323 ? -16.261 2.519 26.270 1.00 87.25 323 ALA A CA 1
ATOM 2483 C C . ALA A 1 323 ? -16.351 1.934 27.694 1.00 87.25 323 ALA A C 1
ATOM 2485 O O . ALA A 1 323 ? -17.318 2.197 28.410 1.00 87.25 323 ALA A O 1
ATOM 2486 N N . SER A 1 324 ? -15.342 1.175 28.135 1.00 86.88 324 SER A N 1
ATOM 2487 C CA . SER A 1 324 ? -15.285 0.627 29.500 1.00 86.88 324 SER A CA 1
ATOM 2488 C C . SER A 1 324 ? -15.217 1.723 30.564 1.00 86.88 324 SER A C 1
ATOM 2490 O O . SER A 1 324 ? -15.885 1.620 31.593 1.00 86.88 324 SER A O 1
ATOM 2492 N N . SER A 1 325 ? -14.447 2.787 30.309 1.00 85.69 325 SER A N 1
ATOM 2493 C CA . SER A 1 325 ? -14.285 3.911 31.237 1.00 85.69 325 SER A CA 1
ATOM 2494 C C . SER A 1 325 ? -15.587 4.686 31.442 1.00 85.69 325 SER A C 1
ATOM 2496 O O . SER A 1 325 ? -15.930 5.007 32.575 1.00 85.69 325 SER A O 1
ATOM 2498 N N . GLN A 1 326 ? -16.364 4.890 30.372 1.00 85.38 326 GLN A N 1
ATOM 2499 C CA . GLN A 1 326 ? -17.671 5.550 30.442 1.00 85.38 326 GLN A CA 1
ATOM 2500 C C . GLN A 1 326 ? -18.706 4.737 31.226 1.00 85.38 326 GLN A C 1
ATOM 2502 O O . GLN A 1 326 ? -19.654 5.304 31.757 1.00 85.38 326 GLN A O 1
ATOM 2507 N N . ARG A 1 327 ? -18.523 3.416 31.327 1.00 80.44 327 ARG A N 1
ATOM 2508 C CA . ARG A 1 327 ? -19.413 2.518 32.077 1.00 80.44 327 ARG A CA 1
ATOM 2509 C C . ARG A 1 327 ? -18.956 2.240 33.509 1.00 80.44 327 ARG A C 1
ATOM 2511 O O . ARG A 1 327 ? -19.546 1.390 34.167 1.00 80.44 327 ARG A O 1
ATOM 2518 N N . GLY A 1 328 ? -17.886 2.883 33.984 1.00 75.06 328 GLY A N 1
ATOM 2519 C CA . GLY A 1 328 ? -17.341 2.630 35.324 1.00 75.06 328 GLY A CA 1
ATOM 2520 C C . GLY A 1 328 ? -16.794 1.208 35.516 1.00 75.06 328 GLY A C 1
ATOM 2521 O O . GLY A 1 328 ? -16.565 0.781 36.646 1.00 75.06 328 GLY A O 1
ATOM 2522 N N . SER A 1 329 ? -16.570 0.463 34.426 1.00 69.38 329 SER A N 1
ATOM 2523 C CA . SER A 1 329 ? -16.004 -0.885 34.476 1.00 69.38 329 SER A CA 1
ATOM 2524 C C . SER A 1 329 ? -14.546 -0.803 34.925 1.00 69.38 329 SER A C 1
ATOM 2526 O O . SER A 1 329 ? -13.685 -0.262 34.230 1.00 69.38 329 SER A O 1
ATOM 2528 N N . SER A 1 330 ? -14.254 -1.365 36.098 1.00 59.03 330 SER A N 1
ATOM 2529 C CA . SER A 1 330 ? -12.925 -1.375 36.720 1.00 59.03 330 SER A CA 1
ATOM 2530 C C . SER A 1 330 ? -11.955 -2.380 36.090 1.00 59.03 330 SER A C 1
ATOM 2532 O O . SER A 1 330 ? -10.899 -2.638 36.672 1.00 59.03 330 SER A O 1
ATOM 2534 N N . SER A 1 331 ? -12.274 -2.941 34.913 1.00 59.09 331 SER A N 1
ATOM 2535 C CA . SER A 1 331 ? -11.432 -3.908 34.197 1.00 59.09 331 SER A CA 1
ATOM 2536 C C . SER A 1 331 ? -10.113 -3.261 33.750 1.00 59.09 331 SER A C 1
ATOM 2538 O O . SER A 1 331 ? -9.900 -2.886 32.596 1.00 59.09 331 SER A O 1
ATOM 2540 N N . ARG A 1 332 ? -9.186 -3.125 34.704 1.00 59.03 332 ARG A N 1
ATOM 2541 C CA . ARG A 1 332 ? -7.799 -2.686 34.539 1.00 59.03 332 ARG A CA 1
ATOM 2542 C C . ARG A 1 332 ? -6.992 -3.812 33.898 1.00 59.03 332 ARG A C 1
ATOM 2544 O O . ARG A 1 332 ? -6.024 -4.312 34.468 1.00 59.03 332 ARG A O 1
ATOM 2551 N N . ARG A 1 333 ? -7.347 -4.230 32.680 1.00 67.88 333 ARG A N 1
ATOM 2552 C CA . ARG A 1 333 ? -6.369 -4.955 31.860 1.00 67.88 333 ARG A CA 1
ATOM 2553 C C . ARG A 1 333 ? -5.241 -3.980 31.515 1.00 67.88 333 ARG A C 1
ATOM 2555 O O . ARG A 1 333 ? -5.478 -2.880 31.024 1.00 67.88 333 ARG A O 1
ATOM 2562 N N . SER A 1 334 ? -4.008 -4.380 31.823 1.00 79.00 334 SER A N 1
ATOM 2563 C CA . SER A 1 334 ? -2.813 -3.549 31.639 1.00 79.00 334 SER A CA 1
ATOM 2564 C C . SER A 1 334 ? -2.663 -3.098 30.181 1.00 79.00 334 SER A C 1
ATOM 2566 O O . SER A 1 334 ? -2.446 -3.923 29.291 1.00 79.00 334 SER A O 1
ATOM 2568 N N . MET A 1 335 ? -2.722 -1.779 29.952 1.00 81.94 335 MET A N 1
ATOM 2569 C CA . MET A 1 335 ? -2.489 -1.149 28.643 1.00 81.94 335 MET A CA 1
ATOM 2570 C C . MET A 1 335 ? -1.131 -1.550 28.063 1.00 81.94 335 MET A C 1
ATOM 2572 O O . MET A 1 335 ? -1.026 -1.850 26.879 1.00 81.94 335 MET A O 1
ATOM 2576 N N . LYS A 1 336 ? -0.097 -1.605 28.912 1.00 87.44 336 LYS A N 1
ATOM 2577 C CA . LYS A 1 336 ? 1.256 -1.991 28.496 1.00 87.44 336 LYS A CA 1
ATOM 2578 C C . LYS A 1 336 ? 1.270 -3.413 27.936 1.00 87.44 336 LYS A C 1
ATOM 2580 O O . LYS A 1 336 ? 1.854 -3.651 26.885 1.00 87.44 336 LYS A O 1
ATOM 2585 N N . ARG A 1 337 ? 0.566 -4.339 28.599 1.00 89.88 337 ARG A N 1
ATOM 2586 C CA . ARG A 1 337 ? 0.472 -5.739 28.166 1.00 89.88 337 ARG A CA 1
ATOM 2587 C C . ARG A 1 337 ? -0.279 -5.872 26.844 1.00 89.88 337 ARG A C 1
ATOM 2589 O O . ARG A 1 337 ? 0.161 -6.624 25.986 1.00 89.88 337 ARG A O 1
ATOM 2596 N N . PHE A 1 338 ? -1.380 -5.141 26.668 1.00 91.25 338 PHE A N 1
ATOM 2597 C CA . PHE A 1 338 ? -2.116 -5.134 25.402 1.00 91.25 338 PHE A CA 1
ATOM 2598 C C . PHE A 1 338 ? -1.262 -4.588 24.250 1.00 91.25 338 PHE A C 1
ATOM 2600 O O . PHE A 1 338 ? -1.112 -5.265 23.240 1.00 91.25 338 PHE A O 1
ATOM 2607 N N . ASN A 1 339 ? -0.633 -3.423 24.437 1.00 90.25 339 ASN A N 1
ATOM 2608 C CA . ASN A 1 339 ? 0.209 -2.797 23.415 1.00 90.25 339 ASN A CA 1
ATOM 2609 C C . ASN A 1 339 ? 1.390 -3.689 23.014 1.00 90.25 339 ASN A C 1
ATOM 2611 O O . ASN A 1 339 ? 1.693 -3.806 21.831 1.00 90.25 339 ASN A O 1
ATOM 2615 N N . MET A 1 340 ? 2.021 -4.355 23.985 1.00 92.75 340 MET A N 1
ATOM 2616 C CA . MET A 1 340 ? 3.067 -5.342 23.718 1.00 92.75 340 MET A CA 1
ATOM 2617 C C . MET A 1 340 ? 2.542 -6.478 22.831 1.00 92.75 340 MET A C 1
ATOM 2619 O O . MET A 1 340 ? 3.169 -6.816 21.831 1.00 92.75 340 MET A O 1
ATOM 2623 N N . TRP A 1 341 ? 1.366 -7.036 23.138 1.00 92.62 341 TRP A N 1
ATOM 2624 C CA . TRP A 1 341 ? 0.783 -8.100 22.318 1.00 92.62 341 TRP A CA 1
ATOM 2625 C C . TRP A 1 341 ? 0.351 -7.634 20.932 1.00 92.62 341 TRP A C 1
ATOM 2627 O O . TRP A 1 341 ? 0.471 -8.417 19.998 1.00 92.62 341 TRP A O 1
ATOM 2637 N N . CYS A 1 342 ? -0.087 -6.385 20.760 1.00 90.50 342 CYS A N 1
ATOM 2638 C CA . CYS A 1 342 ? -0.389 -5.848 19.431 1.00 90.50 342 CYS A CA 1
ATOM 2639 C C . CYS A 1 342 ? 0.816 -5.919 18.489 1.00 90.50 342 CYS A C 1
ATOM 2641 O O . CYS A 1 342 ? 0.613 -6.120 17.299 1.00 90.50 342 CYS A O 1
ATOM 2643 N N . VAL A 1 343 ? 2.036 -5.755 19.011 1.00 86.88 343 VAL A N 1
ATOM 2644 C CA . VAL A 1 343 ? 3.272 -5.772 18.215 1.00 86.88 343 VAL A CA 1
ATOM 2645 C C . VAL A 1 343 ? 3.842 -7.185 18.093 1.00 86.88 343 VAL A C 1
ATOM 2647 O O . VAL A 1 343 ? 4.134 -7.624 16.989 1.00 86.88 343 VAL A O 1
ATOM 2650 N N . VAL A 1 344 ? 3.991 -7.905 19.211 1.00 87.50 344 VAL A N 1
ATOM 2651 C CA . VAL A 1 344 ? 4.716 -9.190 19.229 1.00 87.50 344 VAL A CA 1
ATOM 2652 C C . VAL A 1 344 ? 3.844 -10.348 18.734 1.00 87.50 344 VAL A C 1
ATOM 2654 O O . VAL A 1 344 ? 4.310 -11.192 17.979 1.00 87.50 344 VAL A O 1
ATOM 2657 N N . PHE A 1 345 ? 2.571 -10.399 19.142 1.00 89.06 345 PHE A N 1
ATOM 2658 C CA . PHE A 1 345 ? 1.637 -11.457 18.738 1.00 89.06 345 PHE A CA 1
ATOM 2659 C C . PHE A 1 345 ? 0.218 -10.897 18.560 1.00 89.06 345 PHE A C 1
ATOM 2661 O O . PHE A 1 345 ? -0.640 -11.091 19.437 1.00 89.06 345 PHE A O 1
ATOM 2668 N N . PRO A 1 346 ? -0.070 -10.262 17.406 1.00 89.81 346 PRO A N 1
ATOM 2669 C CA . PRO A 1 346 ? -1.390 -9.722 17.084 1.00 89.81 346 PRO A CA 1
ATOM 2670 C C . PRO A 1 346 ? -2.566 -10.677 17.381 1.00 89.81 346 PRO A C 1
ATOM 2672 O O . PRO A 1 346 ? -3.569 -10.210 17.924 1.00 89.81 346 PRO A O 1
ATOM 2675 N N . PRO A 1 347 ? -2.468 -12.010 17.167 1.00 91.25 347 PRO A N 1
ATOM 2676 C CA . PRO A 1 347 ? -3.552 -12.942 17.502 1.00 91.25 347 PRO A CA 1
ATOM 2677 C C . PRO A 1 347 ? -3.957 -12.957 18.980 1.00 91.25 347 PRO A C 1
ATOM 2679 O O . PRO A 1 347 ? -5.124 -13.171 19.315 1.00 91.25 347 PRO A O 1
ATOM 2682 N N . ILE A 1 348 ? -3.004 -12.738 19.891 1.00 91.69 348 ILE A N 1
ATOM 2683 C CA . ILE A 1 348 ? -3.287 -12.678 21.329 1.00 91.69 348 ILE A CA 1
ATOM 2684 C C . ILE A 1 348 ? -4.092 -11.417 21.635 1.00 91.69 348 ILE A C 1
ATOM 2686 O O . ILE A 1 348 ? -5.107 -11.505 22.330 1.00 91.69 348 ILE A O 1
ATOM 2690 N N . ALA A 1 349 ? -3.682 -10.279 21.072 1.00 92.81 349 ALA A N 1
ATOM 2691 C CA . ALA A 1 349 ? -4.395 -9.015 21.201 1.00 92.81 349 ALA A CA 1
ATOM 2692 C C . ALA A 1 349 ? -5.803 -9.080 20.580 1.00 92.81 349 ALA A C 1
ATOM 2694 O O . ALA A 1 349 ? -6.750 -8.623 21.216 1.00 92.81 349 ALA A O 1
ATOM 2695 N N . MET A 1 350 ? -5.981 -9.730 19.421 1.00 93.56 350 MET A N 1
ATOM 2696 C CA . MET A 1 350 ? -7.307 -9.974 18.823 1.00 93.56 350 MET A CA 1
ATOM 2697 C C . MET A 1 350 ? -8.247 -10.700 19.797 1.00 93.56 350 MET A C 1
ATOM 2699 O O . MET A 1 350 ? -9.379 -10.268 20.012 1.00 93.56 350 MET A O 1
ATOM 2703 N N . GLY A 1 351 ? -7.766 -11.772 20.440 1.00 91.94 351 GLY A N 1
ATOM 2704 C CA . GLY A 1 351 ? -8.539 -12.494 21.454 1.00 91.94 351 GLY A CA 1
ATOM 2705 C C . GLY A 1 351 ? -8.897 -11.618 22.660 1.00 91.94 351 GLY A C 1
ATOM 2706 O O . GLY A 1 351 ? -10.036 -11.643 23.116 1.00 91.94 351 GLY A O 1
ATOM 2707 N N . MET A 1 352 ? -7.958 -10.787 23.132 1.00 92.75 352 MET A N 1
ATOM 2708 C CA . MET A 1 352 ? -8.204 -9.858 24.243 1.00 92.75 352 MET A CA 1
ATOM 2709 C C . MET A 1 352 ? -9.283 -8.819 23.916 1.00 92.75 352 MET A C 1
ATOM 2711 O O . MET A 1 352 ? -10.111 -8.545 24.784 1.00 92.75 352 MET A O 1
ATOM 2715 N N . VAL A 1 353 ? -9.278 -8.264 22.694 1.00 92.62 353 VAL A N 1
ATOM 2716 C CA . VAL A 1 353 ? -10.312 -7.328 22.217 1.00 92.62 353 VAL A CA 1
ATOM 2717 C C . VAL A 1 353 ? -11.670 -8.019 22.144 1.00 92.62 353 VAL A C 1
ATOM 2719 O O . VAL A 1 353 ? -12.655 -7.458 22.614 1.00 92.62 353 VAL A O 1
ATOM 2722 N N . GLN A 1 354 ? -11.731 -9.239 21.598 1.00 93.00 354 GLN A N 1
ATOM 2723 C CA . GLN A 1 354 ? -12.988 -9.985 21.499 1.00 93.00 354 GLN A CA 1
ATOM 2724 C C . GLN A 1 354 ? -13.593 -10.263 22.882 1.00 93.00 354 GLN A C 1
ATOM 2726 O O . GLN A 1 354 ? -14.789 -10.049 23.061 1.00 93.00 354 GLN A O 1
ATOM 2731 N N . ASP A 1 355 ? -12.785 -10.697 23.856 1.00 90.94 355 ASP A N 1
ATOM 2732 C CA . ASP A 1 355 ? -13.268 -10.953 25.219 1.00 90.94 355 ASP A CA 1
ATOM 2733 C C . ASP A 1 355 ? -13.838 -9.674 25.854 1.00 90.94 355 ASP A C 1
ATOM 2735 O O . ASP A 1 355 ? -14.950 -9.681 26.369 1.00 90.94 355 ASP A O 1
ATOM 2739 N N . GLN A 1 356 ? -13.124 -8.547 25.745 1.00 90.62 356 GLN A N 1
ATOM 2740 C CA . GLN A 1 356 ? -13.592 -7.271 26.299 1.00 90.62 356 GLN A CA 1
ATOM 2741 C C . GLN A 1 356 ? -14.865 -6.761 25.615 1.00 90.62 356 GLN A C 1
ATOM 2743 O O . GLN A 1 356 ? -15.730 -6.179 26.267 1.00 90.62 356 GLN A O 1
ATOM 2748 N N . LEU A 1 357 ? -14.993 -6.963 24.302 1.00 90.56 357 LEU A N 1
ATOM 2749 C CA . LEU A 1 357 ? -16.198 -6.576 23.580 1.00 90.56 357 LEU A CA 1
ATOM 2750 C C . LEU A 1 357 ? -17.403 -7.423 24.004 1.00 90.56 357 LEU A C 1
ATOM 2752 O O . LEU A 1 357 ? -18.499 -6.883 24.135 1.00 90.56 357 LEU A O 1
ATOM 2756 N N . ASN A 1 358 ? -17.205 -8.721 24.252 1.00 90.69 358 ASN A N 1
ATOM 2757 C CA . ASN A 1 358 ? -18.264 -9.589 24.765 1.00 90.69 358 ASN A CA 1
ATOM 2758 C C . ASN A 1 358 ? -18.761 -9.102 26.136 1.00 90.69 358 ASN A C 1
ATOM 2760 O O . ASN A 1 358 ? -19.970 -8.982 26.319 1.00 90.69 358 ASN A O 1
ATOM 2764 N N . ASP A 1 359 ? -17.851 -8.746 27.051 1.00 89.12 359 ASP A N 1
ATOM 2765 C CA . ASP A 1 359 ? -18.200 -8.208 28.377 1.00 89.12 359 ASP A CA 1
ATOM 2766 C C . ASP A 1 359 ? -19.009 -6.895 28.258 1.00 89.12 359 ASP A C 1
ATOM 2768 O O . ASP A 1 359 ? -19.992 -6.651 28.972 1.00 89.12 359 ASP A O 1
ATOM 2772 N N . LEU A 1 360 ? -18.630 -6.029 27.310 1.00 89.00 360 LEU A N 1
ATOM 2773 C CA . LEU A 1 360 ? -19.350 -4.785 27.022 1.00 89.00 360 LEU A CA 1
ATOM 2774 C C . LEU A 1 360 ? -20.729 -5.027 26.384 1.00 89.00 360 LEU A C 1
ATOM 2776 O O . LEU A 1 360 ? -21.682 -4.294 26.666 1.00 89.00 360 LEU A O 1
ATOM 2780 N N . ALA A 1 361 ? -20.861 -6.037 25.528 1.00 87.62 361 ALA A N 1
ATOM 2781 C CA . ALA A 1 361 ? -22.142 -6.406 24.936 1.00 87.62 361 ALA A CA 1
ATOM 2782 C C . ALA A 1 361 ? -23.095 -6.989 25.993 1.00 87.62 361 ALA A C 1
ATOM 2784 O O . ALA A 1 361 ? -24.261 -6.597 26.053 1.00 87.62 361 ALA A O 1
ATOM 2785 N N . GLU A 1 362 ? -22.588 -7.854 26.874 1.00 87.12 362 GLU A N 1
ATOM 2786 C CA . GLU A 1 362 ? -23.373 -8.475 27.941 1.00 87.12 362 GLU A CA 1
ATOM 2787 C C . GLU A 1 362 ? -23.866 -7.438 28.958 1.00 87.12 362 GLU A C 1
ATOM 2789 O O . GLU A 1 362 ? -25.062 -7.372 29.249 1.00 87.12 362 GLU A O 1
ATOM 2794 N N . SER A 1 363 ? -22.982 -6.553 29.429 1.00 84.81 363 SER A N 1
ATOM 2795 C CA . SER A 1 363 ? -23.369 -5.467 30.344 1.00 84.81 363 SER A CA 1
ATOM 2796 C C . SER A 1 363 ? -24.446 -4.545 29.761 1.00 84.81 363 SER A C 1
ATOM 2798 O O . SER A 1 363 ? -25.325 -4.098 30.494 1.00 84.81 363 SER A O 1
ATOM 2800 N N . ARG A 1 364 ? -24.438 -4.306 28.440 1.00 81.06 364 ARG A N 1
ATOM 2801 C CA . ARG A 1 364 ? -25.490 -3.525 27.771 1.00 81.06 364 ARG A CA 1
ATOM 2802 C C . ARG A 1 364 ? -26.830 -4.253 27.785 1.00 81.06 364 ARG A C 1
ATOM 2804 O O . ARG A 1 364 ? -27.829 -3.662 28.166 1.00 81.06 364 ARG A O 1
ATOM 2811 N N . SER A 1 365 ? -26.831 -5.536 27.417 1.00 82.25 365 SER A N 1
ATOM 2812 C CA . SER A 1 365 ? -28.057 -6.342 27.391 1.00 82.25 365 SER A CA 1
ATOM 2813 C C . SER A 1 365 ? -28.735 -6.426 28.763 1.00 82.25 365 SER A C 1
ATOM 2815 O O . SER A 1 365 ? -29.958 -6.375 28.843 1.00 82.25 365 SER A O 1
ATOM 2817 N N . ARG A 1 366 ? -27.947 -6.469 29.849 1.00 81.62 366 ARG A N 1
ATOM 2818 C CA . ARG A 1 366 ? -28.470 -6.413 31.222 1.00 81.62 366 ARG A CA 1
ATOM 2819 C C . ARG A 1 366 ? -29.091 -5.051 31.543 1.00 81.62 366 ARG A C 1
ATOM 2821 O O . ARG A 1 366 ? -30.170 -5.015 32.118 1.00 81.62 366 ARG A O 1
ATOM 2828 N N . SER A 1 367 ? -28.446 -3.950 31.151 1.00 79.12 367 SER A N 1
ATOM 2829 C CA . SER A 1 367 ? -28.980 -2.595 31.364 1.00 79.12 367 SER A CA 1
ATOM 2830 C C . SER A 1 367 ? -30.294 -2.359 30.612 1.00 79.12 367 SER A C 1
ATOM 2832 O O . SER A 1 367 ? -31.230 -1.806 31.180 1.00 79.12 367 SER A O 1
ATOM 2834 N N . ASP A 1 368 ? -30.379 -2.807 29.357 1.00 78.62 368 ASP A N 1
ATOM 2835 C CA . ASP A 1 368 ? -31.583 -2.648 28.533 1.00 78.62 368 ASP A CA 1
ATOM 2836 C C . ASP A 1 368 ? -32.742 -3.524 29.061 1.00 78.62 368 ASP A C 1
ATOM 2838 O O . ASP A 1 368 ? -33.901 -3.122 29.011 1.00 78.62 368 ASP A O 1
ATOM 2842 N N . GLY A 1 369 ? -32.437 -4.697 29.635 1.00 72.12 369 GLY A N 1
ATOM 2843 C CA . GLY A 1 369 ? -33.431 -5.583 30.254 1.00 72.12 369 GLY A CA 1
ATOM 2844 C C . GLY A 1 369 ? -34.047 -5.045 31.552 1.00 72.12 369 GLY A C 1
ATOM 2845 O O . GLY A 1 369 ? -35.230 -5.262 31.796 1.00 72.12 369 GLY A O 1
ATOM 2846 N N . VAL A 1 370 ? -33.285 -4.303 32.365 1.00 68.75 370 VAL A N 1
ATOM 2847 C CA . VAL A 1 370 ? -33.784 -3.694 33.618 1.00 68.75 370 VAL A CA 1
ATOM 2848 C C . VAL A 1 370 ? -34.767 -2.545 33.340 1.00 68.75 370 VAL A C 1
ATOM 2850 O O . VAL A 1 370 ? -35.728 -2.355 34.086 1.00 68.75 370 VAL A O 1
ATOM 2853 N N . HIS A 1 371 ? -34.591 -1.821 32.231 1.00 58.47 371 HIS A N 1
ATOM 2854 C CA . HIS A 1 371 ? -35.505 -0.745 31.832 1.00 58.47 371 HIS A CA 1
ATOM 2855 C C . HIS A 1 371 ? -36.848 -1.237 31.274 1.00 58.47 371 HIS A C 1
ATOM 2857 O O . HIS A 1 371 ? -37.810 -0.480 31.296 1.00 58.47 371 HIS A O 1
ATOM 2863 N N . LEU A 1 372 ? -36.938 -2.491 30.822 1.00 56.53 372 LEU A N 1
ATOM 2864 C CA . LEU A 1 372 ? -38.179 -3.080 30.300 1.00 56.53 372 LEU A CA 1
ATOM 2865 C C . LEU A 1 372 ? -39.045 -3.758 31.374 1.00 56.53 372 LEU A C 1
ATOM 2867 O O . LEU A 1 372 ? -40.187 -4.093 31.096 1.00 56.53 372 LEU A O 1
ATOM 2871 N N . GLN A 1 373 ? -38.522 -3.979 32.586 1.00 52.97 373 GLN A N 1
ATOM 2872 C CA . GLN A 1 373 ? -39.285 -4.555 33.708 1.00 52.97 373 GLN A CA 1
ATOM 2873 C C . GLN A 1 373 ? -39.874 -3.502 34.658 1.00 52.97 373 GLN A C 1
ATOM 2875 O O . GLN A 1 373 ? -40.594 -3.852 35.588 1.00 52.97 373 GLN A O 1
ATOM 2880 N N . THR A 1 374 ? -39.549 -2.224 34.458 1.00 52.38 374 THR A N 1
ATOM 2881 C CA . THR A 1 374 ? -39.983 -1.109 35.322 1.00 52.38 374 THR A CA 1
ATOM 2882 C C . THR A 1 374 ? -41.049 -0.213 34.681 1.00 52.38 374 THR A C 1
ATOM 2884 O O . THR A 1 374 ? -41.427 0.800 35.266 1.00 52.38 374 THR A O 1
ATOM 2887 N N . THR A 1 375 ? -41.559 -0.610 33.515 1.00 47.59 375 THR A N 1
ATOM 2888 C CA . THR A 1 375 ? -42.723 -0.036 32.819 1.00 47.59 375 THR A CA 1
ATOM 2889 C C . THR A 1 375 ? -43.788 -1.100 32.671 1.00 47.59 375 THR A C 1
ATOM 2891 O O . THR A 1 375 ? -44.969 -0.781 32.919 1.00 47.59 375 THR A O 1
#

Nearest PDB structures (foldseek):
  8tgn-assembly1_A  TM=3.365E-01  e=5.289E-03  Homo sapiens
  8wre-assembly1_A  TM=3.922E-01  e=2.200E-02  Homo sapiens
  8jta-assembly1_A  TM=3.881E-01  e=3.488E-02  Homo sapiens
  6kki-assembly1_A  TM=3.082E-01  e=5.320E-01  Escherichia coli K-12
  8ucm-assembly1_A  TM=2.820E-01  e=1.871E+00  Homo sapiens

Secondary structure (DSSP, 8-state):
--B-HHHHHTSHHHHHHHHHHHHHHHHHHHHHHHS------TT-GGG-HHHHHHHHHHHHHHHHHHHHHHHHTT-HHHHHHHHHHHHHHHHHHHHHTTS-TTSHHHHHHHHHHHHHHHHHHHHHHHHHHHHHHHHBSSHHHHHHHHHHHHHHHHHHHHHTGGGSHHHHHHHHTT-HHHHHHHHHHHHHHHHHH--S-S-SPPPP-----------HHHHHHHHHHHHHHHHHHHHHHHHS-HHHHHHHTTSHHHHHHHHHHHHHHHHHHHHHHHHHHHHHHHHHHH---TTSPPHHHHHHHHHH-GGGHHHHHHHHHHHHHHHHHHTT------HHHHHHHHHH-HHHHHHHHHHHHHHHHHHHHHHHHHHHS--

pLDDT: mean 83.94, std 10.22, range [47.59, 96.31]

Radius of gyration: 24.79 Å; Cα contacts (8 Å, |Δi|>4): 469; chains: 1; bounding box: 75×58×70 Å

Solvent-accessible surface area (backbone atoms only — not comparable to full-atom values): 19333 Å² total; per-residue (Å²): 124,70,37,43,42,28,51,43,60,53,34,69,60,50,53,48,53,52,50,30,41,51,28,37,43,48,16,39,50,26,32,64,70,41,48,74,78,52,65,70,43,95,85,39,84,80,52,31,56,66,47,39,50,51,37,24,50,52,12,34,60,51,6,45,57,50,4,50,58,45,31,74,65,64,46,45,66,59,57,38,52,52,35,49,52,51,25,52,49,34,47,55,50,49,76,48,64,87,54,79,92,81,46,72,65,54,59,50,49,54,34,51,48,39,17,50,40,33,14,48,40,34,14,44,51,41,19,51,53,47,46,47,52,74,31,32,61,47,72,64,26,33,51,54,54,48,50,52,53,51,51,51,48,47,45,50,67,73,66,32,65,53,67,36,68,72,48,38,50,38,30,77,71,69,41,14,34,53,53,17,22,50,33,25,47,53,24,31,56,53,44,67,72,41,65,66,66,83,84,64,79,80,76,90,83,83,71,57,32,84,77,72,90,60,65,24,68,60,52,21,52,38,32,42,39,23,56,49,30,48,49,51,50,50,52,51,58,72,75,41,59,75,70,51,60,62,54,28,68,76,35,69,69,53,35,51,51,51,52,50,38,52,50,39,27,52,52,14,48,53,51,40,35,53,46,39,22,46,52,34,10,25,44,37,53,77,47,79,50,78,72,52,39,47,24,67,23,43,21,50,47,40,70,77,34,61,88,43,45,33,57,55,47,48,50,48,52,52,53,54,47,56,48,34,56,77,68,69,53,79,79,77,70,56,63,68,60,45,57,51,24,21,70,78,39,45,26,59,32,52,16,53,50,39,45,53,50,44,55,54,51,52,56,46,56,54,56,58,53,56,63,67,75,78,113

Mean predicted aligned error: 7.77 Å